Protein AF-0000000077740502 (afdb_homodimer)

Secondary structure (DSSP, 8-state):
---TTS------------S--------------------SS--EEEEEEEEEE-TT-S-TT-EEEEEEEEETTTTEEEEEEEEEEPGGGTT-EEEEEEETTEEEEEETTT-EEEEE-TT-TT---SS--EEEEEE--SGGGGGGGGEEEEEES-S-GGG-TT--EEEEETTTEEEEE-TTT-SS-EEEE-TT--BTTPPEEEETTTTEEEEEETTTTEEEEE-TTT-SS--EEEEEEE-------HHHHHHHHTSEEEEEEEE-TTS-EEEEEEEEEEEEETTTTEEEEEEEEEEEEEEE-SS-GGG-SEEEEEEES--TTEEEEESSS--EEEEGGGSBTBPSSEEEE-SS--EEEETTTTEEEE---TT-S--TT---EE--TT-/---TTS------------S--------------------SS--EEEEEEEEEE-TT-S-TT-EEEEEEEEETTTTEEEEEEEEEEPGGGTT-EEEEEEETTEEEEEETTT-EEEEE-TT-TT---SS--EEEEEE--SGGGGGGGGEEEEEES-S-GGG-TT--EEEEETTTEEEEE-TTT-SS-EEEE-TT--BTTPPEEEETTTTEEEEEETTTTEEEEE-TTT-SS--EEEEEEE-------HHHHHHHHTSEEEEEEEE-TTS-EEEEEEEEEEEEETTTTEEEEEEEEEEEEEEE-SS-GGG-SEEEEEEES--TTEEEEESSS--EEEEGGGSBTBPSSEEEE-SS--EEEETTTTEEEE---TT-S--TT---EE--S--

InterPro domains:
  IPR005174 KIB1-4, beta-propeller [PF03478] (84-358)
  IPR050942 Arabidopsis F-box involved in BR signaling [PTHR44259] (39-364)

Solvent-accessible surface area (backbone atoms only — not comparable to full-atom values): 41917 Å² total; per-residue (Å²): 141,83,75,84,78,72,73,83,70,82,80,72,76,75,73,79,71,64,69,58,68,67,60,74,71,64,62,53,63,84,75,95,65,72,85,73,80,75,62,77,79,54,55,30,33,38,38,35,54,22,46,39,77,39,81,88,46,90,50,92,64,42,34,27,36,33,35,34,30,35,30,68,48,79,68,42,77,43,47,47,67,72,26,38,44,62,62,89,46,67,84,35,58,42,83,54,37,37,36,38,37,30,32,35,32,33,25,66,84,66,33,30,30,34,40,26,31,67,79,24,79,65,55,83,55,45,70,41,60,71,47,80,43,51,44,50,83,52,81,61,56,84,42,58,86,44,44,35,14,26,37,51,68,49,57,47,57,92,78,35,77,79,34,38,43,35,33,23,39,60,29,22,32,42,35,35,34,35,59,80,77,37,76,52,67,44,77,26,75,42,78,72,32,44,33,40,72,35,35,39,36,66,36,76,84,75,60,27,37,36,30,49,22,40,78,60,31,29,36,36,37,33,35,66,88,82,34,72,67,56,62,45,68,25,34,54,41,73,75,48,69,81,90,64,56,63,71,56,52,51,53,52,71,58,19,33,74,46,58,43,56,33,49,36,90,87,58,52,36,33,40,37,39,40,27,26,43,72,40,80,32,79,90,63,63,39,68,38,32,44,80,71,46,75,47,39,23,40,47,61,60,94,58,71,66,81,74,43,62,58,40,45,25,34,52,47,57,68,64,60,52,29,23,35,42,43,40,61,31,42,40,38,46,44,56,16,83,81,39,80,55,46,57,50,26,24,38,39,40,37,61,47,41,48,32,40,29,36,50,67,77,66,45,73,48,71,62,84,59,86,85,47,88,45,69,63,62,41,36,40,57,40,40,39,54,88,112,141,84,74,84,77,74,73,82,68,82,78,70,75,77,72,77,72,63,68,58,69,70,60,74,71,65,63,54,66,86,75,96,67,72,83,75,80,77,60,77,80,53,57,29,35,38,38,34,56,23,48,41,74,40,80,88,46,90,51,92,66,42,34,27,36,33,35,35,30,34,30,67,48,79,69,42,76,43,49,46,67,71,26,38,44,61,62,87,46,66,84,36,58,43,81,55,38,36,36,36,35,30,32,36,32,31,24,67,84,66,33,32,32,33,40,26,32,66,78,25,78,64,55,83,54,44,72,43,60,70,48,80,43,51,44,51,83,52,81,61,55,82,43,60,86,43,45,34,13,24,37,50,69,48,57,45,59,92,78,35,77,81,32,38,42,34,33,22,40,59,29,23,32,40,33,35,33,35,59,79,76,36,77,52,67,43,77,28,75,42,78,71,32,44,34,39,73,34,35,37,36,67,34,76,84,76,60,28,37,36,31,51,24,41,77,62,29,28,36,35,36,33,35,64,87,81,34,73,66,57,62,45,70,24,33,55,39,73,75,46,68,83,91,63,56,65,70,56,52,50,52,53,72,57,19,34,74,45,58,44,56,32,51,37,90,89,58,54,38,32,40,36,38,39,27,26,43,72,40,81,31,79,92,61,61,40,65,38,32,43,78,70,46,76,48,40,23,40,46,60,60,93,59,67,68,81,75,42,63,59,41,44,25,34,54,48,55,67,64,59,53,30,24,36,40,42,40,62,29,42,40,39,47,44,57,16,84,81,38,79,56,44,57,50,27,23,37,39,40,36,61,48,41,46,34,41,29,35,49,68,77,64,45,73,47,69,61,85,57,88,84,46,88,46,70,61,65,41,36,39,56,42,41,40,52,89,114

Radius of gyration: 27.53 Å; Cα contacts (8 Å, |Δi|>4): 1842; chains: 2; bounding box: 84×86×60 Å

Organism: Raphanus sativus (NCBI:txid3726)

Foldseek 3Di:
DPPDPPDPPDCPPPPPPVPCPVQPPADADDDDFDADDQDDQAKKFWFDKHKDADPPDPPRQWIKMKTWIAGLQVRDIDIATQATDDSVCRQDWTFLFAELQWTWIAHPVQRKIKIWNSVRSNDPDNYTDMDTAAHADDPCSVVSSLKFAWYKLALCLVVDQQIKIWIDGQLFWIWMDRRNPDNYIDIEGHPQANHSLWYWDQDNVVRWIWTAGDLNQWIWIGDCVPHNHDTDIAGEDEPDDDDDDPVLVVLQVQFDWDWAWEAAPVGKIKIKIWGWDWDQDPVSRDIATDTQFIWIWTWDPPDDPRPDNYIYTYTDLFPDQKEWEDFRYHIYIDRCVVPNSDDGCWYAYDDNFGFIARSNVGDTDGRDCVPPDGNPPSTHMHGHNPD/DPPPPPDPPDCPPPPCPVQCPVQVPADADDDDFDADDQDDQAKKFWFHKHKDDDPVDPPRQWIKMKTWIAGLQVRDIHIATQATDDSVCRQDWGFLFAELQWTWIAHPVFRKIKIWNSVRSNDPDNYTDMDTAAHAPDPCSVVSVLKFAWYKLALCLVVDQQIKIWIDGQLFWIWMDRRNPDNYIDIEGHPQANHSLWYWDQDNVQRWIWTAGDLNQWIWIADCVPHNHDTDIAGEDEPDDDDDDPVLVVLQVQFDWDWAWEAAPVGKIKIKIWGWDWDQDPVSRGIATDTQFIWIWTWDPPDDPRPDNYIYTYTDLFPDQKEWEDFRYHIYIDRCVVPNSDDGCWYAYDDNFGFIARSNVGDTDGRDCVPPDGNPPSTHMHGHNPD

Nearest PDB structures (foldseek):
  7ocb-assembly1_B  TM=2.286E-01  e=1.540E-01  Homo sapiens
  9brr-assembly1_c  TM=5.024E-01  e=3.421E+00  Mus musculus
  4apv-assembly1_A-2  TM=2.959E-01  e=5.951E+00  Klebsiella pneumoniae
  8cti-assembly1_B  TM=4.607E-01  e=1.237E-03  Homo sapiens
  7ocb-assembly1_B  TM=2.303E-01  e=1.810E-01  Homo sapiens

Sequence (774 aa):
MSLLFNLVAKHFVSLAINQTQLKWSFYLSISKFEKRACPRETPYLLGGFSFEEDESSNDEENIIIDYWVFNPRSEKFINITGKKFPKVLSEGCSLLGTSRGWAVFMSHTDSTIHLTQVLNPWSSESSPKTITLPPFTDHLVLHAEMVENVSLSTYLPNQDDDYIVSFTFFGSKLCYCMPNRDSNWTIVDISFSYEIHSGITYSRKDQIFYLLTTGCSYMAALDLKKNKKNPKFMRFQFGSFPLIPQYEWEILASCLRINYIAEASSGERFIVQWYVKTSRDLNIDGLRGETKRFMVFRIEDEGKLYQGTRIISKYTEDIGDLCIFIDKNEAFCLEASKFPGLRSNSIYYVFYGFGVYNISKKSSREYDLSGYPDTEGLDFFISPSLHMSLLFNLVAKHFVSLAINQTQLKWSFYLSISKFEKRACPRETPYLLGGFSFEEDESSNDEENIIIDYWVFNPRSEKFINITGKKFPKVLSEGCSLLGTSRGWAVFMSHTDSTIHLTQVLNPWSSESSPKTITLPPFTDHLVLHAEMVENVSLSTYLPNQDDDYIVSFTFFGSKLCYCMPNRDSNWTIVDISFSYEIHSGITYSRKDQIFYLLTTGCSYMAALDLKKNKKNPKFMRFQFGSFPLIPQYEWEILASCLRINYIAEASSGERFIVQWYVKTSRDLNIDGLRGETKRFMVFRIEDEGKLYQGTRIISKYTEDIGDLCIFIDKNEAFCLEASKFPGLRSNSIYYVFYGFGVYNISKKSSREYDLSGYPDTEGLDFFISPSLH

Structure (mmCIF, N/CA/C/O backbone):
data_AF-0000000077740502-model_v1
#
loop_
_entity.id
_entity.type
_entity.pdbx_description
1 polymer 'Uncharacterized protein LOC130511436'
#
loop_
_atom_site.group_PDB
_atom_site.id
_atom_site.type_symbol
_atom_site.label_atom_id
_atom_site.label_alt_id
_atom_site.label_comp_id
_atom_site.label_asym_id
_atom_site.label_entity_id
_atom_site.label_seq_id
_atom_site.pdbx_PDB_ins_code
_atom_site.Cartn_x
_atom_site.Cartn_y
_atom_site.Cartn_z
_atom_site.occupancy
_atom_site.B_iso_or_equiv
_atom_site.auth_seq_id
_atom_site.auth_comp_id
_atom_site.auth_asym_id
_atom_site.auth_atom_id
_atom_site.pdbx_PDB_model_num
ATOM 1 N N . MET A 1 1 ? 49.812 13.211 -30.234 1 21.08 1 MET A N 1
ATOM 2 C CA . MET A 1 1 ? 49 12.047 -29.891 1 21.08 1 MET A CA 1
ATOM 3 C C . MET A 1 1 ? 47.969 12.406 -28.828 1 21.08 1 MET A C 1
ATOM 5 O O . MET A 1 1 ? 47.25 11.539 -28.344 1 21.08 1 MET A O 1
ATOM 9 N N . SER A 1 2 ? 47.906 13.445 -28.109 1 21.3 2 SER A N 1
ATOM 10 C CA . SER A 1 2 ? 47.469 14.172 -26.922 1 21.3 2 SER A CA 1
ATOM 11 C C . SER A 1 2 ? 45.969 14.5 -27.016 1 21.3 2 SER A C 1
ATOM 13 O O . SER A 1 2 ? 45.375 14.969 -26.047 1 21.3 2 SER A O 1
ATOM 15 N N . LEU A 1 3 ? 45.312 14.758 -28.109 1 19.98 3 LEU A N 1
ATOM 16 C CA . LEU A 1 3 ? 44.156 15.57 -28.484 1 19.98 3 LEU A CA 1
ATOM 17 C C . LEU A 1 3 ? 42.875 14.93 -28 1 19.98 3 LEU A C 1
ATOM 19 O O . LEU A 1 3 ? 41.875 15.625 -27.797 1 19.98 3 LEU A O 1
ATOM 23 N N . LEU A 1 4 ? 42.625 13.656 -28.266 1 19.91 4 LEU A N 1
ATOM 24 C CA . LEU A 1 4 ? 41.344 13.031 -28.531 1 19.91 4 LEU A CA 1
ATOM 25 C C . LEU A 1 4 ? 40.5 12.906 -27.266 1 19.91 4 LEU A C 1
ATOM 27 O O . LEU A 1 4 ? 39.531 12.148 -27.219 1 19.91 4 LEU A O 1
ATOM 31 N N . PHE A 1 5 ? 40.938 13.273 -26.109 1 19.75 5 PHE A N 1
ATOM 32 C CA . PHE A 1 5 ? 40.469 12.938 -24.766 1 19.75 5 PHE A CA 1
ATOM 33 C C . PHE A 1 5 ? 39.094 13.547 -24.5 1 19.75 5 PHE A C 1
ATOM 35 O O . PHE A 1 5 ? 38.531 13.352 -23.422 1 19.75 5 PHE A O 1
ATOM 42 N N . ASN A 1 6 ? 38.688 14.633 -25.047 1 18.19 6 ASN A N 1
ATOM 43 C CA . ASN A 1 6 ? 37.781 15.664 -24.547 1 18.19 6 ASN A CA 1
ATOM 44 C C . ASN A 1 6 ? 36.344 15.18 -24.531 1 18.19 6 ASN A C 1
ATOM 46 O O . ASN A 1 6 ? 35.469 15.773 -23.859 1 18.19 6 ASN A O 1
ATOM 50 N N . LEU A 1 7 ? 35.781 14.602 -25.547 1 18.25 7 LEU A N 1
ATOM 51 C CA . LEU A 1 7 ? 34.406 14.773 -25.984 1 18.25 7 LEU A CA 1
ATOM 52 C C . LEU A 1 7 ? 33.469 13.953 -25.109 1 18.25 7 LEU A C 1
ATOM 54 O O . LEU A 1 7 ? 32.25 13.852 -25.406 1 18.25 7 LEU A O 1
ATOM 58 N N . VAL A 1 8 ? 33.938 13.039 -24.391 1 19.91 8 VAL A N 1
ATOM 59 C CA . VAL A 1 8 ? 33 12.031 -23.891 1 19.91 8 VAL A CA 1
ATOM 60 C C . VAL A 1 8 ? 32.031 12.664 -22.891 1 19.91 8 VAL A C 1
ATOM 62 O O . VAL A 1 8 ? 32.344 12.781 -21.703 1 19.91 8 VAL A O 1
ATOM 65 N N . ALA A 1 9 ? 31.578 13.906 -23.062 1 18.91 9 ALA A N 1
ATOM 66 C CA . ALA A 1 9 ? 30.672 14.688 -22.219 1 18.91 9 ALA A CA 1
ATOM 67 C C . ALA A 1 9 ? 29.406 13.898 -21.906 1 18.91 9 ALA A C 1
ATOM 69 O O . ALA A 1 9 ? 28.812 13.281 -22.781 1 18.91 9 ALA A O 1
ATOM 70 N N . LYS A 1 10 ? 29.109 13.609 -20.562 1 21.25 10 LYS A N 1
ATOM 71 C CA . LYS A 1 10 ? 28.266 12.797 -19.688 1 21.25 10 LYS A CA 1
ATOM 72 C C . LYS A 1 10 ? 26.781 13.078 -19.938 1 21.25 10 LYS A C 1
ATOM 74 O O . LYS A 1 10 ? 26.297 14.18 -19.656 1 21.25 10 LYS A O 1
ATOM 79 N N . HIS A 1 11 ? 26.156 12.766 -21.047 1 21.14 11 HIS A N 1
ATOM 80 C CA . HIS A 1 11 ? 24.734 12.875 -21.328 1 21.14 11 HIS A CA 1
ATOM 81 C C . HIS A 1 11 ? 23.891 12.297 -20.203 1 21.14 11 HIS A C 1
ATOM 83 O O . HIS A 1 11 ? 23.797 11.07 -20.062 1 21.14 11 HIS A O 1
ATOM 89 N N . PHE A 1 12 ? 23.922 12.906 -19.047 1 22 12 PHE A N 1
ATOM 90 C CA . PHE A 1 12 ? 22.984 12.734 -17.953 1 22 12 PHE A CA 1
ATOM 91 C C . PHE A 1 12 ? 21.547 12.805 -18.453 1 22 12 PHE A C 1
ATOM 93 O O . PHE A 1 12 ? 21.109 13.844 -18.969 1 22 12 PHE A O 1
ATOM 100 N N . VAL A 1 13 ? 21.141 11.828 -19.234 1 22.23 13 VAL A N 1
ATOM 101 C CA . VAL A 1 13 ? 19.75 11.734 -19.656 1 22.23 13 VAL A CA 1
ATOM 102 C C . VAL A 1 13 ? 18.844 12.25 -18.547 1 22.23 13 VAL A C 1
ATOM 104 O O . VAL A 1 13 ? 18.922 11.797 -17.406 1 22.23 13 VAL A O 1
ATOM 107 N N . SER A 1 14 ? 18.375 13.492 -18.594 1 24.22 14 SER A N 1
ATOM 108 C CA . SER A 1 14 ? 17.219 14.18 -18 1 24.22 14 SER A CA 1
ATOM 109 C C . SER A 1 14 ? 15.984 13.281 -18 1 24.22 14 SER A C 1
ATOM 111 O O . SER A 1 14 ? 15.352 13.094 -19.031 1 24.22 14 SER A O 1
ATOM 113 N N . LEU A 1 15 ? 16.109 12.086 -17.734 1 23.39 15 LEU A N 1
ATOM 114 C CA . LEU A 1 15 ? 14.945 11.219 -17.641 1 23.39 15 LEU A CA 1
ATOM 115 C C . LEU A 1 15 ? 13.758 11.969 -17.047 1 23.39 15 LEU A C 1
ATOM 117 O O . LEU A 1 15 ? 13.836 12.492 -15.938 1 23.39 15 LEU A O 1
ATOM 121 N N . ALA A 1 16 ? 12.875 12.539 -17.922 1 22.73 16 ALA A N 1
ATOM 122 C CA . ALA A 1 16 ? 11.594 13.234 -17.875 1 22.73 16 ALA A CA 1
ATOM 123 C C . ALA A 1 16 ? 10.625 12.539 -16.922 1 22.73 16 ALA A C 1
ATOM 125 O O . ALA A 1 16 ? 10.055 11.5 -17.25 1 22.73 16 ALA A O 1
ATOM 126 N N . ILE A 1 17 ? 10.977 12.211 -15.844 1 26.52 17 ILE A N 1
ATOM 127 C CA . ILE A 1 17 ? 10.125 12 -14.68 1 26.52 17 ILE A CA 1
ATOM 128 C C . ILE A 1 17 ? 8.977 13.016 -14.688 1 26.52 17 ILE A C 1
ATOM 130 O O . ILE A 1 17 ? 9.156 14.156 -14.258 1 26.52 17 ILE A O 1
ATOM 134 N N . ASN A 1 18 ? 8.266 13.25 -15.789 1 25.28 18 ASN A N 1
ATOM 135 C CA . ASN A 1 18 ? 7.117 14.141 -15.828 1 25.28 18 ASN A CA 1
ATOM 136 C C . ASN A 1 18 ? 6.051 13.727 -14.82 1 25.28 18 ASN A C 1
ATOM 138 O O . ASN A 1 18 ? 4.898 14.148 -14.922 1 25.28 18 ASN A O 1
ATOM 142 N N . GLN A 1 19 ? 5.965 12.555 -14.492 1 26.28 19 GLN A N 1
ATOM 143 C CA . GLN A 1 19 ? 4.914 12.477 -13.484 1 26.28 19 GLN A CA 1
ATOM 144 C C . GLN A 1 19 ? 5.07 13.586 -12.445 1 26.28 19 GLN A C 1
ATOM 146 O O . GLN A 1 19 ? 6.145 13.758 -11.867 1 26.28 19 GLN A O 1
ATOM 151 N N . THR A 1 20 ? 4.18 14.594 -12.469 1 27.34 20 THR A N 1
ATOM 152 C CA . THR A 1 20 ? 3.957 15.719 -11.562 1 27.34 20 THR A CA 1
ATOM 153 C C . THR A 1 20 ? 3.998 15.266 -10.109 1 27.34 20 THR A C 1
ATOM 155 O O . THR A 1 20 ? 2.99 14.805 -9.562 1 27.34 20 THR A O 1
ATOM 158 N N . GLN A 1 21 ? 4.496 14.312 -9.719 1 28.36 21 GLN A N 1
ATOM 159 C CA . GLN A 1 21 ? 5.039 14.547 -8.383 1 28.36 21 GLN A CA 1
ATOM 160 C C . GLN A 1 21 ? 5.527 15.992 -8.242 1 28.36 21 GLN A C 1
ATOM 162 O O . GLN A 1 21 ? 6.547 16.359 -8.828 1 28.36 21 GLN A O 1
ATOM 167 N N . LEU A 1 22 ? 4.621 16.844 -8.211 1 28.05 22 LEU A N 1
ATOM 168 C CA . LEU A 1 22 ? 4.715 18.219 -7.75 1 28.05 22 LEU A CA 1
ATOM 169 C C . LEU A 1 22 ? 5.723 18.344 -6.609 1 28.05 22 LEU A C 1
ATOM 171 O O . LEU A 1 22 ? 5.371 18.156 -5.441 1 28.05 22 LEU A O 1
ATOM 175 N N . LYS A 1 23 ? 6.633 17.531 -6.617 1 32.75 23 LYS A N 1
ATOM 176 C CA . LYS A 1 23 ? 7.699 18.219 -5.895 1 32.75 23 LYS A CA 1
ATOM 177 C C . LYS A 1 23 ? 7.785 19.688 -6.309 1 32.75 23 LYS A C 1
ATOM 179 O O . LYS A 1 23 ? 7.898 20 -7.496 1 32.75 23 LYS A O 1
ATOM 184 N N . TRP A 1 24 ? 7.242 20.547 -5.586 1 30.56 24 TRP A N 1
ATOM 185 C CA . TRP A 1 24 ? 7.492 21.969 -5.762 1 30.56 24 TRP A CA 1
ATOM 186 C C . TRP A 1 24 ? 8.945 22.219 -6.16 1 30.56 24 TRP A C 1
ATOM 188 O O . TRP A 1 24 ? 9.852 22.094 -5.336 1 30.56 24 TRP A O 1
ATOM 198 N N . SER A 1 25 ? 9.312 21.656 -7.309 1 29.67 25 SER A N 1
ATOM 199 C CA . SER A 1 25 ? 10.406 22.5 -7.789 1 29.67 25 SER A CA 1
ATOM 200 C C . SER A 1 25 ? 9.945 23.953 -7.953 1 29.67 25 SER A C 1
ATOM 202 O O . SER A 1 25 ? 8.992 24.234 -8.688 1 29.67 25 SER A O 1
ATOM 204 N N . PHE A 1 26 ? 10.039 24.734 -6.965 1 28.25 26 PHE A N 1
ATOM 205 C CA . PHE A 1 26 ? 9.75 26.156 -6.766 1 28.25 26 PHE A CA 1
ATOM 206 C C . PHE A 1 26 ? 10.281 26.984 -7.93 1 28.25 26 PHE A C 1
ATOM 208 O O . PHE A 1 26 ? 11.484 26.984 -8.195 1 28.25 26 PHE A O 1
ATOM 215 N N . TYR A 1 27 ? 9.422 26.969 -9.008 1 23.86 27 TYR A N 1
ATOM 216 C CA . TYR A 1 27 ? 9.711 28.156 -9.82 1 23.86 27 TYR A CA 1
ATOM 217 C C . TYR A 1 27 ? 9.203 29.422 -9.141 1 23.86 27 TYR A C 1
ATOM 219 O O . TYR A 1 27 ? 8.117 29.422 -8.547 1 23.86 27 TYR A O 1
ATOM 227 N N . LEU A 1 28 ? 9.969 30.422 -8.938 1 23.56 28 LEU A N 1
ATOM 228 C CA . LEU A 1 28 ? 10 31.734 -8.312 1 23.56 28 LEU A CA 1
ATOM 229 C C . LEU A 1 28 ? 8.992 32.656 -8.977 1 23.56 28 LEU A C 1
ATOM 231 O O . LEU A 1 28 ? 9.188 33.094 -10.117 1 23.56 28 LEU A O 1
ATOM 235 N N . SER A 1 29 ? 7.664 32.406 -8.984 1 25.28 29 SER A N 1
ATOM 236 C CA . SER A 1 29 ? 7.008 33.625 -9.461 1 25.28 29 SER A CA 1
ATOM 237 C C . SER A 1 29 ? 6.734 34.594 -8.312 1 25.28 29 SER A C 1
ATOM 239 O O . SER A 1 29 ? 6.199 34.219 -7.277 1 25.28 29 SER A O 1
ATOM 241 N N . ILE A 1 30 ? 7.188 35.875 -8.18 1 23.3 30 ILE A N 1
ATOM 242 C CA . ILE A 1 30 ? 7.301 37.031 -7.285 1 23.3 30 ILE A CA 1
ATOM 243 C C . ILE A 1 30 ? 5.969 37.781 -7.223 1 23.3 30 ILE A C 1
ATOM 245 O O . ILE A 1 30 ? 5.629 38.531 -8.141 1 23.3 30 ILE A O 1
ATOM 249 N N . SER A 1 31 ? 4.75 37.344 -6.789 1 27.06 31 SER A N 1
ATOM 250 C CA . SER A 1 31 ? 3.711 38.375 -6.785 1 27.06 31 SER A CA 1
ATOM 251 C C . SER A 1 31 ? 3.625 39.062 -5.426 1 27.06 31 SER A C 1
ATOM 253 O O . SER A 1 31 ? 3.898 38.438 -4.395 1 27.06 31 SER A O 1
ATOM 255 N N . LYS A 1 32 ? 3.336 40.375 -5.133 1 26.95 32 LYS A N 1
ATOM 256 C CA . LYS A 1 32 ? 3.299 41.438 -4.125 1 26.95 32 LYS A CA 1
ATOM 257 C C . LYS A 1 32 ? 2.109 41.25 -3.188 1 26.95 32 LYS A C 1
ATOM 259 O O . LYS A 1 32 ? 0.971 41.562 -3.553 1 26.95 32 LYS A O 1
ATOM 264 N N . PHE A 1 33 ? 1.968 40.219 -2.289 1 31.38 33 PHE A N 1
ATOM 265 C CA . PHE A 1 33 ? 0.724 40.062 -1.539 1 31.38 33 PHE A CA 1
ATOM 266 C C . PHE A 1 33 ? 0.823 40.781 -0.197 1 31.38 33 PHE A C 1
ATOM 268 O O . PHE A 1 33 ? 1.917 40.969 0.345 1 31.38 33 PHE A O 1
ATOM 275 N N . GLU A 1 34 ? -0.208 41.312 0.53 1 29.69 34 GLU A N 1
ATOM 276 C CA . GLU A 1 34 ? -0.509 42.156 1.684 1 29.69 34 GLU A CA 1
ATOM 277 C C . GLU A 1 34 ? -0.16 41.469 2.99 1 29.69 34 GLU A C 1
ATOM 279 O O . GLU A 1 34 ? -0.535 40.312 3.195 1 29.69 34 GLU A O 1
ATOM 284 N N . LYS A 1 35 ? 0.696 41.938 3.869 1 31.38 35 LYS A N 1
ATOM 285 C CA . LYS A 1 35 ? 1.302 41.594 5.148 1 31.38 35 LYS A CA 1
ATOM 286 C C . LYS A 1 35 ? 0.261 41.594 6.266 1 31.38 35 LYS A C 1
ATOM 288 O O . LYS A 1 35 ? -0.132 42.625 6.762 1 31.38 35 LYS A O 1
ATOM 293 N N . ARG A 1 36 ? -0.713 40.75 6.488 1 36.66 36 ARG A N 1
ATOM 294 C CA . ARG A 1 36 ? -1.659 40.875 7.594 1 36.66 36 ARG A CA 1
ATOM 295 C C . ARG A 1 36 ? -1.068 40.281 8.875 1 36.66 36 ARG A C 1
ATOM 297 O O . ARG A 1 36 ? -0.171 39.438 8.828 1 36.66 36 ARG A O 1
ATOM 304 N N . ALA A 1 37 ? -1.351 40.781 10.18 1 34.31 37 ALA A N 1
ATOM 305 C CA . ALA A 1 37 ? -1.069 40.562 11.602 1 34.31 37 ALA A CA 1
ATOM 306 C C . ALA A 1 37 ? -1.206 39.094 11.984 1 34.31 37 ALA A C 1
ATOM 308 O O . ALA A 1 37 ? -1.979 38.375 11.375 1 34.31 37 ALA A O 1
ATOM 309 N N . CYS A 1 38 ? -0.341 38.594 12.891 1 39.22 38 CYS A N 1
ATOM 310 C CA . CYS A 1 38 ? -0.072 37.219 13.227 1 39.22 38 CYS A CA 1
ATOM 311 C C . CYS A 1 38 ? -1.291 36.562 13.875 1 39.22 38 CYS A C 1
ATOM 313 O O . CYS A 1 38 ? -1.697 36.969 14.969 1 39.22 38 CYS A O 1
ATOM 315 N N . PRO A 1 39 ? -2.361 36.125 13.305 1 45.84 39 PRO A N 1
ATOM 316 C CA . PRO A 1 39 ? -3.57 35.469 13.812 1 45.84 39 PRO A CA 1
ATOM 317 C C . PRO A 1 39 ? -3.266 34.344 14.812 1 45.84 39 PRO A C 1
ATOM 319 O O . PRO A 1 39 ? -2.16 33.812 14.812 1 45.84 39 PRO A O 1
ATOM 322 N N . ARG A 1 40 ? -4.051 34.188 16 1 52.56 40 ARG A N 1
ATOM 323 C CA . ARG A 1 40 ? -4.141 33 16.859 1 52.56 40 ARG A CA 1
ATOM 324 C C . ARG A 1 40 ? -3.822 31.734 16.078 1 52.56 40 ARG A C 1
ATOM 326 O O . ARG A 1 40 ? -4.098 31.656 14.875 1 52.56 40 ARG A O 1
ATOM 333 N N . GLU A 1 41 ? -2.912 30.875 16.703 1 75.81 41 GLU A N 1
ATOM 334 C CA . GLU A 1 41 ? -2.406 29.672 16.047 1 75.81 41 GLU A CA 1
ATOM 335 C C . GLU A 1 41 ? -3.549 28.812 15.531 1 75.81 41 GLU A C 1
ATOM 337 O O . GLU A 1 41 ? -4.352 28.297 16.312 1 75.81 41 GLU A O 1
ATOM 342 N N . THR A 1 42 ? -3.93 29.156 14.422 1 82.12 42 THR A N 1
ATOM 343 C CA . THR A 1 42 ? -4.938 28.375 13.703 1 82.12 42 THR A CA 1
ATOM 344 C C . THR A 1 42 ? -4.281 27.406 12.727 1 82.12 42 THR A C 1
ATOM 346 O O . THR A 1 42 ? -3.154 27.641 12.281 1 82.12 42 THR A O 1
ATOM 349 N N . PRO A 1 43 ? -4.969 26.359 12.547 1 89.25 43 PRO A N 1
ATOM 350 C CA . PRO A 1 43 ? -4.434 25.484 11.492 1 89.25 43 PRO A CA 1
ATOM 351 C C . PRO A 1 43 ? -4.551 26.125 10.109 1 89.25 43 PRO A C 1
ATOM 353 O O . PRO A 1 43 ? -5.527 26.812 9.82 1 89.25 43 PRO A O 1
ATOM 356 N N . TYR A 1 44 ? -3.51 25.922 9.312 1 90.25 44 TYR A N 1
ATOM 357 C CA . TYR A 1 44 ? -3.52 26.422 7.949 1 90.25 44 TYR A CA 1
ATOM 358 C C . TYR A 1 44 ? -3.234 25.312 6.949 1 90.25 44 TYR A C 1
ATOM 360 O O . TYR A 1 44 ? -2.551 24.328 7.273 1 90.25 44 TYR A O 1
ATOM 368 N N . LEU A 1 45 ? -3.811 25.484 5.812 1 90.06 45 LEU A N 1
ATOM 369 C CA . LEU A 1 45 ? -3.398 24.656 4.684 1 90.06 45 LEU A CA 1
ATOM 370 C C . LEU A 1 45 ? -2.312 25.344 3.871 1 90.06 45 LEU A C 1
ATOM 372 O O . LEU A 1 45 ? -2.475 26.5 3.467 1 90.06 45 LEU A O 1
ATOM 376 N N . LEU A 1 46 ? -1.292 24.609 3.668 1 87.88 46 LEU A N 1
ATOM 377 C CA . LEU A 1 46 ? -0.183 25.172 2.904 1 87.88 46 LEU A CA 1
ATOM 378 C C . LEU A 1 46 ? -0.489 25.156 1.41 1 87.88 46 LEU A C 1
ATOM 380 O O . LEU A 1 46 ? -0.934 24.141 0.875 1 87.88 46 LEU A O 1
ATOM 384 N N . GLY A 1 47 ? -0.279 26.266 0.815 1 83.38 47 GLY A N 1
ATOM 385 C CA . GLY A 1 47 ? -0.419 26.375 -0.628 1 83.38 47 GLY A CA 1
ATOM 386 C C . GLY A 1 47 ? 0.91 26.516 -1.347 1 83.38 47 GLY A C 1
ATOM 387 O O . GLY A 1 47 ? 1.934 26.031 -0.873 1 83.38 47 GLY A O 1
ATOM 388 N N . GLY A 1 48 ? 0.858 27.094 -2.479 1 80.38 48 GLY A N 1
ATOM 389 C CA . GLY A 1 48 ? 2.055 27.266 -3.287 1 80.38 48 GLY A CA 1
ATOM 390 C C . GLY A 1 48 ? 3.053 28.234 -2.68 1 80.38 48 GLY A C 1
ATOM 391 O O . GLY A 1 48 ? 2.688 29.062 -1.851 1 80.38 48 GLY A O 1
ATOM 392 N N . PHE A 1 49 ? 4.27 27.984 -2.992 1 82.88 49 PHE A N 1
ATOM 393 C CA . PHE A 1 49 ? 5.301 28.891 -2.496 1 82.88 49 PHE A CA 1
ATOM 394 C C . PHE A 1 49 ? 6.195 29.359 -3.635 1 82.88 49 PHE A C 1
ATOM 396 O O . PHE A 1 49 ? 6.254 28.719 -4.691 1 82.88 49 PHE A O 1
ATOM 403 N N . SER A 1 50 ? 6.758 30.469 -3.465 1 83.06 50 SER A N 1
ATOM 404 C CA . SER A 1 50 ? 7.715 31.062 -4.387 1 83.06 50 SER A CA 1
ATOM 405 C C . SER A 1 50 ? 8.922 31.625 -3.645 1 83.06 50 SER A C 1
ATOM 407 O O . SER A 1 50 ? 8.875 31.828 -2.43 1 83.06 50 SER A O 1
ATOM 409 N N . PHE A 1 51 ? 9.969 31.766 -4.426 1 86.25 51 PHE A N 1
ATOM 410 C CA . PHE A 1 51 ? 11.211 32.281 -3.867 1 86.25 51 PHE A CA 1
ATOM 411 C C . PHE A 1 51 ? 11.648 33.562 -4.586 1 86.25 51 PHE A C 1
ATOM 413 O O . PHE A 1 51 ? 11.469 33.688 -5.797 1 86.25 51 PHE A O 1
ATOM 420 N N . GLU A 1 52 ? 12.102 34.469 -3.773 1 83.38 52 GLU A N 1
ATOM 421 C CA . GLU A 1 52 ? 12.656 35.719 -4.336 1 83.38 52 GLU A CA 1
ATOM 422 C C . GLU A 1 52 ? 13.992 36.062 -3.686 1 83.38 52 GLU A C 1
ATOM 424 O O . GLU A 1 52 ? 14.211 35.75 -2.508 1 83.38 52 GLU A O 1
ATOM 429 N N . GLU A 1 53 ? 14.883 36.594 -4.512 1 81.38 53 GLU A N 1
ATOM 430 C CA . GLU A 1 53 ? 16.141 37.094 -3.957 1 81.38 53 GLU A CA 1
ATOM 431 C C . GLU A 1 53 ? 15.938 38.375 -3.184 1 81.38 53 GLU A C 1
ATOM 433 O O . GLU A 1 53 ? 15.164 39.25 -3.604 1 81.38 53 GLU A O 1
ATOM 438 N N . ASP A 1 54 ? 16.484 38.375 -2 1 72.5 54 ASP A N 1
ATOM 439 C CA . ASP A 1 54 ? 16.422 39.625 -1.223 1 72.5 54 ASP A CA 1
ATOM 440 C C . ASP A 1 54 ? 17.375 40.656 -1.792 1 72.5 54 ASP A C 1
ATOM 442 O O . ASP A 1 54 ? 18.594 40.594 -1.604 1 72.5 54 ASP A O 1
ATOM 446 N N . GLU A 1 55 ? 16.938 41.594 -2.465 1 67.25 55 GLU A N 1
ATOM 447 C CA . GLU A 1 55 ? 17.75 42.625 -3.104 1 67.25 55 GLU A CA 1
ATOM 448 C C . GLU A 1 55 ? 18.391 43.562 -2.066 1 67.25 55 GLU A C 1
ATOM 450 O O . GLU A 1 55 ? 19.359 44.25 -2.361 1 67.25 55 GLU A O 1
ATOM 455 N N . SER A 1 56 ? 17.766 43.625 -0.934 1 64.12 56 SER A N 1
ATOM 456 C CA . SER A 1 56 ? 18.25 44.562 0.06 1 64.12 56 SER A CA 1
ATOM 457 C C . SER A 1 56 ? 19.516 44.062 0.748 1 64.12 56 SER A C 1
ATOM 459 O O . SER A 1 56 ? 20.188 44.844 1.45 1 64.12 56 SER A O 1
ATOM 461 N N . SER A 1 57 ? 19.688 42.812 0.611 1 60.75 57 SER A N 1
ATOM 462 C CA . SER A 1 57 ? 20.859 42.281 1.302 1 60.75 57 SER A CA 1
ATOM 463 C C . SER A 1 57 ? 22 42.031 0.33 1 60.75 57 SER A C 1
ATOM 465 O O . SER A 1 57 ? 21.781 41.625 -0.812 1 60.75 57 SER A O 1
ATOM 467 N N . ASN A 1 58 ? 23.172 42.625 0.517 1 58.72 58 ASN A N 1
ATOM 468 C CA . ASN A 1 58 ? 24.406 42.375 -0.232 1 58.72 58 ASN A CA 1
ATOM 469 C C . ASN A 1 58 ? 24.828 40.906 -0.159 1 58.72 58 ASN A C 1
ATOM 471 O O . ASN A 1 58 ? 25.844 40.531 -0.748 1 58.72 58 ASN A O 1
ATOM 475 N N . ASP A 1 59 ? 24.109 40.25 0.646 1 56.31 59 ASP A N 1
ATOM 476 C CA . ASP A 1 59 ? 24.547 38.875 0.802 1 56.31 59 ASP A CA 1
ATOM 477 C C . ASP A 1 59 ? 23.891 37.969 -0.244 1 56.31 59 ASP A C 1
ATOM 479 O O . ASP A 1 59 ? 22.672 37.969 -0.406 1 56.31 59 ASP A O 1
ATOM 483 N N . GLU A 1 60 ? 24.578 37.562 -1.254 1 54.72 60 GLU A N 1
ATOM 484 C CA . GLU A 1 60 ? 24.234 36.719 -2.393 1 54.72 60 GLU A CA 1
ATOM 485 C C . GLU A 1 60 ? 23.297 35.594 -1.971 1 54.72 60 GLU A C 1
ATOM 487 O O . GLU A 1 60 ? 22.625 35 -2.807 1 54.72 60 GLU A O 1
ATOM 492 N N . GLU A 1 61 ? 23.172 35.406 -0.751 1 60.69 61 GLU A N 1
ATOM 493 C CA . GLU A 1 61 ? 22.562 34.156 -0.391 1 60.69 61 GLU A CA 1
ATOM 494 C C . GLU A 1 61 ? 21.266 34.344 0.376 1 60.69 61 GLU A C 1
ATOM 496 O O . GLU A 1 61 ? 20.719 33.406 0.958 1 60.69 61 GLU A O 1
ATOM 501 N N . ASN A 1 62 ? 20.703 35.562 0.125 1 75.88 62 ASN A N 1
ATOM 502 C CA . ASN A 1 62 ? 19.5 35.781 0.919 1 75.88 62 ASN A CA 1
ATOM 503 C C . ASN A 1 62 ? 18.234 35.562 0.1 1 75.88 62 ASN A C 1
ATOM 505 O O . ASN A 1 62 ? 17.922 36.312 -0.808 1 75.88 62 ASN A O 1
ATOM 509 N N . ILE A 1 63 ? 17.641 34.5 0.27 1 87.38 63 ILE A N 1
ATOM 510 C CA . ILE A 1 63 ? 16.422 34.125 -0.41 1 87.38 63 ILE A CA 1
ATOM 511 C C . ILE A 1 63 ? 15.227 34.281 0.529 1 87.38 63 ILE A C 1
ATOM 513 O O . ILE A 1 63 ? 15.281 33.906 1.693 1 87.38 63 ILE A O 1
ATOM 517 N N . ILE A 1 64 ? 14.273 35.031 0.024 1 89.88 64 ILE A N 1
ATOM 518 C CA . ILE A 1 64 ? 13.016 35.219 0.749 1 89.88 64 ILE A CA 1
ATOM 519 C C . ILE A 1 64 ? 11.961 34.281 0.178 1 89.88 64 ILE A C 1
ATOM 521 O O . ILE A 1 64 ? 11.844 34.125 -1.041 1 89.88 64 ILE A O 1
ATOM 525 N N . ILE A 1 65 ? 11.258 33.625 1.092 1 89.44 65 ILE A N 1
ATOM 526 C CA . ILE A 1 65 ? 10.195 32.75 0.66 1 89.44 65 ILE A CA 1
ATOM 527 C C . ILE A 1 65 ? 8.836 33.406 0.853 1 89.44 65 ILE A C 1
ATOM 529 O O . ILE A 1 65 ? 8.617 34.094 1.852 1 89.44 65 ILE A O 1
ATOM 533 N N . ASP A 1 66 ? 8.031 33.281 -0.139 1 87.56 66 ASP A N 1
ATOM 534 C CA . ASP A 1 66 ? 6.629 33.688 -0.129 1 87.56 66 ASP A CA 1
ATOM 535 C C . ASP A 1 66 ? 5.707 32.5 -0.339 1 87.56 66 ASP A C 1
ATOM 537 O O . ASP A 1 66 ? 5.949 31.672 -1.222 1 87.56 66 ASP A O 1
ATOM 541 N N . TYR A 1 67 ? 4.766 32.406 0.596 1 87.75 67 TYR A N 1
ATOM 542 C CA . TYR A 1 67 ? 3.861 31.281 0.399 1 87.75 67 TYR A CA 1
ATOM 543 C C . TYR A 1 67 ? 2.441 31.641 0.81 1 87.75 67 TYR A C 1
ATOM 545 O O . TYR A 1 67 ? 2.23 32.594 1.571 1 87.75 67 TYR A O 1
ATOM 553 N N . TRP A 1 68 ? 1.524 30.922 0.235 1 87.19 68 TRP A N 1
ATOM 554 C CA . TRP A 1 68 ? 0.108 31.094 0.535 1 87.19 68 TRP A CA 1
ATOM 555 C C . TRP A 1 68 ? -0.378 30.047 1.529 1 87.19 68 TRP A C 1
ATOM 557 O O . TRP A 1 68 ? 0.085 28.906 1.51 1 87.19 68 TRP A O 1
ATOM 567 N N . VAL A 1 69 ? -1.269 30.516 2.373 1 88.38 69 VAL A N 1
ATOM 568 C CA . VAL A 1 69 ? -1.939 29.562 3.26 1 88.38 69 VAL A CA 1
ATOM 569 C C . VAL A 1 69 ? -3.449 29.797 3.209 1 88.38 69 VAL A C 1
ATOM 571 O O . VAL A 1 69 ? -3.908 30.922 3.018 1 88.38 69 VAL A O 1
ATOM 574 N N . PHE A 1 70 ? -4.141 28.734 3.342 1 89.69 70 PHE A N 1
ATOM 575 C CA . PHE A 1 70 ? -5.59 28.797 3.475 1 89.69 70 PHE A CA 1
ATOM 576 C C . PHE A 1 70 ? -6.004 28.703 4.938 1 89.69 70 PHE A C 1
ATOM 578 O O . PHE A 1 70 ? -5.566 27.797 5.656 1 89.69 70 PHE A O 1
ATOM 585 N N . ASN A 1 71 ? -6.801 29.609 5.289 1 89.75 71 ASN A N 1
ATOM 586 C CA . ASN A 1 71 ? -7.371 29.625 6.633 1 89.75 71 ASN A CA 1
ATOM 587 C C . ASN A 1 71 ? -8.758 28.984 6.656 1 89.75 71 ASN A C 1
ATOM 589 O O . ASN A 1 71 ? -9.734 29.594 6.219 1 89.75 71 ASN A O 1
ATOM 593 N N . PRO A 1 72 ? -8.844 27.875 7.242 1 90.88 72 PRO A N 1
ATOM 594 C CA . PRO A 1 72 ? -10.148 27.203 7.242 1 90.88 72 PRO A CA 1
ATOM 595 C C . PRO A 1 72 ? -11.188 27.938 8.078 1 90.88 72 PRO A C 1
ATOM 597 O O . PRO A 1 72 ? -12.391 27.734 7.891 1 90.88 72 PRO A O 1
ATOM 600 N N . ARG A 1 73 ? -10.773 28.781 8.992 1 90.31 73 ARG A N 1
ATOM 601 C CA . ARG A 1 73 ? -11.703 29.516 9.844 1 90.31 73 ARG A CA 1
ATOM 602 C C . ARG A 1 73 ? -12.43 30.609 9.047 1 90.31 73 ARG A C 1
ATOM 604 O O . ARG A 1 73 ? -13.648 30.734 9.141 1 90.31 73 ARG A O 1
ATOM 611 N N . SER A 1 74 ? -11.641 31.297 8.305 1 89 74 SER A N 1
ATOM 612 C CA . SER A 1 74 ? -12.211 32.406 7.531 1 89 74 SER A CA 1
ATOM 613 C C . SER A 1 74 ? -12.469 31.984 6.086 1 89 74 SER A C 1
ATOM 615 O O . SER A 1 74 ? -13.141 32.688 5.34 1 89 74 SER A O 1
ATOM 617 N N . GLU A 1 75 ? -11.883 30.875 5.68 1 89.12 75 GLU A N 1
ATOM 618 C CA . GLU A 1 75 ? -11.984 30.344 4.324 1 89.12 75 GLU A CA 1
ATOM 619 C C . GLU A 1 75 ? -11.398 31.312 3.305 1 89.12 75 GLU A C 1
ATOM 621 O O . GLU A 1 75 ? -12 31.562 2.264 1 89.12 75 GLU A O 1
ATOM 626 N N . LYS A 1 76 ? -10.289 31.812 3.719 1 86.25 76 LYS A N 1
ATOM 627 C CA . LYS A 1 76 ? -9.562 32.75 2.855 1 86.25 76 LYS A CA 1
ATOM 628 C C . LYS A 1 76 ? -8.094 32.344 2.734 1 86.25 76 LYS A C 1
ATOM 630 O O . LYS A 1 76 ? -7.543 31.703 3.637 1 86.25 76 LYS A O 1
ATOM 635 N N . PHE A 1 77 ? -7.578 32.812 1.667 1 86.69 77 PHE A N 1
ATOM 636 C CA . PHE A 1 77 ? -6.141 32.625 1.479 1 86.69 77 PHE A CA 1
ATOM 637 C C . PHE A 1 77 ? -5.379 33.844 2.018 1 86.69 77 PHE A C 1
ATOM 639 O O . PHE A 1 77 ? -5.824 34.969 1.872 1 86.69 77 PHE A O 1
ATOM 646 N N . ILE A 1 78 ? -4.297 33.5 2.602 1 87.12 78 ILE A N 1
ATOM 647 C CA . ILE A 1 78 ? -3.402 34.531 3.152 1 87.12 78 ILE A CA 1
ATOM 648 C C . ILE A 1 78 ? -2.002 34.344 2.572 1 87.12 78 ILE A C 1
ATOM 650 O O . ILE A 1 78 ? -1.506 33.219 2.467 1 87.12 78 ILE A O 1
ATOM 654 N N . ASN A 1 79 ? -1.428 35.406 2.191 1 88.62 79 ASN A N 1
ATOM 655 C CA . ASN A 1 79 ? -0.058 35.375 1.689 1 88.62 79 ASN A CA 1
ATOM 656 C C . ASN A 1 79 ? 0.947 35.688 2.787 1 88.62 79 ASN A C 1
ATOM 658 O O . ASN A 1 79 ? 0.835 36.75 3.439 1 88.62 79 ASN A O 1
ATOM 662 N N . ILE A 1 80 ? 1.809 34.812 3.045 1 88.12 80 ILE A N 1
ATOM 663 C CA . ILE A 1 80 ? 2.875 35.031 4.02 1 88.12 80 ILE A CA 1
ATOM 664 C C . ILE A 1 80 ? 4.172 35.375 3.299 1 88.12 80 ILE A C 1
ATOM 666 O O . ILE A 1 80 ? 4.629 34.656 2.424 1 88.12 80 ILE A O 1
ATOM 670 N N . THR A 1 81 ? 4.754 36.5 3.658 1 87.88 81 THR A N 1
ATOM 671 C CA . THR A 1 81 ? 5.961 37 2.988 1 87.88 81 THR A CA 1
ATOM 672 C C . THR A 1 81 ? 7.012 37.406 4.008 1 87.88 81 THR A C 1
ATOM 674 O O . THR A 1 81 ? 6.742 37.438 5.211 1 87.88 81 THR A O 1
ATOM 677 N N . GLY A 1 82 ? 8.18 37.562 3.49 1 86.25 82 GLY A N 1
ATOM 678 C CA . GLY A 1 82 ? 9.203 38.25 4.27 1 86.25 82 GLY A CA 1
ATOM 679 C C . GLY A 1 82 ? 10.047 37.281 5.094 1 86.25 82 GLY A C 1
ATOM 680 O O . GLY A 1 82 ? 10.828 37.719 5.949 1 86.25 82 GLY A O 1
ATOM 681 N N . LYS A 1 83 ? 9.898 36.031 4.953 1 89.69 83 LYS A N 1
ATOM 682 C CA . LYS A 1 83 ? 10.719 35.094 5.699 1 89.69 83 LYS A CA 1
ATOM 683 C C . LYS A 1 83 ? 11.953 34.688 4.902 1 89.69 83 LYS A C 1
ATOM 685 O O . LYS A 1 83 ? 11.867 34.406 3.705 1 89.69 83 LYS A O 1
ATOM 690 N N . LYS A 1 84 ? 13 34.688 5.574 1 90.81 84 LYS A N 1
ATOM 691 C CA . LYS A 1 84 ? 14.242 34.281 4.941 1 90.81 84 LYS A CA 1
ATOM 692 C C . LYS A 1 84 ? 14.328 32.75 4.84 1 90.81 84 LYS A C 1
ATOM 694 O O . LYS A 1 84 ? 14.086 32.062 5.824 1 90.81 84 LYS A O 1
ATOM 699 N N . PHE A 1 85 ? 14.602 32.406 3.674 1 92.69 85 PHE A N 1
ATOM 700 C CA . PHE A 1 85 ? 14.797 30.969 3.48 1 92.69 85 PHE A CA 1
ATOM 701 C C . PHE A 1 85 ? 16.156 30.516 4.008 1 92.69 85 PHE A C 1
ATOM 703 O O . PHE A 1 85 ? 17.172 31.188 3.758 1 92.69 85 PHE A O 1
ATOM 710 N N . PRO A 1 86 ? 16.156 29.453 4.785 1 91.62 86 PRO A N 1
ATOM 711 C CA . PRO A 1 86 ? 17.438 29.047 5.363 1 91.62 86 PRO A CA 1
ATOM 712 C C . PRO A 1 86 ? 18.516 28.781 4.309 1 91.62 86 PRO A C 1
ATOM 714 O O . PRO A 1 86 ? 18.266 28.062 3.334 1 91.62 86 PRO A O 1
ATOM 717 N N . LYS A 1 87 ? 19.703 29.156 4.551 1 89.12 87 LYS A N 1
ATOM 718 C CA . LYS A 1 87 ? 20.828 29.031 3.619 1 89.12 87 LYS A CA 1
ATOM 719 C C . LYS A 1 87 ? 21.172 27.562 3.387 1 89.12 87 LYS A C 1
ATOM 721 O O . LYS A 1 87 ? 21.531 27.172 2.271 1 89.12 87 LYS A O 1
ATOM 726 N N . VAL A 1 88 ? 21.047 26.812 4.348 1 91 88 VAL A N 1
ATOM 727 C CA . VAL A 1 88 ? 21.453 25.406 4.289 1 91 88 VAL A CA 1
ATOM 728 C C . VAL A 1 88 ? 20.578 24.656 3.277 1 91 88 VAL A C 1
ATOM 730 O O . VAL A 1 88 ? 20.953 23.578 2.814 1 91 88 VAL A O 1
ATOM 733 N N . LEU A 1 89 ? 19.438 25.234 2.922 1 90.12 89 LEU A N 1
ATOM 734 C CA . LEU A 1 89 ? 18.516 24.578 2.004 1 90.12 89 LEU A CA 1
ATOM 735 C C . LEU A 1 89 ? 18.594 25.203 0.615 1 90.12 89 LEU A C 1
ATOM 737 O O . LEU A 1 89 ? 17.906 24.766 -0.307 1 90.12 89 LEU A O 1
ATOM 741 N N . SER A 1 90 ? 19.391 26.047 0.431 1 85.19 90 SER A N 1
ATOM 742 C CA . SER A 1 90 ? 19.406 26.859 -0.782 1 85.19 90 SER A CA 1
ATOM 743 C C . SER A 1 90 ? 19.906 26.062 -1.977 1 85.19 90 SER A C 1
ATOM 745 O O . SER A 1 90 ? 19.594 26.375 -3.125 1 85.19 90 SER A O 1
ATOM 747 N N . GLU A 1 91 ? 20.75 25.031 -1.731 1 85.06 91 GLU A N 1
ATOM 748 C CA . GLU A 1 91 ? 21.328 24.25 -2.824 1 85.06 91 GLU A CA 1
ATOM 749 C C . GLU A 1 91 ? 20.344 23.203 -3.326 1 85.06 91 GLU A C 1
ATOM 751 O O . GLU A 1 91 ? 20.703 22.344 -4.145 1 85.06 91 GLU A O 1
ATOM 756 N N . GLY A 1 92 ? 19.156 23.266 -2.852 1 86.12 92 GLY A N 1
ATOM 757 C CA . GLY A 1 92 ? 18.156 22.297 -3.258 1 86.12 92 GLY A CA 1
ATOM 758 C C . GLY A 1 92 ? 17.656 21.438 -2.111 1 86.12 92 GLY A C 1
ATOM 759 O O . GLY A 1 92 ? 18.438 21 -1.269 1 86.12 92 GLY A O 1
ATOM 760 N N . CYS A 1 93 ? 16.375 21.328 -2.074 1 87 93 CYS A N 1
ATOM 761 C CA . CYS A 1 93 ? 15.781 20.547 -1.002 1 87 93 CYS A CA 1
ATOM 762 C C . CYS A 1 93 ? 14.406 20.016 -1.408 1 87 93 CYS A C 1
ATOM 764 O O . CYS A 1 93 ? 13.844 20.453 -2.41 1 87 93 CYS A O 1
ATOM 766 N N . SER A 1 94 ? 14 19 -0.688 1 86.94 94 SER A N 1
ATOM 767 C CA . SER A 1 94 ? 12.648 18.469 -0.802 1 86.94 94 SER A CA 1
ATOM 768 C C . SER A 1 94 ? 11.891 18.594 0.516 1 86.94 94 SER A C 1
ATOM 770 O O . SER A 1 94 ? 12.43 18.297 1.581 1 86.94 94 SER A O 1
ATOM 772 N N . LEU A 1 95 ? 10.695 19.125 0.389 1 88.62 95 LEU A N 1
ATOM 773 C CA . LEU A 1 95 ? 9.828 19.125 1.557 1 88.62 95 LEU A CA 1
ATOM 774 C C . LEU A 1 95 ? 9.258 17.734 1.825 1 88.62 95 LEU A C 1
ATOM 776 O O . LEU A 1 95 ? 8.523 17.203 1.002 1 88.62 95 LEU A O 1
ATOM 780 N N . LEU A 1 96 ? 9.578 17.203 2.975 1 87 96 LEU A N 1
ATOM 781 C CA . LEU A 1 96 ? 9.102 15.867 3.326 1 87 96 LEU A CA 1
ATOM 782 C C . LEU A 1 96 ? 7.727 15.938 3.99 1 87 96 LEU A C 1
ATOM 784 O O . LEU A 1 96 ? 6.926 15.008 3.871 1 87 96 LEU A O 1
ATOM 788 N N . GLY A 1 97 ? 7.48 17 4.699 1 87.44 97 GLY A N 1
ATOM 789 C CA . GLY A 1 97 ? 6.23 17.188 5.418 1 87.44 97 GLY A CA 1
ATOM 790 C C . GLY A 1 97 ? 6.312 18.234 6.504 1 87.44 97 GLY A C 1
ATOM 791 O O . GLY A 1 97 ? 7.281 19 6.562 1 87.44 97 GLY A O 1
ATOM 792 N N . THR A 1 98 ? 5.23 18.312 7.234 1 87.38 98 THR A N 1
ATOM 793 C CA . THR A 1 98 ? 5.164 19.25 8.352 1 87.38 98 THR A CA 1
ATOM 794 C C . THR A 1 98 ? 4.598 18.578 9.594 1 87.38 98 THR A C 1
ATOM 796 O O . THR A 1 98 ? 3.809 17.625 9.484 1 87.38 98 THR A O 1
ATOM 799 N N . SER A 1 99 ? 5.09 19.047 10.672 1 87.19 99 SER A N 1
ATOM 800 C CA . SER A 1 99 ? 4.57 18.562 11.945 1 87.19 99 SER A CA 1
ATOM 801 C C . SER A 1 99 ? 4.727 19.609 13.047 1 87.19 99 SER A C 1
ATOM 803 O O . SER A 1 99 ? 5.797 20.188 13.203 1 87.19 99 SER A O 1
ATOM 805 N N . ARG A 1 100 ? 3.639 19.922 13.617 1 85.56 100 ARG A N 1
ATOM 806 C CA . ARG A 1 100 ? 3.625 20.75 14.82 1 85.56 100 ARG A CA 1
ATOM 807 C C . ARG A 1 100 ? 4.34 22.078 14.586 1 85.56 100 ARG A C 1
ATOM 809 O O . ARG A 1 100 ? 5.16 22.5 15.406 1 85.56 100 ARG A O 1
ATOM 816 N N . GLY A 1 101 ? 4.172 22.609 13.484 1 83.5 101 GLY A N 1
ATOM 817 C CA . GLY A 1 101 ? 4.676 23.938 13.172 1 83.5 101 GLY A CA 1
ATOM 818 C C . GLY A 1 101 ? 6.039 23.922 12.508 1 83.5 101 GLY A C 1
ATOM 819 O O . GLY A 1 101 ? 6.574 24.969 12.141 1 83.5 101 GLY A O 1
ATOM 820 N N . TRP A 1 102 ? 6.562 22.781 12.375 1 89.19 102 TRP A N 1
ATOM 821 C CA . TRP A 1 102 ? 7.871 22.641 11.75 1 89.19 102 TRP A CA 1
ATOM 822 C C . TRP A 1 102 ? 7.758 21.969 10.383 1 89.19 102 TRP A C 1
ATOM 824 O O . TRP A 1 102 ? 6.969 21.047 10.203 1 89.19 102 TRP A O 1
ATOM 834 N N . ALA A 1 103 ? 8.523 22.469 9.508 1 90.38 103 ALA A N 1
ATOM 835 C CA . ALA A 1 103 ? 8.688 21.812 8.219 1 90.38 103 ALA A CA 1
ATOM 836 C C . ALA A 1 103 ? 9.953 20.953 8.195 1 90.38 103 ALA A C 1
ATOM 838 O O . ALA A 1 103 ? 10.992 21.359 8.742 1 90.38 103 ALA A O 1
ATOM 839 N N . VAL A 1 104 ? 9.844 19.859 7.594 1 91.44 104 VAL A N 1
ATOM 840 C CA . VAL A 1 104 ? 10.984 18.953 7.473 1 91.44 104 VAL A CA 1
ATOM 841 C C . VAL A 1 104 ? 11.438 18.891 6.016 1 91.44 104 VAL A C 1
ATOM 843 O O . VAL A 1 104 ? 10.672 18.484 5.137 1 91.44 104 VAL A O 1
ATOM 846 N N . PHE A 1 105 ? 12.758 19.219 5.832 1 91.88 105 PHE A N 1
ATOM 847 C CA . PHE A 1 105 ? 13.344 19.219 4.496 1 91.88 105 PHE A CA 1
ATOM 848 C C . PHE A 1 105 ? 14.516 18.234 4.43 1 91.88 105 PHE A C 1
ATOM 850 O O . PHE A 1 105 ? 15.219 18.031 5.422 1 91.88 105 PHE A O 1
ATOM 857 N N . MET A 1 106 ? 14.633 17.719 3.264 1 91.75 106 MET A N 1
ATOM 858 C CA . MET A 1 106 ? 15.836 16.953 2.959 1 91.75 106 MET A CA 1
ATOM 859 C C . MET A 1 106 ? 16.672 17.656 1.899 1 91.75 106 MET A C 1
ATOM 861 O O . MET A 1 106 ? 16.188 17.969 0.813 1 91.75 106 MET A O 1
ATOM 865 N N . SER A 1 107 ? 17.906 17.797 2.242 1 90.81 107 SER A N 1
ATOM 866 C CA . SER A 1 107 ? 18.828 18.406 1.287 1 90.81 107 SER A CA 1
ATOM 867 C C . SER A 1 107 ? 19.188 17.422 0.172 1 90.81 107 SER A C 1
ATOM 869 O O . SER A 1 107 ? 19.438 16.234 0.429 1 90.81 107 SER A O 1
ATOM 871 N N . HIS A 1 108 ? 19.266 17.969 -0.987 1 87.31 108 HIS A N 1
ATOM 872 C CA . HIS A 1 108 ? 19.594 17.125 -2.131 1 87.31 108 HIS A CA 1
ATOM 873 C C . HIS A 1 108 ? 21.078 16.812 -2.18 1 87.31 108 HIS A C 1
ATOM 875 O O . HIS A 1 108 ? 21.5 15.805 -2.746 1 87.31 108 HIS A O 1
ATOM 881 N N . THR A 1 109 ? 21.812 17.625 -1.643 1 86.19 109 THR A N 1
ATOM 882 C CA . THR A 1 109 ? 23.266 17.531 -1.745 1 86.19 109 THR A CA 1
ATOM 883 C C . THR A 1 109 ? 23.781 16.344 -0.926 1 86.19 109 THR A C 1
ATOM 885 O O . THR A 1 109 ? 24.625 15.578 -1.399 1 86.19 109 THR A O 1
ATOM 888 N N . ASP A 1 110 ? 23.266 16.203 0.24 1 88.69 110 ASP A N 1
ATOM 889 C CA . ASP A 1 110 ? 23.859 15.188 1.113 1 88.69 110 ASP A CA 1
ATOM 890 C C . ASP A 1 110 ? 22.781 14.438 1.894 1 88.69 110 ASP A C 1
ATOM 892 O O . ASP A 1 110 ? 23.094 13.688 2.824 1 88.69 110 ASP A O 1
ATOM 896 N N . SER A 1 111 ? 21.547 14.711 1.65 1 90 111 SER A N 1
ATOM 897 C CA . SER A 1 111 ? 20.406 14.039 2.262 1 90 111 SER A CA 1
ATOM 898 C C . SER A 1 111 ? 20.297 14.375 3.746 1 90 111 SER A C 1
ATOM 900 O O . SER A 1 111 ? 19.719 13.609 4.52 1 90 111 SER A O 1
ATOM 902 N N . THR A 1 112 ? 20.922 15.469 4.066 1 92.69 112 THR A N 1
ATOM 903 C CA . THR A 1 112 ? 20.75 15.938 5.438 1 92.69 112 THR A CA 1
ATOM 904 C C . THR A 1 112 ? 19.328 16.422 5.668 1 92.69 112 THR A C 1
ATOM 906 O O . THR A 1 112 ? 18.75 17.094 4.809 1 92.69 112 THR A O 1
ATOM 909 N N . ILE A 1 113 ? 18.828 16.078 6.859 1 93.44 113 ILE A N 1
ATOM 910 C CA . ILE A 1 113 ? 17.469 16.484 7.203 1 93.44 113 ILE A CA 1
ATOM 911 C C . ILE A 1 113 ? 17.516 17.766 8.039 1 93.44 113 ILE A C 1
ATOM 913 O O . ILE A 1 113 ? 18.344 17.906 8.945 1 93.44 113 ILE A O 1
ATOM 917 N N . HIS A 1 114 ? 16.609 18.656 7.699 1 94.88 114 HIS A N 1
ATOM 918 C CA . HIS A 1 114 ? 16.531 19.922 8.43 1 94.88 114 HIS A CA 1
ATOM 919 C C . HIS A 1 114 ? 15.102 20.203 8.898 1 94.88 114 HIS A C 1
ATOM 921 O O . HIS A 1 114 ? 14.148 20.031 8.141 1 94.88 114 HIS A O 1
ATOM 927 N N . LEU A 1 115 ? 15.047 20.609 10.148 1 94.25 115 LEU A N 1
ATOM 928 C CA . LEU A 1 115 ? 13.812 21.156 10.703 1 94.25 115 LEU A CA 1
ATOM 929 C C . LEU A 1 115 ? 13.82 22.672 10.656 1 94.25 115 LEU A C 1
ATOM 931 O O . LEU A 1 115 ? 14.789 23.312 11.086 1 94.25 115 LEU A O 1
ATOM 935 N N . THR A 1 116 ? 12.711 23.219 10.125 1 93.44 116 THR A N 1
ATOM 936 C CA . THR A 1 116 ? 12.703 24.672 10.062 1 93.44 116 THR A CA 1
ATOM 937 C C . THR A 1 116 ? 11.297 25.219 10.297 1 93.44 116 THR A C 1
ATOM 939 O O . THR A 1 116 ? 10.312 24.547 9.977 1 93.44 116 THR A O 1
ATOM 942 N N . GLN A 1 117 ? 11.25 26.406 10.797 1 91.81 117 GLN A N 1
ATOM 943 C CA . GLN A 1 117 ? 9.984 27.094 11.031 1 91.81 117 GLN A CA 1
ATOM 944 C C . GLN A 1 117 ? 9.656 28.047 9.891 1 91.81 117 GLN A C 1
ATOM 946 O O . GLN A 1 117 ? 8.766 28.891 10.008 1 91.81 117 GLN A O 1
ATOM 951 N N . VAL A 1 118 ? 10.297 27.891 8.82 1 91.06 118 VAL A N 1
ATOM 952 C CA . VAL A 1 118 ? 10.195 28.828 7.711 1 91.06 118 VAL A CA 1
ATOM 953 C C . VAL A 1 118 ? 8.766 28.859 7.18 1 91.06 118 VAL A C 1
ATOM 955 O O . VAL A 1 118 ? 8.297 29.891 6.688 1 91.06 118 VAL A O 1
ATOM 958 N N . LEU A 1 119 ? 8.047 27.75 7.324 1 89.88 119 LEU A N 1
ATOM 959 C CA . LEU A 1 119 ? 6.684 27.672 6.82 1 89.88 119 LEU A CA 1
ATOM 960 C C . LEU A 1 119 ? 5.676 27.891 7.941 1 89.88 119 LEU A C 1
ATOM 962 O O . LEU A 1 119 ? 4.477 27.672 7.754 1 89.88 119 LEU A O 1
ATOM 966 N N . ASN A 1 120 ? 6.219 28.203 9.078 1 88.88 120 ASN A N 1
ATOM 967 C CA . ASN A 1 120 ? 5.34 28.531 10.203 1 88.88 120 ASN A CA 1
ATOM 968 C C . ASN A 1 120 ? 4.711 29.906 10.047 1 88.88 120 ASN A C 1
ATOM 970 O O . ASN A 1 120 ? 5.387 30.922 10.234 1 88.88 120 ASN A O 1
ATOM 974 N N . PRO A 1 121 ? 3.473 29.891 9.805 1 87.06 121 PRO A N 1
ATOM 975 C CA . PRO A 1 121 ? 2.844 31.188 9.539 1 87.06 121 PRO A CA 1
ATOM 976 C C . PRO A 1 121 ? 2.715 32.062 10.797 1 87.06 121 PRO A C 1
ATOM 978 O O . PRO A 1 121 ? 2.479 33.25 10.703 1 87.06 121 PRO A O 1
ATOM 981 N N . TRP A 1 122 ? 2.873 31.484 11.898 1 85.12 122 TRP A N 1
ATOM 982 C CA . TRP A 1 122 ? 2.66 32.188 13.156 1 85.12 122 TRP A CA 1
ATOM 983 C C . TRP A 1 122 ? 3.949 32.844 13.641 1 85.12 122 TRP A C 1
ATOM 985 O O . TRP A 1 122 ? 3.922 33.719 14.523 1 85.12 122 TRP A O 1
ATOM 995 N N . SER A 1 123 ? 4.938 32.375 13.086 1 79.75 123 SER A N 1
ATOM 996 C CA . SER A 1 123 ? 6.211 32.969 13.5 1 79.75 123 SER A CA 1
ATOM 997 C C . SER A 1 123 ? 6.422 34.344 12.875 1 79.75 123 SER A C 1
ATOM 999 O O . SER A 1 123 ? 6.316 34.5 11.656 1 79.75 123 SER A O 1
ATOM 1001 N N . SER A 1 124 ? 6.688 35.312 13.672 1 75.75 124 SER A N 1
ATOM 1002 C CA . SER A 1 124 ? 6.934 36.656 13.188 1 75.75 124 SER A CA 1
ATOM 1003 C C . SER A 1 124 ? 8.414 36.875 12.891 1 75.75 124 SER A C 1
ATOM 1005 O O . SER A 1 124 ? 8.797 37.938 12.383 1 75.75 124 SER A O 1
ATOM 1007 N N . GLU A 1 125 ? 9.102 35.844 13.164 1 81.56 125 GLU A N 1
ATOM 1008 C CA . GLU A 1 125 ? 10.539 35.969 12.961 1 81.56 125 GLU A CA 1
ATOM 1009 C C . GLU A 1 125 ? 10.891 36 11.477 1 81.56 125 GLU A C 1
ATOM 1011 O O . GLU A 1 125 ? 10.391 35.156 10.711 1 81.56 125 GLU A O 1
ATOM 1016 N N . SER A 1 126 ? 11.68 36.938 11.109 1 82.19 126 SER A N 1
ATOM 1017 C CA . SER A 1 126 ? 12.141 37.031 9.727 1 82.19 126 SER A CA 1
ATOM 1018 C C . SER A 1 126 ? 13.18 35.938 9.43 1 82.19 126 SER A C 1
ATOM 1020 O O . SER A 1 126 ? 13.328 35.531 8.273 1 82.19 126 SER A O 1
ATOM 1022 N N . SER A 1 127 ? 13.883 35.594 10.398 1 84.12 127 SER A N 1
ATOM 1023 C CA . SER A 1 127 ? 14.844 34.5 10.273 1 84.12 127 SER A CA 1
ATOM 1024 C C . SER A 1 127 ? 14.414 33.281 11.117 1 84.12 127 SER A C 1
ATOM 1026 O O . SER A 1 127 ? 14.844 33.156 12.266 1 84.12 127 SER A O 1
ATOM 1028 N N . PRO A 1 128 ? 13.656 32.5 10.516 1 87.81 128 PRO A N 1
ATOM 1029 C CA . PRO A 1 128 ? 13.117 31.359 11.273 1 87.81 128 PRO A CA 1
ATOM 1030 C C . PRO A 1 128 ? 14.195 30.375 11.703 1 87.81 128 PRO A C 1
ATOM 1032 O O . PRO A 1 128 ? 15.211 30.234 11.023 1 87.81 128 PRO A O 1
ATOM 1035 N N . LYS A 1 129 ? 13.922 29.766 12.812 1 90.75 129 LYS A N 1
ATOM 1036 C CA . LYS A 1 129 ? 14.852 28.781 13.367 1 90.75 129 LYS A CA 1
ATOM 1037 C C . LYS A 1 129 ? 14.969 27.562 12.469 1 90.75 129 LYS A C 1
ATOM 1039 O O . LYS A 1 129 ? 13.984 27.109 11.875 1 90.75 129 LYS A O 1
ATOM 1044 N N . THR A 1 130 ? 16.188 27.109 12.359 1 93.69 130 THR A N 1
ATOM 1045 C CA . THR A 1 130 ? 16.469 25.891 11.609 1 93.69 130 THR A CA 1
ATOM 1046 C C . THR A 1 130 ? 17.391 24.969 12.406 1 93.69 130 THR A C 1
ATOM 1048 O O . THR A 1 130 ? 18.391 25.406 12.977 1 93.69 130 THR A O 1
ATOM 1051 N N . ILE A 1 131 ? 17 23.719 12.539 1 94.56 131 ILE A N 1
ATOM 1052 C CA . ILE A 1 131 ? 17.766 22.688 13.227 1 94.56 131 ILE A CA 1
ATOM 1053 C C . ILE A 1 131 ? 18.25 21.656 12.211 1 94.56 131 ILE A C 1
ATOM 1055 O O . ILE A 1 131 ? 17.469 21.141 11.406 1 94.56 131 ILE A O 1
ATOM 1059 N N . THR A 1 132 ? 19.516 21.359 12.25 1 94.44 132 THR A N 1
ATOM 1060 C CA . THR A 1 132 ? 20.094 20.359 11.359 1 94.44 132 THR A CA 1
ATOM 1061 C C . THR A 1 132 ? 20.203 19.016 12.055 1 94.44 132 THR A C 1
ATOM 1063 O O . THR A 1 132 ? 20.719 18.922 13.172 1 94.44 132 THR A O 1
ATOM 1066 N N . LEU A 1 133 ? 19.625 18.078 11.398 1 94.44 133 LEU A N 1
ATOM 1067 C CA . LEU A 1 133 ? 19.688 16.703 11.898 1 94.44 133 LEU A CA 1
ATOM 1068 C C . LEU A 1 133 ? 20.766 15.914 11.172 1 94.44 133 LEU A C 1
ATOM 1070 O O . LEU A 1 133 ? 21.344 16.391 10.195 1 94.44 133 LEU A O 1
ATOM 1074 N N . PRO A 1 134 ? 21.047 14.711 11.688 1 91.56 134 PRO A N 1
ATOM 1075 C CA . PRO A 1 134 ? 22.016 13.875 10.969 1 91.56 134 PRO A CA 1
ATOM 1076 C C . PRO A 1 134 ? 21.578 13.555 9.547 1 91.56 134 PRO A C 1
ATOM 1078 O O . PRO A 1 134 ? 20.375 13.523 9.258 1 91.56 134 PRO A O 1
ATOM 1081 N N . PRO A 1 135 ? 22.516 13.367 8.703 1 91.5 135 PRO A N 1
ATOM 1082 C CA . PRO A 1 135 ? 22.156 12.961 7.348 1 91.5 135 PRO A CA 1
ATOM 1083 C C . PRO A 1 135 ? 21.469 11.594 7.305 1 91.5 135 PRO A C 1
ATOM 1085 O O . PRO A 1 135 ? 21.797 10.719 8.117 1 91.5 135 PRO A O 1
ATOM 1088 N N . PHE A 1 136 ? 20.578 11.531 6.406 1 91.44 136 PHE A N 1
ATOM 1089 C CA . PHE A 1 136 ? 19.953 10.234 6.152 1 91.44 136 PHE A CA 1
ATOM 1090 C C . PHE A 1 136 ? 20.781 9.422 5.164 1 91.44 136 PHE A C 1
ATOM 1092 O O . PHE A 1 136 ? 20.703 9.648 3.953 1 91.44 136 PHE A O 1
ATOM 1099 N N . THR A 1 137 ? 21.469 8.398 5.555 1 82.81 137 THR A N 1
ATOM 1100 C CA . THR A 1 137 ? 22.469 7.711 4.738 1 82.81 137 THR A CA 1
ATOM 1101 C C . THR A 1 137 ? 21.922 6.379 4.227 1 82.81 137 THR A C 1
ATOM 1103 O O . THR A 1 137 ? 22.609 5.656 3.51 1 82.81 137 THR A O 1
ATOM 1106 N N . ASP A 1 138 ? 20.797 6.129 4.383 1 81.31 138 ASP A N 1
ATOM 1107 C CA . ASP A 1 138 ? 20.219 4.867 3.914 1 81.31 138 ASP A CA 1
ATOM 1108 C C . ASP A 1 138 ? 19.875 4.945 2.43 1 81.31 138 ASP A C 1
ATOM 1110 O O . ASP A 1 138 ? 19.609 6.027 1.903 1 81.31 138 ASP A O 1
ATOM 1114 N N . HIS A 1 139 ? 19.906 3.795 1.782 1 78.69 139 HIS A N 1
ATOM 1115 C CA . HIS A 1 139 ? 19.594 3.709 0.361 1 78.69 139 HIS A CA 1
ATOM 1116 C C . HIS A 1 139 ? 18.172 4.184 0.081 1 78.69 139 HIS A C 1
ATOM 1118 O O . HIS A 1 139 ? 17.828 4.492 -1.063 1 78.69 139 HIS A O 1
ATOM 1124 N N . LEU A 1 140 ? 17.469 4.312 1.083 1 76.88 140 LEU A N 1
ATOM 1125 C CA . LEU A 1 140 ? 16.094 4.781 0.944 1 76.88 140 LEU A CA 1
ATOM 1126 C C . LEU A 1 140 ? 16.062 6.223 0.454 1 76.88 140 LEU A C 1
ATOM 1128 O O . LEU A 1 140 ? 15.047 6.672 -0.105 1 76.88 140 LEU A O 1
ATOM 1132 N N . VAL A 1 141 ? 17.125 6.832 0.594 1 75.38 141 VAL A N 1
ATOM 1133 C CA . VAL A 1 141 ? 17.203 8.242 0.236 1 75.38 141 VAL A CA 1
ATOM 1134 C C . VAL A 1 141 ? 16.922 8.414 -1.254 1 75.38 141 VAL A C 1
ATOM 1136 O O . VAL A 1 141 ? 16.391 9.453 -1.675 1 75.38 141 VAL A O 1
ATOM 1139 N N . LEU A 1 142 ? 17.203 7.43 -1.954 1 72.69 142 LEU A N 1
ATOM 1140 C CA . LEU A 1 142 ? 17 7.48 -3.396 1 72.69 142 LEU A CA 1
ATOM 1141 C C . LEU A 1 142 ? 15.508 7.492 -3.729 1 72.69 142 LEU A C 1
ATOM 1143 O O . LEU A 1 142 ? 15.125 7.785 -4.863 1 72.69 142 LEU A O 1
ATOM 1147 N N . HIS A 1 143 ? 14.797 7.359 -2.631 1 73.88 143 HIS A N 1
ATOM 1148 C CA . HIS A 1 143 ? 13.352 7.332 -2.799 1 73.88 143 HIS A CA 1
ATOM 1149 C C . HIS A 1 143 ? 12.672 8.367 -1.91 1 73.88 143 HIS A C 1
ATOM 1151 O O . HIS A 1 143 ? 11.609 8.102 -1.339 1 73.88 143 HIS A O 1
ATOM 1157 N N . ALA A 1 144 ? 13.219 9.414 -1.811 1 71.88 144 ALA A N 1
ATOM 1158 C CA . ALA A 1 144 ? 12.727 10.469 -0.933 1 71.88 144 ALA A CA 1
ATOM 1159 C C . ALA A 1 144 ? 11.289 10.852 -1.284 1 71.88 144 ALA A C 1
ATOM 1161 O O . ALA A 1 144 ? 10.531 11.289 -0.419 1 71.88 144 ALA A O 1
ATOM 1162 N N . GLU A 1 145 ? 10.914 10.586 -2.496 1 70.12 145 GLU A N 1
ATOM 1163 C CA . GLU A 1 145 ? 9.562 10.922 -2.938 1 70.12 145 GLU A CA 1
ATOM 1164 C C . GLU A 1 145 ? 8.531 9.984 -2.314 1 70.12 145 GLU A C 1
ATOM 1166 O O . GLU A 1 145 ? 7.332 10.273 -2.326 1 70.12 145 GLU A O 1
ATOM 1171 N N . MET A 1 146 ? 9.117 9.008 -1.698 1 71.62 146 MET A N 1
ATOM 1172 C CA . MET A 1 146 ? 8.211 8.016 -1.116 1 71.62 146 MET A CA 1
ATOM 1173 C C . MET A 1 146 ? 8.055 8.242 0.383 1 71.62 146 MET A C 1
ATOM 1175 O O . MET A 1 146 ? 7.48 7.402 1.083 1 71.62 146 MET A O 1
ATOM 1179 N N . VAL A 1 147 ? 8.594 9.328 0.814 1 73.75 147 VAL A N 1
ATOM 1180 C CA . VAL A 1 147 ? 8.445 9.648 2.23 1 73.75 147 VAL A CA 1
ATOM 1181 C C . VAL A 1 147 ? 7.031 10.156 2.502 1 73.75 147 VAL A C 1
ATOM 1183 O O . VAL A 1 147 ? 6.488 10.945 1.728 1 73.75 147 VAL A O 1
ATOM 1186 N N . GLU A 1 148 ? 6.543 9.586 3.559 1 74.06 148 GLU A N 1
ATOM 1187 C CA . GLU A 1 148 ? 5.242 10.055 4.039 1 74.06 148 GLU A CA 1
ATOM 1188 C C . GLU A 1 148 ? 5.242 10.219 5.555 1 74.06 148 GLU A C 1
ATOM 1190 O O . GLU A 1 148 ? 6.086 9.641 6.25 1 74.06 148 GLU A O 1
ATOM 1195 N N . ASN A 1 149 ? 4.438 11.109 5.977 1 80.25 149 ASN A N 1
ATOM 1196 C CA . ASN A 1 149 ? 3.992 11.141 7.367 1 80.25 149 ASN A CA 1
ATOM 1197 C C . ASN A 1 149 ? 5.125 11.531 8.305 1 80.25 149 ASN A C 1
ATOM 1199 O O . ASN A 1 149 ? 5.477 10.773 9.211 1 80.25 149 ASN A O 1
ATOM 1203 N N . VAL A 1 150 ? 5.559 12.695 8.266 1 85.62 150 VAL A N 1
ATOM 1204 C CA . VAL A 1 150 ? 6.551 13.211 9.211 1 85.62 150 VAL A CA 1
ATOM 1205 C C . VAL A 1 150 ? 5.875 13.523 10.539 1 85.62 150 VAL A C 1
ATOM 1207 O O . VAL A 1 150 ? 4.77 14.062 10.57 1 85.62 150 VAL A O 1
ATOM 1210 N N . SER A 1 151 ? 6.574 13.125 11.633 1 88.56 151 SER A N 1
ATOM 1211 C CA . SER A 1 151 ? 6.035 13.352 12.969 1 88.56 151 SER A CA 1
ATOM 1212 C C . SER A 1 151 ? 7.129 13.758 13.953 1 88.56 151 SER A C 1
ATOM 1214 O O . SER A 1 151 ? 8.219 13.18 13.953 1 88.56 151 SER A O 1
ATOM 1216 N N . LEU A 1 152 ? 6.773 14.773 14.703 1 89.25 152 LEU A N 1
ATOM 1217 C CA . LEU A 1 152 ? 7.629 15.219 15.797 1 89.25 152 LEU A CA 1
ATOM 1218 C C . LEU A 1 152 ? 7.008 14.867 17.141 1 89.25 152 LEU A C 1
ATOM 1220 O O . LEU A 1 152 ? 5.793 14.984 17.328 1 89.25 152 LEU A O 1
ATOM 1224 N N . SER A 1 153 ? 7.887 14.602 18.078 1 87.81 153 SER A N 1
ATOM 1225 C CA . SER A 1 153 ? 7.387 14.234 19.391 1 87.81 153 SER A CA 1
ATOM 1226 C C . SER A 1 153 ? 7.027 15.469 20.219 1 87.81 153 SER A C 1
ATOM 1228 O O . SER A 1 153 ? 6.348 15.359 21.234 1 87.81 153 SER A O 1
ATOM 1230 N N . THR A 1 154 ? 7.527 16.578 19.75 1 85.69 154 THR A N 1
ATOM 1231 C CA . THR A 1 154 ? 7.305 17.812 20.516 1 85.69 154 THR A CA 1
ATOM 1232 C C . THR A 1 154 ? 7.117 19 19.578 1 85.69 154 THR A C 1
ATOM 1234 O O . THR A 1 154 ? 7.555 18.969 18.422 1 85.69 154 THR A O 1
ATOM 1237 N N . TYR A 1 155 ? 6.461 20.031 20.141 1 82.69 155 TYR A N 1
ATOM 1238 C CA . TYR A 1 155 ? 6.289 21.281 19.406 1 82.69 155 TYR A CA 1
ATOM 1239 C C . TYR A 1 155 ? 7.523 22.156 19.531 1 82.69 155 TYR A C 1
ATOM 1241 O O . TYR A 1 155 ? 7.68 23.141 18.797 1 82.69 155 TYR A O 1
ATOM 1249 N N . LEU A 1 156 ? 8.367 21.766 20.516 1 86 156 LEU A N 1
ATOM 1250 C CA . LEU A 1 156 ? 9.523 22.609 20.828 1 86 156 LEU A CA 1
ATOM 1251 C C . LEU A 1 156 ? 10.812 21.797 20.781 1 86 156 LEU A C 1
ATOM 1253 O O . LEU A 1 156 ? 11.5 21.672 21.797 1 86 156 LEU A O 1
ATOM 1257 N N . PRO A 1 157 ? 11.117 21.453 19.641 1 87.06 157 PRO A N 1
ATOM 1258 C CA . PRO A 1 157 ? 12.344 20.656 19.562 1 87.06 157 PRO A CA 1
ATOM 1259 C C . PRO A 1 157 ? 13.578 21.422 20.031 1 87.06 157 PRO A C 1
ATOM 1261 O O . PRO A 1 157 ? 14.547 20.812 20.5 1 87.06 157 PRO A O 1
ATOM 1264 N N . ASN A 1 158 ? 13.555 22.688 19.984 1 82.62 158 ASN A N 1
ATOM 1265 C CA . ASN A 1 158 ? 14.68 23.5 20.422 1 82.62 158 ASN A CA 1
ATOM 1266 C C . ASN A 1 158 ? 14.805 23.531 21.938 1 82.62 158 ASN A C 1
ATOM 1268 O O . ASN A 1 158 ? 15.844 23.922 22.484 1 82.62 158 ASN A O 1
ATOM 1272 N N . GLN A 1 159 ? 13.789 23.047 22.594 1 83.25 159 GLN A N 1
ATOM 1273 C CA . GLN A 1 159 ? 13.789 23.125 24.047 1 83.25 159 GLN A CA 1
ATOM 1274 C C . GLN A 1 159 ? 13.742 21.719 24.656 1 83.25 159 GLN A C 1
ATOM 1276 O O . GLN A 1 159 ? 13.688 21.578 25.875 1 83.25 159 GLN A O 1
ATOM 1281 N N . ASP A 1 160 ? 13.609 20.781 23.844 1 82.56 160 ASP A N 1
ATOM 1282 C CA . ASP A 1 160 ? 13.531 19.391 24.297 1 82.56 160 ASP A CA 1
ATOM 1283 C C . ASP A 1 160 ? 14.742 18.594 23.844 1 82.56 160 ASP A C 1
ATOM 1285 O O . ASP A 1 160 ? 14.891 18.312 22.641 1 82.56 160 ASP A O 1
ATOM 1289 N N . ASP A 1 161 ? 15.477 18.156 24.75 1 81.38 161 ASP A N 1
ATOM 1290 C CA . ASP A 1 161 ? 16.719 17.453 24.422 1 81.38 161 ASP A CA 1
ATOM 1291 C C . ASP A 1 161 ? 16.422 16.016 23.953 1 81.38 161 ASP A C 1
ATOM 1293 O O . ASP A 1 161 ? 17.297 15.367 23.375 1 81.38 161 ASP A O 1
ATOM 1297 N N . ASP A 1 162 ? 15.195 15.594 24.219 1 84.38 162 ASP A N 1
ATOM 1298 C CA . ASP A 1 162 ? 14.906 14.195 23.906 1 84.38 162 ASP A CA 1
ATOM 1299 C C . ASP A 1 162 ? 13.805 14.078 22.859 1 84.38 162 ASP A C 1
ATOM 1301 O O . ASP A 1 162 ? 13.039 13.117 22.859 1 84.38 162 ASP A O 1
ATOM 1305 N N . TYR A 1 163 ? 13.805 15.086 22 1 88.5 163 TYR A N 1
ATOM 1306 C CA . TYR A 1 163 ? 12.734 15.016 21.016 1 88.5 163 TYR A CA 1
ATOM 1307 C C . TYR A 1 163 ? 13.07 14.008 19.922 1 88.5 163 TYR A C 1
ATOM 1309 O O . TYR A 1 163 ? 14.242 13.672 19.719 1 88.5 163 TYR A O 1
ATOM 1317 N N . ILE A 1 164 ? 12.008 13.555 19.328 1 89.44 164 ILE A N 1
ATOM 1318 C CA . ILE A 1 164 ? 12.125 12.531 18.297 1 89.44 164 ILE A CA 1
ATOM 1319 C C . ILE A 1 164 ? 11.516 13.039 16.984 1 89.44 164 ILE A C 1
ATOM 1321 O O . ILE A 1 164 ? 10.461 13.688 17 1 89.44 164 ILE A O 1
ATOM 1325 N N . VAL A 1 165 ? 12.219 12.789 15.938 1 89.75 165 VAL A N 1
ATOM 1326 C CA . VAL A 1 165 ? 11.695 13.016 14.594 1 89.75 165 VAL A CA 1
ATOM 1327 C C . VAL A 1 165 ? 11.516 11.672 13.883 1 89.75 165 VAL A C 1
ATOM 1329 O O . VAL A 1 165 ? 12.375 10.789 13.984 1 89.75 165 VAL A O 1
ATOM 1332 N N . SER A 1 166 ? 10.391 11.578 13.211 1 89.94 166 SER A N 1
ATOM 1333 C CA . SER A 1 166 ? 10.164 10.328 12.5 1 89.94 166 SER A CA 1
ATOM 1334 C C . SER A 1 166 ? 9.453 10.562 11.172 1 89.94 166 SER A C 1
ATOM 1336 O O . SER A 1 166 ? 8.773 11.578 11 1 89.94 166 SER A O 1
ATOM 1338 N N . PHE A 1 167 ? 9.672 9.688 10.227 1 87.75 167 PHE A N 1
ATOM 1339 C CA . PHE A 1 167 ? 8.914 9.609 8.984 1 87.75 167 PHE A CA 1
ATOM 1340 C C . PHE A 1 167 ? 8.938 8.188 8.422 1 87.75 167 PHE A C 1
ATOM 1342 O O . PHE A 1 167 ? 9.688 7.34 8.906 1 87.75 167 PHE A O 1
ATOM 1349 N N . THR A 1 168 ? 8.086 7.949 7.488 1 85.06 168 THR A N 1
ATOM 1350 C CA . THR A 1 168 ? 7.965 6.602 6.941 1 85.06 168 THR A CA 1
ATOM 1351 C C . THR A 1 168 ? 8.289 6.59 5.453 1 85.06 168 THR A C 1
ATOM 1353 O O . THR A 1 168 ? 7.957 7.531 4.73 1 85.06 168 THR A O 1
ATOM 1356 N N . PHE A 1 169 ? 9.023 5.449 5.086 1 78.88 169 PHE A N 1
ATOM 1357 C CA . PHE A 1 169 ? 9.211 5.145 3.674 1 78.88 169 PHE A CA 1
ATOM 1358 C C . PHE A 1 169 ? 8.305 4 3.24 1 78.88 169 PHE A C 1
ATOM 1360 O O . PHE A 1 169 ? 8.172 3 3.951 1 78.88 169 PHE A O 1
ATOM 1367 N N . PHE A 1 170 ? 7.648 4.203 2.193 1 73.94 170 PHE A N 1
ATOM 1368 C CA . PHE A 1 170 ? 6.879 3.148 1.543 1 73.94 170 PHE A CA 1
ATOM 1369 C C . PHE A 1 170 ? 5.84 2.574 2.494 1 73.94 170 PHE A C 1
ATOM 1371 O O . PHE A 1 170 ? 5.457 1.408 2.373 1 73.94 170 PHE A O 1
ATOM 1378 N N . GLY A 1 171 ? 5.602 3.303 3.578 1 75.06 171 GLY A N 1
ATOM 1379 C CA . GLY A 1 171 ? 4.586 2.875 4.527 1 75.06 171 GLY A CA 1
ATOM 1380 C C . GLY A 1 171 ? 5.051 1.745 5.426 1 75.06 171 GLY A C 1
ATOM 1381 O O . GLY A 1 171 ? 4.352 1.364 6.367 1 75.06 171 GLY A O 1
ATOM 1382 N N . SER A 1 172 ? 6.281 1.213 5.203 1 77.44 172 SER A N 1
ATOM 1383 C CA . SER A 1 172 ? 6.691 0.031 5.957 1 77.44 172 SER A CA 1
ATOM 1384 C C . SER A 1 172 ? 8.023 0.258 6.664 1 77.44 172 SER A C 1
ATOM 1386 O O . SER A 1 172 ? 8.469 -0.585 7.445 1 77.44 172 SER A O 1
ATOM 1388 N N . LYS A 1 173 ? 8.617 1.309 6.34 1 83.25 173 LYS A N 1
ATOM 1389 C CA . LYS A 1 173 ? 9.891 1.63 6.984 1 83.25 173 LYS A CA 1
ATOM 1390 C C . LYS A 1 173 ? 9.766 2.889 7.84 1 83.25 173 LYS A C 1
ATOM 1392 O O . LYS A 1 173 ? 9.688 4 7.309 1 83.25 173 LYS A O 1
ATOM 1397 N N . LEU A 1 174 ? 9.82 2.654 9.07 1 88 174 LEU A N 1
ATOM 1398 C CA . LEU A 1 174 ? 9.781 3.781 9.992 1 88 174 LEU A CA 1
ATOM 1399 C C . LEU A 1 174 ? 11.195 4.262 10.32 1 88 174 LEU A C 1
ATOM 1401 O O . LEU A 1 174 ? 12.016 3.49 10.82 1 88 174 LEU A O 1
ATOM 1405 N N . CYS A 1 175 ? 11.422 5.465 10.016 1 89.81 175 CYS A N 1
ATOM 1406 C CA . CYS A 1 175 ? 12.703 6.09 10.305 1 89.81 175 CYS A CA 1
ATOM 1407 C C . CYS A 1 175 ? 12.57 7.121 11.422 1 89.81 175 CYS A C 1
ATOM 1409 O O . CYS A 1 175 ? 11.688 7.977 11.375 1 89.81 175 CYS A O 1
ATOM 1411 N N . TYR A 1 176 ? 13.461 6.965 12.391 1 90.94 176 TYR A N 1
ATOM 1412 C CA . TYR A 1 176 ? 13.391 7.965 13.453 1 90.94 176 TYR A CA 1
ATOM 1413 C C . TYR A 1 176 ? 14.789 8.312 13.961 1 90.94 176 TYR A C 1
ATOM 1415 O O . TYR A 1 176 ? 15.75 7.574 13.711 1 90.94 176 TYR A O 1
ATOM 1423 N N . CYS A 1 177 ? 14.844 9.469 14.617 1 91.69 177 CYS A N 1
ATOM 1424 C CA . CYS A 1 177 ? 16.094 9.969 15.188 1 91.69 177 CYS A CA 1
ATOM 1425 C C . CYS A 1 177 ? 15.82 10.852 16.391 1 91.69 177 CYS A C 1
ATOM 1427 O O . CYS A 1 177 ? 14.82 11.57 16.438 1 91.69 177 CYS A O 1
ATOM 1429 N N . MET A 1 178 ? 16.656 10.57 17.312 1 89.94 178 MET A N 1
ATOM 1430 C CA . MET A 1 178 ? 16.797 11.539 18.391 1 89.94 178 MET A CA 1
ATOM 1431 C C . MET A 1 178 ? 18.062 12.383 18.203 1 89.94 178 MET A C 1
ATOM 1433 O O . MET A 1 178 ? 19.141 12.008 18.656 1 89.94 178 MET A O 1
ATOM 1437 N N . PRO A 1 179 ? 17.844 13.508 17.672 1 87.81 179 PRO A N 1
ATOM 1438 C CA . PRO A 1 179 ? 18.969 14.25 17.109 1 87.81 179 PRO A CA 1
ATOM 1439 C C . PRO A 1 179 ? 20.031 14.578 18.156 1 87.81 179 PRO A C 1
ATOM 1441 O O . PRO A 1 179 ? 21.219 14.688 17.812 1 87.81 179 PRO A O 1
ATOM 1444 N N . ASN A 1 180 ? 19.75 14.797 19.375 1 86.88 180 ASN A N 1
ATOM 1445 C CA . ASN A 1 180 ? 20.734 15.148 20.375 1 86.88 180 ASN A CA 1
ATOM 1446 C C . ASN A 1 180 ? 21.453 13.914 20.922 1 86.88 180 ASN A C 1
ATOM 1448 O O . ASN A 1 180 ? 22.453 14.023 21.609 1 86.88 180 ASN A O 1
ATOM 1452 N N . ARG A 1 181 ? 21 12.797 20.5 1 85.94 181 ARG A N 1
ATOM 1453 C CA . ARG A 1 181 ? 21.562 11.562 21.031 1 85.94 181 ARG A CA 1
ATOM 1454 C C . ARG A 1 181 ? 22.094 10.664 19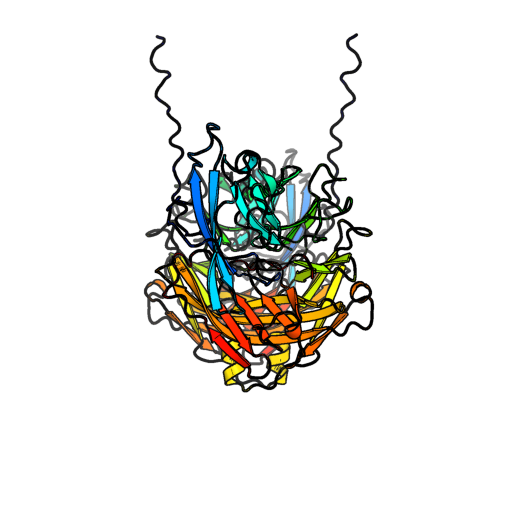.922 1 85.94 181 ARG A C 1
ATOM 1456 O O . ARG A 1 181 ? 23.062 9.93 20.125 1 85.94 181 ARG A O 1
ATOM 1463 N N . ASP A 1 182 ? 21.438 10.766 18.859 1 88.38 182 ASP A N 1
ATOM 1464 C CA . ASP A 1 182 ? 21.766 9.836 17.781 1 88.38 182 ASP A CA 1
ATOM 1465 C C . ASP A 1 182 ? 22.578 10.516 16.688 1 88.38 182 ASP A C 1
ATOM 1467 O O . ASP A 1 182 ? 22.312 11.672 16.344 1 88.38 182 ASP A O 1
ATOM 1471 N N . SER A 1 183 ? 23.5 9.727 16.172 1 90.38 183 SER A N 1
ATOM 1472 C CA . SER A 1 183 ? 24.281 10.227 15.055 1 90.38 183 SER A CA 1
ATOM 1473 C C . SER A 1 183 ? 23.719 9.742 13.727 1 90.38 183 SER A C 1
ATOM 1475 O O . SER A 1 183 ? 24.078 10.266 12.664 1 90.38 183 SER A O 1
ATOM 1477 N N . ASN A 1 184 ? 22.875 8.758 13.891 1 92.19 184 ASN A N 1
ATOM 1478 C CA . ASN A 1 184 ? 22.297 8.18 12.688 1 92.19 184 ASN A CA 1
ATOM 1479 C C . ASN A 1 184 ? 20.797 7.91 12.867 1 92.19 184 ASN A C 1
ATOM 1481 O O . ASN A 1 184 ? 20.312 7.836 13.992 1 92.19 184 ASN A O 1
ATOM 1485 N N . TRP A 1 185 ? 20.234 7.758 11.766 1 91.94 185 TRP A N 1
ATOM 1486 C CA . TRP A 1 185 ? 18.828 7.395 11.789 1 91.94 185 TRP A CA 1
ATOM 1487 C C . TRP A 1 185 ? 18.641 5.898 12.016 1 91.94 185 TRP A C 1
ATOM 1489 O O . TRP A 1 185 ? 19.422 5.09 11.5 1 91.94 185 TRP A O 1
ATOM 1499 N N . THR A 1 186 ? 17.641 5.656 12.797 1 91.19 186 THR A N 1
ATOM 1500 C CA . THR A 1 186 ? 17.234 4.266 12.969 1 91.19 186 THR A CA 1
ATOM 1501 C C . THR A 1 186 ? 16.094 3.906 12.023 1 91.19 186 THR A C 1
ATOM 1503 O O . THR A 1 186 ? 15.141 4.668 11.891 1 91.19 186 THR A O 1
ATOM 1506 N N . ILE A 1 187 ? 16.234 2.791 11.391 1 89.5 187 ILE A N 1
ATOM 1507 C CA . ILE A 1 187 ? 15.195 2.309 10.484 1 89.5 187 ILE A CA 1
ATOM 1508 C C . ILE A 1 187 ? 14.57 1.031 11.039 1 89.5 187 ILE A C 1
ATOM 1510 O O . ILE A 1 187 ? 15.281 0.07 11.352 1 89.5 187 ILE A O 1
ATOM 1514 N N . VAL A 1 188 ? 13.289 1.121 11.188 1 88.25 188 VAL A N 1
ATOM 1515 C CA . VAL A 1 188 ? 12.539 -0.027 11.688 1 88.25 188 VAL A CA 1
ATOM 1516 C C . VAL A 1 188 ? 11.633 -0.567 10.594 1 88.25 188 VAL A C 1
ATOM 1518 O O . VAL A 1 188 ? 10.844 0.181 10 1 88.25 188 VAL A O 1
ATOM 1521 N N . ASP A 1 189 ? 11.727 -1.833 10.375 1 81.69 189 ASP A N 1
ATOM 1522 C CA . ASP A 1 189 ? 10.828 -2.482 9.43 1 81.69 189 ASP A CA 1
ATOM 1523 C C . ASP A 1 189 ? 9.5 -2.842 10.086 1 81.69 189 ASP A C 1
ATOM 1525 O O . ASP A 1 189 ? 9.469 -3.562 11.086 1 81.69 189 ASP A O 1
ATOM 1529 N N . ILE A 1 190 ? 8.523 -2.266 9.555 1 82.06 190 ILE A N 1
ATOM 1530 C CA . ILE A 1 190 ? 7.191 -2.627 10.023 1 82.06 190 ILE A CA 1
ATOM 1531 C C . ILE A 1 190 ? 6.652 -3.789 9.195 1 82.06 190 ILE A C 1
ATOM 1533 O O . ILE A 1 190 ? 6.211 -3.598 8.055 1 82.06 190 ILE A O 1
ATOM 1537 N N . SER A 1 191 ? 6.562 -4.805 9.852 1 75.62 191 SER A N 1
ATOM 1538 C CA . SER A 1 191 ? 6.129 -6.012 9.156 1 75.62 191 SER A CA 1
ATOM 1539 C C . SER A 1 191 ? 4.668 -5.914 8.727 1 75.62 191 SER A C 1
ATOM 1541 O O . SER A 1 191 ? 3.875 -5.227 9.375 1 75.62 191 SER A O 1
ATOM 1543 N N . PHE A 1 192 ? 4.324 -6.461 7.684 1 70.06 192 PHE A N 1
ATOM 1544 C CA . PHE A 1 192 ? 2.967 -6.664 7.199 1 70.06 192 PHE A CA 1
ATOM 1545 C C . PHE A 1 192 ? 2.326 -5.34 6.805 1 70.06 192 PHE A C 1
ATOM 1547 O O . PHE A 1 192 ? 1.099 -5.215 6.797 1 70.06 192 PHE A O 1
ATOM 1554 N N . SER A 1 193 ? 3.111 -4.324 6.809 1 66.06 193 SER A N 1
ATOM 1555 C CA . SER A 1 193 ? 2.543 -3.084 6.285 1 66.06 193 SER A CA 1
ATOM 1556 C C . SER A 1 193 ? 2.557 -3.072 4.762 1 66.06 193 SER A C 1
ATOM 1558 O O . SER A 1 193 ? 3.611 -3.227 4.141 1 66.06 193 SER A O 1
ATOM 1560 N N . TYR A 1 194 ? 1.333 -3.012 4.23 1 63.03 194 TYR A N 1
ATOM 1561 C CA . TYR A 1 194 ? 1.188 -3.148 2.785 1 63.03 194 TYR A CA 1
ATOM 1562 C C . TYR A 1 194 ? 0.643 -1.865 2.168 1 63.03 194 TYR A C 1
ATOM 1564 O O . TYR A 1 194 ? 0.274 -1.843 0.991 1 63.03 194 TYR A O 1
ATOM 1572 N N . GLU A 1 195 ? 0.601 -0.895 2.98 1 69.38 195 GLU A N 1
ATOM 1573 C CA . GLU A 1 195 ? 0.006 0.331 2.455 1 69.38 195 GLU A CA 1
ATOM 1574 C C . GLU A 1 195 ? 1.015 1.477 2.453 1 69.38 195 GLU A C 1
ATOM 1576 O O . GLU A 1 195 ? 1.686 1.722 3.459 1 69.38 195 GLU A O 1
ATOM 1581 N N . ILE A 1 196 ? 1.054 2.104 1.378 1 64.81 196 ILE A N 1
ATOM 1582 C CA . ILE A 1 196 ? 2.006 3.201 1.243 1 64.81 196 ILE A CA 1
ATOM 1583 C C . ILE A 1 196 ? 1.548 4.387 2.086 1 64.81 196 ILE A C 1
ATOM 1585 O O . ILE A 1 196 ? 2.373 5.133 2.621 1 64.81 196 ILE A O 1
ATOM 1589 N N . HIS A 1 197 ? 0.217 4.484 2.229 1 64.94 197 HIS A N 1
ATOM 1590 C CA . HIS A 1 197 ? -0.293 5.66 2.924 1 64.94 197 HIS A CA 1
ATOM 1591 C C . HIS A 1 197 ? -0.594 5.348 4.387 1 64.94 197 HIS A C 1
ATOM 1593 O O . HIS A 1 197 ? -1.476 5.965 4.988 1 64.94 197 HIS A O 1
ATOM 1599 N N . SER A 1 198 ? 0.302 4.547 4.934 1 66.88 198 SER A N 1
ATOM 1600 C CA . SER A 1 198 ? 0.099 4.305 6.359 1 66.88 198 SER A CA 1
ATOM 1601 C C . SER A 1 198 ? 0.625 5.465 7.195 1 66.88 198 SER A C 1
ATOM 1603 O O . SER A 1 198 ? 1.788 5.852 7.066 1 66.88 198 SER A O 1
ATOM 1605 N N . GLY A 1 199 ? -0.261 6.102 7.867 1 72.75 199 GLY A N 1
ATOM 1606 C CA . GLY A 1 199 ? 0.127 7.266 8.648 1 72.75 199 GLY A CA 1
ATOM 1607 C C . GLY A 1 199 ? 0.655 6.906 10.031 1 72.75 199 GLY A C 1
ATOM 1608 O O . GLY A 1 199 ? 0.179 5.957 10.656 1 72.75 199 GLY A O 1
ATOM 1609 N N . ILE A 1 200 ? 1.755 7.527 10.375 1 80.31 200 ILE A N 1
ATOM 1610 C CA . ILE A 1 200 ? 2.334 7.398 11.711 1 80.31 200 ILE A CA 1
ATOM 1611 C C . ILE A 1 200 ? 1.835 8.531 12.602 1 80.31 200 ILE A C 1
ATOM 1613 O O . ILE A 1 200 ? 1.633 9.656 12.133 1 80.31 200 ILE A O 1
ATOM 1617 N N . THR A 1 201 ? 1.522 8.164 13.797 1 83.5 201 THR A N 1
ATOM 1618 C CA . THR A 1 201 ? 1.142 9.156 14.797 1 83.5 201 THR A CA 1
ATOM 1619 C C . THR A 1 201 ? 1.934 8.953 16.078 1 83.5 201 THR A C 1
ATOM 1621 O O . THR A 1 201 ? 2.078 7.828 16.562 1 83.5 201 THR A O 1
ATOM 1624 N N . TYR A 1 202 ? 2.438 10.039 16.562 1 86.94 202 TYR A N 1
ATOM 1625 C CA . TYR A 1 202 ? 3.035 10 17.891 1 86.94 202 TYR A CA 1
ATOM 1626 C C . TYR A 1 202 ? 2.01 10.352 18.969 1 86.94 202 TYR A C 1
ATOM 1628 O O . TYR A 1 202 ? 1.411 11.43 18.938 1 86.94 202 TYR A O 1
ATOM 1636 N N . SER A 1 203 ? 1.879 9.422 19.828 1 87.94 203 SER A N 1
ATOM 1637 C CA . SER A 1 203 ? 0.985 9.672 20.953 1 87.94 203 SER A CA 1
ATOM 1638 C C . SER A 1 203 ? 1.71 10.398 22.078 1 87.94 203 SER A C 1
ATOM 1640 O O . SER A 1 203 ? 2.646 9.852 22.672 1 87.94 203 SER A O 1
ATOM 1642 N N . ARG A 1 204 ? 1.215 11.453 22.375 1 81.12 204 ARG A N 1
ATOM 1643 C CA . ARG A 1 204 ? 1.803 12.203 23.484 1 81.12 204 ARG A CA 1
ATOM 1644 C C . ARG A 1 204 ? 1.447 11.57 24.828 1 81.12 204 ARG A C 1
ATOM 1646 O O . ARG A 1 204 ? 2.24 11.609 25.766 1 81.12 204 ARG A O 1
ATOM 1653 N N . LYS A 1 205 ? 0.343 11.047 24.844 1 83.31 205 LYS A N 1
ATOM 1654 C CA . LYS A 1 205 ? -0.13 10.406 26.062 1 83.31 205 LYS A CA 1
ATOM 1655 C C . LYS A 1 205 ? 0.742 9.211 26.438 1 83.31 205 LYS A C 1
ATOM 1657 O O . LYS A 1 205 ? 1.191 9.094 27.578 1 83.31 205 LYS A O 1
ATOM 1662 N N . ASP A 1 206 ? 0.98 8.414 25.438 1 83.62 206 ASP A N 1
ATOM 1663 C CA . ASP A 1 206 ? 1.707 7.176 25.703 1 83.62 206 ASP A CA 1
ATOM 1664 C C . ASP A 1 206 ? 3.199 7.348 25.422 1 83.62 206 ASP A C 1
ATOM 1666 O O . ASP A 1 206 ? 4.012 6.52 25.844 1 83.62 206 ASP A O 1
ATOM 1670 N N . GLN A 1 207 ? 3.518 8.383 24.625 1 83.88 207 GLN A N 1
ATOM 1671 C CA . GLN A 1 207 ? 4.879 8.586 24.141 1 83.88 207 GLN A CA 1
ATOM 1672 C C . GLN A 1 207 ? 5.336 7.426 23.266 1 83.88 207 GLN A C 1
ATOM 1674 O O . GLN A 1 207 ? 6.441 6.91 23.438 1 83.88 207 GLN A O 1
ATOM 1679 N N . ILE A 1 208 ? 4.418 7.004 22.516 1 87.19 208 ILE A N 1
ATOM 1680 C CA . ILE A 1 208 ? 4.605 5.867 21.625 1 87.19 208 ILE A CA 1
ATOM 1681 C C . ILE A 1 208 ? 4.176 6.246 20.203 1 87.19 208 ILE A C 1
ATOM 1683 O O . ILE A 1 208 ? 3.248 7.035 20.016 1 87.19 208 ILE A O 1
ATOM 1687 N N . PHE A 1 209 ? 4.875 5.648 19.234 1 86.38 209 PHE A N 1
ATOM 1688 C CA . PHE A 1 209 ? 4.438 5.785 17.844 1 86.38 209 PHE A CA 1
ATOM 1689 C C . PHE A 1 209 ? 3.434 4.695 17.484 1 86.38 209 PHE A C 1
ATOM 1691 O O . PHE A 1 209 ? 3.645 3.521 17.797 1 86.38 209 PHE A O 1
ATOM 1698 N N . TYR A 1 210 ? 2.424 5.172 16.828 1 87.31 210 TYR A N 1
ATOM 1699 C CA . TYR A 1 210 ? 1.423 4.242 16.328 1 87.31 210 TYR A CA 1
ATOM 1700 C C . TYR A 1 210 ? 1.347 4.305 14.805 1 87.31 210 TYR A C 1
ATOM 1702 O O . TYR A 1 210 ? 1.416 5.387 14.219 1 87.31 210 TYR A O 1
ATOM 1710 N N . LEU A 1 211 ? 1.218 3.16 14.211 1 88.19 211 LEU A N 1
ATOM 1711 C CA . LEU A 1 211 ? 1.044 3.045 12.766 1 88.19 211 LEU A CA 1
ATOM 1712 C C . LEU A 1 211 ? -0.052 2.039 12.43 1 88.19 211 LEU A C 1
ATOM 1714 O O . LEU A 1 211 ? -0.082 0.938 12.984 1 88.19 211 LEU A O 1
ATOM 1718 N N . LEU A 1 212 ? -0.923 2.459 11.57 1 88.44 212 LEU A N 1
ATOM 1719 C CA . LEU A 1 212 ? -1.922 1.521 11.062 1 88.44 212 LEU A CA 1
ATOM 1720 C C . LEU A 1 212 ? -1.336 0.639 9.969 1 88.44 212 LEU A C 1
ATOM 1722 O O . LEU A 1 212 ? -0.64 1.131 9.078 1 88.44 212 LEU A O 1
ATOM 1726 N N . THR A 1 213 ? -1.641 -0.662 10.102 1 84.25 213 THR A N 1
ATOM 1727 C CA . THR A 1 213 ? -1.088 -1.586 9.117 1 84.25 213 THR A CA 1
ATOM 1728 C C . THR A 1 213 ? -2.148 -2.58 8.656 1 84.25 213 THR A C 1
ATOM 1730 O O . THR A 1 213 ? -3.219 -2.678 9.258 1 84.25 213 THR A O 1
ATOM 1733 N N . THR A 1 214 ? -1.875 -3.242 7.594 1 81.81 214 THR A N 1
ATOM 1734 C CA . THR A 1 214 ? -2.688 -4.332 7.066 1 81.81 214 THR A CA 1
ATOM 1735 C C . THR A 1 214 ? -4.125 -3.871 6.832 1 81.81 214 THR A C 1
ATOM 1737 O O . THR A 1 214 ? -5.07 -4.508 7.301 1 81.81 214 THR A O 1
ATOM 1740 N N . GLY A 1 215 ? -4.258 -2.705 6.156 1 79.06 215 GLY A N 1
ATOM 1741 C CA . GLY A 1 215 ? -5.582 -2.189 5.852 1 79.06 215 GLY A CA 1
ATOM 1742 C C . GLY A 1 215 ? -6.367 -1.791 7.086 1 79.06 215 GLY A C 1
ATOM 1743 O O . GLY A 1 215 ? -7.582 -1.983 7.145 1 79.06 215 GLY A O 1
ATOM 1744 N N . CYS A 1 216 ? -5.645 -1.466 8.133 1 87.75 216 CYS A N 1
ATOM 1745 C CA . CYS A 1 216 ? -6.238 -1.017 9.391 1 87.75 216 CYS A CA 1
ATOM 1746 C C . CYS A 1 216 ? -6.746 -2.197 10.211 1 87.75 216 CYS A C 1
ATOM 1748 O O . CYS A 1 216 ? -7.617 -2.037 11.062 1 87.75 216 CYS A O 1
ATOM 1750 N N . SER A 1 217 ? -6.242 -3.357 9.953 1 87.19 217 SER A N 1
ATOM 1751 C CA . SER A 1 217 ? -6.559 -4.504 10.805 1 87.19 217 SER A CA 1
ATOM 1752 C C . SER A 1 217 ? -5.699 -4.52 12.062 1 87.19 217 SER A C 1
ATOM 1754 O O . SER A 1 217 ? -6.098 -5.082 13.086 1 87.19 217 SER A O 1
ATOM 1756 N N . TYR A 1 218 ? -4.574 -3.875 11.875 1 87.62 218 TYR A N 1
ATOM 1757 C CA . TYR A 1 218 ? -3.645 -3.85 13 1 87.62 218 TYR A CA 1
ATOM 1758 C C . TYR A 1 218 ? -3.125 -2.438 13.242 1 87.62 218 TYR A C 1
ATOM 1760 O O . TYR A 1 218 ? -3.127 -1.603 12.336 1 87.62 218 TYR A O 1
ATOM 1768 N N . MET A 1 219 ? -2.689 -2.318 14.453 1 89 219 MET A N 1
ATOM 1769 C CA . MET A 1 219 ? -1.896 -1.158 14.844 1 89 219 MET A CA 1
ATOM 1770 C C . MET A 1 219 ? -0.521 -1.585 15.352 1 89 219 MET A C 1
ATOM 1772 O O . MET A 1 219 ? -0.417 -2.457 16.219 1 89 219 MET A O 1
ATOM 1776 N N . ALA A 1 220 ? 0.459 -1.057 14.758 1 88.12 220 ALA A N 1
ATOM 1777 C CA . ALA A 1 220 ? 1.818 -1.253 15.258 1 88.12 220 ALA A CA 1
ATOM 1778 C C . ALA A 1 220 ? 2.201 -0.159 16.25 1 88.12 220 ALA A C 1
ATOM 1780 O O . ALA A 1 220 ? 1.999 1.028 15.984 1 88.12 220 ALA A O 1
ATOM 1781 N N . ALA A 1 221 ? 2.654 -0.583 17.359 1 89.06 221 ALA A N 1
ATOM 1782 C CA . ALA A 1 221 ? 3.109 0.348 18.391 1 89.06 221 ALA A CA 1
ATOM 1783 C C . ALA A 1 221 ? 4.613 0.22 18.625 1 89.06 221 ALA A C 1
ATOM 1785 O O . ALA A 1 221 ? 5.121 -0.881 18.844 1 89.06 221 ALA A O 1
ATOM 1786 N N . LEU A 1 222 ? 5.234 1.313 18.578 1 87.06 222 LEU A N 1
ATOM 1787 C CA . LEU A 1 222 ? 6.672 1.333 18.812 1 87.06 222 LEU A CA 1
ATOM 1788 C C . LEU A 1 222 ? 7.02 2.227 20 1 87.06 222 LEU A C 1
ATOM 1790 O O . LEU A 1 222 ? 6.914 3.451 19.906 1 87.06 222 LEU A O 1
ATOM 1794 N N . ASP A 1 223 ? 7.379 1.55 20.938 1 84.31 223 ASP A N 1
ATOM 1795 C CA . ASP A 1 223 ? 7.887 2.254 22.109 1 84.31 223 ASP A CA 1
ATOM 1796 C C . ASP A 1 223 ? 9.391 2.506 22 1 84.31 223 ASP A C 1
ATOM 1798 O O . ASP A 1 223 ? 10.195 1.589 22.172 1 84.31 223 ASP A O 1
ATOM 1802 N N . LEU A 1 224 ? 9.773 3.654 21.734 1 76.44 224 LEU A N 1
ATOM 1803 C CA . LEU A 1 224 ? 11.172 3.961 21.453 1 76.44 224 LEU A CA 1
ATOM 1804 C C . LEU A 1 224 ? 12 3.938 22.734 1 76.44 224 LEU A C 1
ATOM 1806 O O . LEU A 1 224 ? 13.227 3.859 22.672 1 76.44 224 LEU A O 1
ATOM 1810 N N . LYS A 1 225 ? 11.375 4.031 23.859 1 71.62 225 LYS A N 1
ATOM 1811 C CA . LYS A 1 225 ? 12.102 3.955 25.125 1 71.62 225 LYS A CA 1
ATOM 1812 C C . LYS A 1 225 ? 12.383 2.506 25.5 1 71.62 225 LYS A C 1
ATOM 1814 O O . LYS A 1 225 ? 13.414 2.209 26.109 1 71.62 225 LYS A O 1
ATOM 1819 N N . LYS A 1 226 ? 11.516 1.633 25.172 1 68.5 226 LYS A N 1
ATOM 1820 C CA . LYS A 1 226 ? 11.625 0.252 25.641 1 68.5 226 LYS A CA 1
ATOM 1821 C C . LYS A 1 226 ? 12.07 -0.674 24.5 1 68.5 226 LYS A C 1
ATOM 1823 O O . LYS A 1 226 ? 12.891 -1.568 24.719 1 68.5 226 LYS A O 1
ATOM 1828 N N . ASN A 1 227 ? 11.375 -0.561 23.406 1 64.12 227 ASN A N 1
ATOM 1829 C CA . ASN A 1 227 ? 11.578 -1.48 22.297 1 64.12 227 ASN A CA 1
ATOM 1830 C C . ASN A 1 227 ? 11.836 -0.732 20.984 1 64.12 227 ASN A C 1
ATOM 1832 O O . ASN A 1 227 ? 10.938 -0.595 20.156 1 64.12 227 ASN A O 1
ATOM 1836 N N . LYS A 1 228 ? 13.078 -0.486 20.766 1 69.56 228 LYS A N 1
ATOM 1837 C CA . LYS A 1 228 ? 13.445 0.466 19.719 1 69.56 228 LYS A CA 1
ATOM 1838 C C . LYS A 1 228 ? 13.352 -0.172 18.344 1 69.56 228 LYS A C 1
ATOM 1840 O O . LYS A 1 228 ? 13.234 0.529 17.328 1 69.56 228 LYS A O 1
ATOM 1845 N N . LYS A 1 229 ? 13.219 -1.476 18.359 1 75.69 229 LYS A N 1
ATOM 1846 C CA . LYS A 1 229 ? 13.328 -2.025 17.016 1 75.69 229 LYS A CA 1
ATOM 1847 C C . LYS A 1 229 ? 12.195 -3.014 16.719 1 75.69 229 LYS A C 1
ATOM 1849 O O . LYS A 1 229 ? 12.008 -3.441 15.586 1 75.69 229 LYS A O 1
ATOM 1854 N N . ASN A 1 230 ? 11.406 -3.227 17.797 1 81.88 230 ASN A N 1
ATOM 1855 C CA . ASN A 1 230 ? 10.383 -4.246 17.594 1 81.88 230 ASN A CA 1
ATOM 1856 C C . ASN A 1 230 ? 8.992 -3.703 17.891 1 81.88 230 ASN A C 1
ATOM 1858 O O . ASN A 1 230 ? 8.586 -3.631 19.062 1 81.88 230 ASN A O 1
ATOM 1862 N N . PRO A 1 231 ? 8.32 -3.426 16.891 1 85.62 231 PRO A N 1
ATOM 1863 C CA . PRO A 1 231 ? 6.961 -2.932 17.141 1 85.62 231 PRO A CA 1
ATOM 1864 C C . PRO A 1 231 ? 6.023 -4.02 17.656 1 85.62 231 PRO A C 1
ATOM 1866 O O . PRO A 1 231 ? 6.148 -5.184 17.25 1 85.62 231 PRO A O 1
ATOM 1869 N N . LYS A 1 232 ? 5.207 -3.635 18.516 1 85.94 232 LYS A N 1
ATOM 1870 C CA . LYS A 1 232 ? 4.117 -4.504 18.969 1 85.94 232 LYS A CA 1
ATOM 1871 C C . LYS A 1 232 ? 2.887 -4.336 18.078 1 85.94 232 LYS A C 1
ATOM 1873 O O . LYS A 1 232 ? 2.498 -3.213 17.75 1 85.94 232 LYS A O 1
ATOM 1878 N N . PHE A 1 233 ? 2.346 -5.441 17.766 1 87.5 233 PHE A N 1
ATOM 1879 C CA . PHE A 1 233 ? 1.177 -5.395 16.906 1 87.5 233 PHE A CA 1
ATOM 1880 C C . PHE A 1 233 ? -0.09 -5.734 17.672 1 87.5 233 PHE A C 1
ATOM 1882 O O . PHE A 1 233 ? -0.124 -6.719 18.422 1 87.5 233 PHE A O 1
ATOM 1889 N N . MET A 1 234 ? -1.046 -4.891 17.531 1 88.81 234 MET A N 1
ATOM 1890 C CA . MET A 1 234 ? -2.359 -5.113 18.125 1 88.81 234 MET A CA 1
ATOM 1891 C C . MET A 1 234 ? -3.443 -5.168 17.047 1 88.81 234 MET A C 1
ATOM 1893 O O . MET A 1 234 ? -3.418 -4.391 16.094 1 88.81 234 MET A O 1
ATOM 1897 N N . ARG A 1 235 ? -4.414 -6.027 17.281 1 89.69 235 ARG A N 1
ATOM 1898 C CA . ARG A 1 235 ? -5.473 -6.203 16.297 1 89.69 235 ARG A CA 1
ATOM 1899 C C . ARG A 1 235 ? -6.672 -5.316 16.609 1 89.69 235 ARG A C 1
ATOM 1901 O O . ARG A 1 235 ? -7.105 -5.238 17.766 1 89.69 235 ARG A O 1
ATOM 1908 N N . PHE A 1 236 ? -7.195 -4.742 15.586 1 90.06 236 PHE A N 1
ATOM 1909 C CA . PHE A 1 236 ? -8.406 -3.955 15.75 1 90.06 236 PHE A CA 1
ATOM 1910 C C . PHE A 1 236 ? -9.641 -4.848 15.711 1 90.06 236 PHE A C 1
ATOM 1912 O O . PHE A 1 236 ? -9.727 -5.762 14.891 1 90.06 236 PHE A O 1
ATOM 1919 N N . GLN A 1 237 ? -10.477 -4.586 16.656 1 89.56 237 GLN A N 1
ATOM 1920 C CA . GLN A 1 237 ? -11.836 -5.125 16.641 1 89.56 237 GLN A CA 1
ATOM 1921 C C . GLN A 1 237 ? -12.867 -4.008 16.531 1 89.56 237 GLN A C 1
ATOM 1923 O O . GLN A 1 237 ? -13.102 -3.268 17.484 1 89.56 237 GLN A O 1
ATOM 1928 N N . PHE A 1 238 ? -13.445 -3.977 15.398 1 91.94 238 PHE A N 1
ATOM 1929 C CA . PHE A 1 238 ? -14.484 -2.975 15.195 1 91.94 238 PHE A CA 1
ATOM 1930 C C . PHE A 1 238 ? -15.828 -3.465 15.727 1 91.94 238 PHE A C 1
ATOM 1932 O O . PHE A 1 238 ? -16.438 -4.367 15.156 1 91.94 238 PHE A O 1
ATOM 1939 N N . GLY A 1 239 ? -16.266 -2.885 16.797 1 87.69 239 GLY A N 1
ATOM 1940 C CA . GLY A 1 239 ? -17.438 -3.354 17.5 1 87.69 239 GLY A CA 1
ATOM 1941 C C . GLY A 1 239 ? -18.734 -2.963 16.828 1 87.69 239 GLY A C 1
ATOM 1942 O O . GLY A 1 239 ? -19.781 -3.582 17.062 1 87.69 239 GLY A O 1
ATOM 1943 N N . SER A 1 240 ? -18.703 -1.942 16.047 1 91.88 240 SER A N 1
ATOM 1944 C CA . SER A 1 240 ? -19.906 -1.496 15.367 1 91.88 240 SER A CA 1
ATOM 1945 C C . SER A 1 240 ? -19.578 -0.713 14.102 1 91.88 240 SER A C 1
ATOM 1947 O O . SER A 1 240 ? -18.5 -0.147 13.977 1 91.88 240 SER A O 1
ATOM 1949 N N . PHE A 1 241 ? -20.562 -0.804 13.156 1 95.19 241 PHE A N 1
ATOM 1950 C CA . PHE A 1 241 ? -20.547 -0.029 11.922 1 95.19 241 PHE A CA 1
ATOM 1951 C C . PHE A 1 241 ? -21.844 0.734 11.742 1 95.19 241 PHE A C 1
ATOM 1953 O O . PHE A 1 241 ? -22.859 0.417 12.383 1 95.19 241 PHE A O 1
ATOM 1960 N N . PRO A 1 242 ? -21.734 1.785 10.961 1 95.12 242 PRO A N 1
ATOM 1961 C CA . PRO A 1 242 ? -23.016 2.432 10.672 1 95.12 242 PRO A CA 1
ATOM 1962 C C . PRO A 1 242 ? -23.969 1.527 9.891 1 95.12 242 PRO A C 1
ATOM 1964 O O . PRO A 1 242 ? -23.516 0.69 9.102 1 95.12 242 PRO A O 1
ATOM 1967 N N . LEU A 1 243 ? -25.234 1.73 10.156 1 94.12 243 LEU A N 1
ATOM 1968 C CA . LEU A 1 243 ? -26.234 1.044 9.344 1 94.12 243 LEU A CA 1
ATOM 1969 C C . LEU A 1 243 ? -26.422 1.753 8.008 1 94.12 243 LEU A C 1
ATOM 1971 O O . LEU A 1 243 ? -26.859 2.904 7.965 1 94.12 243 LEU A O 1
ATOM 1975 N N . ILE A 1 244 ? -26.031 1.078 6.965 1 93.88 244 ILE A N 1
ATOM 1976 C CA . ILE A 1 244 ? -26.219 1.688 5.652 1 93.88 244 ILE A CA 1
ATOM 1977 C C . ILE A 1 244 ? -26.766 0.652 4.676 1 93.88 244 ILE A C 1
ATOM 1979 O O . ILE A 1 244 ? -26.578 -0.551 4.855 1 93.88 244 ILE A O 1
ATOM 1983 N N . PRO A 1 245 ? -27.484 1.162 3.686 1 94.12 245 PRO A N 1
ATOM 1984 C CA . PRO A 1 245 ? -28.078 0.23 2.73 1 94.12 245 PRO A CA 1
ATOM 1985 C C . PRO A 1 245 ? -27.047 -0.44 1.826 1 94.12 245 PRO A C 1
ATOM 1987 O O . PRO A 1 245 ? -25.906 0.024 1.734 1 94.12 245 PRO A O 1
ATOM 1990 N N . GLN A 1 246 ? -27.531 -1.473 1.156 1 93.88 246 GLN A N 1
ATOM 1991 C CA . GLN A 1 246 ? -26.719 -2.287 0.267 1 93.88 246 GLN A CA 1
ATOM 1992 C C . GLN A 1 246 ? -26.031 -1.427 -0.792 1 93.88 246 GLN A C 1
ATOM 1994 O O . GLN A 1 246 ? -24.828 -1.572 -1.038 1 93.88 246 GLN A O 1
ATOM 1999 N N . TYR A 1 247 ? -26.719 -0.558 -1.352 1 93.75 247 TYR A N 1
ATOM 2000 C CA . TYR A 1 247 ? -26.188 0.235 -2.449 1 93.75 247 TYR A CA 1
ATOM 2001 C C . TYR A 1 247 ? -25.047 1.126 -1.97 1 93.75 247 TYR A C 1
ATOM 2003 O O . TYR A 1 247 ? -24.078 1.359 -2.703 1 93.75 247 TYR A O 1
ATOM 2011 N N . GLU A 1 248 ? -25.109 1.583 -0.759 1 94.69 248 GLU A N 1
ATOM 2012 C CA . GLU A 1 248 ? -24.047 2.41 -0.213 1 94.69 248 GLU A CA 1
ATOM 2013 C C . GLU A 1 248 ? -22.797 1.576 0.076 1 94.69 248 GLU A C 1
ATOM 2015 O O . GLU A 1 248 ? -21.672 2.029 -0.155 1 94.69 248 GLU A O 1
ATOM 2020 N N . TRP A 1 249 ? -23 0.384 0.534 1 94.56 249 TRP A N 1
ATOM 2021 C CA . TRP A 1 249 ? -21.875 -0.517 0.742 1 94.56 249 TRP A CA 1
ATOM 2022 C C . TRP A 1 249 ? -21.172 -0.815 -0.575 1 94.56 249 TRP A C 1
ATOM 2024 O O . TRP A 1 249 ? -19.938 -0.889 -0.622 1 94.56 249 TRP A O 1
ATOM 2034 N N . GLU A 1 250 ? -21.906 -0.957 -1.593 1 93.19 250 GLU A N 1
ATOM 2035 C CA . GLU A 1 250 ? -21.344 -1.219 -2.908 1 93.19 250 GLU A CA 1
ATOM 2036 C C . GLU A 1 250 ? -20.469 -0.051 -3.377 1 93.19 250 GLU A C 1
ATOM 2038 O O . GLU A 1 250 ? -19.391 -0.256 -3.93 1 93.19 250 GLU A O 1
ATOM 2043 N N . ILE A 1 251 ? -20.922 1.099 -3.123 1 93 251 ILE A N 1
ATOM 2044 C CA . ILE A 1 251 ? -20.156 2.291 -3.473 1 93 251 ILE A CA 1
ATOM 2045 C C . ILE A 1 251 ? -18.844 2.318 -2.68 1 93 251 ILE A C 1
ATOM 2047 O O . ILE A 1 251 ? -17.781 2.539 -3.246 1 93 251 ILE A O 1
ATOM 2051 N N . LEU A 1 252 ? -18.953 2.053 -1.398 1 93.56 252 LEU A N 1
ATOM 2052 C CA . LEU A 1 252 ? -17.781 2.096 -0.542 1 93.56 252 LEU A CA 1
ATOM 2053 C C . LEU A 1 252 ? -16.781 1.021 -0.944 1 93.56 252 LEU A C 1
ATOM 2055 O O . LEU A 1 252 ? -15.562 1.253 -0.916 1 93.56 252 LEU A O 1
ATOM 2059 N N . ALA A 1 253 ? -17.281 -0.106 -1.381 1 90.5 253 ALA A N 1
ATOM 2060 C CA . ALA A 1 253 ? -16.422 -1.213 -1.802 1 90.5 253 ALA A CA 1
ATOM 2061 C C . ALA A 1 253 ? -15.664 -0.867 -3.08 1 90.5 253 ALA A C 1
ATOM 2063 O O . ALA A 1 253 ? -14.648 -1.488 -3.395 1 90.5 253 ALA A O 1
ATOM 2064 N N . SER A 1 254 ? -16.125 0.117 -3.77 1 89.12 254 SER A N 1
ATOM 2065 C CA . SER A 1 254 ? -15.477 0.541 -5.008 1 89.12 254 SER A CA 1
ATOM 2066 C C . SER A 1 254 ? -14.562 1.737 -4.777 1 89.12 254 SER A C 1
ATOM 2068 O O . SER A 1 254 ? -13.906 2.215 -5.707 1 89.12 254 SER A O 1
ATOM 2070 N N . CYS A 1 255 ? -14.484 2.176 -3.535 1 90.69 255 CYS A N 1
ATOM 2071 C CA . CYS A 1 255 ? -13.695 3.354 -3.195 1 90.69 255 CYS A CA 1
ATOM 2072 C C . CYS A 1 255 ? -12.297 2.957 -2.725 1 90.69 255 CYS A C 1
ATOM 2074 O O . CYS A 1 255 ? -12.086 1.829 -2.279 1 90.69 255 CYS A O 1
ATOM 2076 N N . LEU A 1 256 ? -11.445 3.918 -2.949 1 87.25 256 LEU A N 1
ATOM 2077 C CA . LEU A 1 256 ? -10.195 3.871 -2.191 1 87.25 256 LEU A CA 1
ATOM 2078 C C . LEU A 1 256 ? -10.438 4.199 -0.723 1 87.25 256 LEU A C 1
ATOM 2080 O O . LEU A 1 256 ? -11.109 5.184 -0.405 1 87.25 256 LEU A O 1
ATOM 2084 N N . ARG A 1 257 ? -9.945 3.326 0.092 1 89.81 257 ARG A N 1
ATOM 2085 C CA . ARG A 1 257 ? -10.062 3.572 1.525 1 89.81 257 ARG A CA 1
ATOM 2086 C C . ARG A 1 257 ? -8.719 3.965 2.125 1 89.81 257 ARG A C 1
ATOM 2088 O O . ARG A 1 257 ? -7.723 3.262 1.941 1 89.81 257 ARG A O 1
ATOM 2095 N N . ILE A 1 258 ? -8.695 5.059 2.82 1 89.25 258 ILE A N 1
ATOM 2096 C CA . ILE A 1 258 ? -7.504 5.504 3.535 1 89.25 258 ILE A CA 1
ATOM 2097 C C . ILE A 1 258 ? -7.805 5.602 5.031 1 89.25 258 ILE A C 1
ATOM 2099 O O . ILE A 1 258 ? -8.875 6.082 5.422 1 89.25 258 ILE A O 1
ATOM 2103 N N . ASN A 1 259 ? -6.879 5.172 5.781 1 90.62 259 ASN A N 1
ATOM 2104 C CA . ASN A 1 259 ? -7.094 5.105 7.223 1 90.62 259 ASN A CA 1
ATOM 2105 C C . ASN A 1 259 ? -6.137 6.023 7.977 1 90.62 259 ASN A C 1
ATOM 2107 O O . ASN A 1 259 ? -4.961 6.129 7.621 1 90.62 259 ASN A O 1
ATOM 2111 N N . TYR A 1 260 ? -6.695 6.621 9.023 1 92.06 260 TYR A N 1
ATOM 2112 C CA . TYR A 1 260 ? -5.914 7.492 9.891 1 92.06 260 TYR A CA 1
ATOM 2113 C C . TYR A 1 260 ? -6.191 7.191 11.359 1 92.06 260 TYR A C 1
ATOM 2115 O O . TYR A 1 260 ? -7.254 6.672 11.703 1 92.06 260 TYR A O 1
ATOM 2123 N N . ILE A 1 261 ? -5.188 7.5 12.133 1 91.88 261 ILE A N 1
ATOM 2124 C CA . ILE A 1 261 ? -5.379 7.566 13.578 1 91.88 261 ILE A CA 1
ATOM 2125 C C . ILE A 1 261 ? -5.18 9 14.055 1 91.88 261 ILE A C 1
ATOM 2127 O O . ILE A 1 261 ? -4.223 9.672 13.656 1 91.88 261 ILE A O 1
ATOM 2131 N N . ALA A 1 262 ? -6.117 9.469 14.75 1 92.38 262 ALA A N 1
ATOM 2132 C CA . ALA A 1 262 ? -6.039 10.812 15.32 1 92.38 262 ALA A CA 1
ATOM 2133 C C . ALA A 1 262 ? -6.172 10.781 16.844 1 92.38 262 ALA A C 1
ATOM 2135 O O . ALA A 1 262 ? -6.984 10.023 17.375 1 92.38 262 ALA A O 1
ATOM 2136 N N . GLU A 1 263 ? -5.387 11.633 17.469 1 90.75 263 GLU A N 1
ATOM 2137 C CA . GLU A 1 263 ? -5.426 11.711 18.922 1 90.75 263 GLU A CA 1
ATOM 2138 C C . GLU A 1 263 ? -5.754 13.133 19.391 1 90.75 263 GLU A C 1
ATOM 2140 O O . GLU A 1 263 ? -5.105 14.094 18.969 1 90.75 263 GLU A O 1
ATOM 2145 N N . ALA A 1 264 ? -6.754 13.164 20.25 1 91.44 264 ALA A N 1
ATOM 2146 C CA . ALA A 1 264 ? -7.113 14.445 20.859 1 91.44 264 ALA A CA 1
ATOM 2147 C C . ALA A 1 264 ? -6.195 14.773 22.031 1 91.44 264 ALA A C 1
ATOM 2149 O O . ALA A 1 264 ? -5.492 13.898 22.531 1 91.44 264 ALA A O 1
ATOM 2150 N N . SER A 1 265 ? -6.254 15.992 22.422 1 86.5 265 SER A N 1
ATOM 2151 C CA . SER A 1 265 ? -5.445 16.422 23.547 1 86.5 265 SER A CA 1
ATOM 2152 C C . SER A 1 265 ? -5.863 15.727 24.828 1 86.5 265 SER A C 1
ATOM 2154 O O . SER A 1 265 ? -5.047 15.531 25.734 1 86.5 265 SER A O 1
ATOM 2156 N N . SER A 1 266 ? -7.094 15.328 24.906 1 86.38 266 SER A N 1
ATOM 2157 C CA . SER A 1 266 ? -7.609 14.633 26.078 1 86.38 266 SER A CA 1
ATOM 2158 C C . SER A 1 266 ? -7.07 13.203 26.156 1 86.38 266 SER A C 1
ATOM 2160 O O . SER A 1 266 ? -7.188 12.547 27.188 1 86.38 266 SER A O 1
ATOM 2162 N N . GLY A 1 267 ? -6.551 12.75 25.047 1 86.12 267 GLY A N 1
ATOM 2163 C CA . GLY A 1 267 ? -6.082 11.375 24.984 1 86.12 267 GLY A CA 1
ATOM 2164 C C . GLY A 1 267 ? -7.016 10.453 24.234 1 86.12 267 GLY A C 1
ATOM 2165 O O . GLY A 1 267 ? -6.66 9.312 23.922 1 86.12 267 GLY A O 1
ATOM 2166 N N . GLU A 1 268 ? -8.195 11 23.984 1 91.19 268 GLU A N 1
ATOM 2167 C CA . GLU A 1 268 ? -9.109 10.203 23.172 1 91.19 268 GLU A CA 1
ATOM 2168 C C . GLU A 1 268 ? -8.531 9.961 21.781 1 91.19 268 GLU A C 1
ATOM 2170 O O . GLU A 1 268 ? -7.941 10.867 21.188 1 91.19 268 GLU A O 1
ATOM 2175 N N . ARG A 1 269 ? -8.789 8.758 21.328 1 92.44 269 ARG A N 1
ATOM 2176 C CA . ARG A 1 269 ? -8.266 8.414 20 1 92.44 269 ARG A CA 1
ATOM 2177 C C . ARG A 1 269 ? -9.375 7.926 19.078 1 92.44 269 ARG A C 1
ATOM 2179 O O . ARG A 1 269 ? -10.336 7.301 19.531 1 92.44 269 ARG A O 1
ATOM 2186 N N . PHE A 1 270 ? -9.094 8.219 17.812 1 95 270 PHE A N 1
ATOM 2187 C CA . PHE A 1 270 ? -10.086 7.863 16.797 1 95 270 PHE A CA 1
ATOM 2188 C C . PHE A 1 270 ? -9.414 7.23 15.586 1 95 270 PHE A C 1
ATOM 2190 O O . PHE A 1 270 ? -8.32 7.637 15.195 1 95 270 PHE A O 1
ATOM 2197 N N . ILE A 1 271 ? -10.047 6.23 15.062 1 94.75 271 ILE A N 1
ATOM 2198 C CA . ILE A 1 271 ? -9.742 5.758 13.719 1 94.75 271 ILE A CA 1
ATOM 2199 C C . ILE A 1 271 ? -10.672 6.426 12.703 1 94.75 271 ILE A C 1
ATOM 2201 O O . ILE A 1 271 ? -11.891 6.473 12.914 1 94.75 271 ILE A O 1
ATOM 2205 N N . VAL A 1 272 ? -10.078 6.969 11.719 1 95.81 272 VAL A N 1
ATOM 2206 C CA . VAL A 1 272 ? -10.852 7.586 10.648 1 95.81 272 VAL A CA 1
ATOM 2207 C C . VAL A 1 272 ? -10.641 6.816 9.344 1 95.81 272 VAL A C 1
ATOM 2209 O O . VAL A 1 272 ? -9.508 6.652 8.891 1 95.81 272 VAL A O 1
ATOM 2212 N N . GLN A 1 273 ? -11.711 6.312 8.797 1 94.75 273 GLN A N 1
ATOM 2213 C CA . GLN A 1 273 ? -11.688 5.688 7.48 1 94.75 273 GLN A CA 1
ATOM 2214 C C . GLN A 1 273 ? -12.281 6.609 6.418 1 94.75 273 GLN A C 1
ATOM 2216 O O . GLN A 1 273 ? -13.445 7.008 6.512 1 94.75 273 GLN A O 1
ATOM 2221 N N . TRP A 1 274 ? -11.445 6.941 5.469 1 94.88 274 TRP A N 1
ATOM 2222 C CA . TRP A 1 274 ? -11.828 7.844 4.387 1 94.88 274 TRP A CA 1
ATOM 2223 C C . TRP A 1 274 ? -12.078 7.066 3.098 1 94.88 274 TRP A C 1
ATOM 2225 O O . TRP A 1 274 ? -11.156 6.477 2.529 1 94.88 274 TRP A O 1
ATOM 2235 N N . TYR A 1 275 ? -13.359 7.082 2.631 1 94.5 275 TYR A N 1
ATOM 2236 C CA . TYR A 1 275 ? -13.742 6.453 1.371 1 94.5 275 TYR A CA 1
ATOM 2237 C C . TYR A 1 275 ? -13.836 7.484 0.253 1 94.5 275 TYR A C 1
ATOM 2239 O O . TYR A 1 275 ? -14.711 8.352 0.273 1 94.5 275 TYR A O 1
ATOM 2247 N N . VAL A 1 276 ? -12.977 7.273 -0.756 1 92.88 276 VAL A N 1
ATOM 2248 C CA . VAL A 1 276 ? -12.859 8.281 -1.805 1 92.88 276 VAL A CA 1
ATOM 2249 C C . VAL A 1 276 ? -13.031 7.625 -3.174 1 92.88 276 VAL A C 1
ATOM 2251 O O . VAL A 1 276 ? -12.383 6.625 -3.477 1 92.88 276 VAL A O 1
ATOM 2254 N N . LYS A 1 277 ? -13.938 8.195 -3.912 1 91.81 277 LYS A N 1
ATOM 2255 C CA . LYS A 1 277 ? -14.016 7.828 -5.324 1 91.81 277 LYS A CA 1
ATOM 2256 C C . LYS A 1 277 ? -13 8.617 -6.152 1 91.81 277 LYS A C 1
ATOM 2258 O O . LYS A 1 277 ? -13.055 9.844 -6.199 1 91.81 277 LYS A O 1
ATOM 2263 N N . THR A 1 278 ? -12.078 7.93 -6.754 1 87.19 278 THR A N 1
ATOM 2264 C CA . THR A 1 278 ? -11 8.602 -7.465 1 87.19 278 THR A CA 1
ATOM 2265 C C . THR A 1 278 ? -11.289 8.664 -8.961 1 87.19 278 THR A C 1
ATOM 2267 O O . THR A 1 278 ? -11.938 7.77 -9.516 1 87.19 278 THR A O 1
ATOM 2270 N N . SER A 1 279 ? -10.844 9.781 -9.516 1 84.06 279 SER A N 1
ATOM 2271 C CA . SER A 1 279 ? -10.891 9.961 -10.961 1 84.06 279 SER A CA 1
ATOM 2272 C C . SER A 1 279 ? -9.625 10.633 -11.477 1 84.06 279 SER A C 1
ATOM 2274 O O . SER A 1 279 ? -8.992 11.414 -10.758 1 84.06 279 SER A O 1
ATOM 2276 N N . ARG A 1 280 ? -9.266 10.211 -12.602 1 79.62 280 ARG A N 1
ATOM 2277 C CA . ARG A 1 280 ? -8.07 10.812 -13.188 1 79.62 280 ARG A CA 1
ATOM 2278 C C . ARG A 1 280 ? -8.336 12.242 -13.633 1 79.62 280 ARG A C 1
ATOM 2280 O O . ARG A 1 280 ? -9.391 12.539 -14.188 1 79.62 280 ARG A O 1
ATOM 2287 N N . ASP A 1 281 ? -7.418 13.055 -13.227 1 73.75 281 ASP A N 1
ATOM 2288 C CA . ASP A 1 281 ? -7.438 14.445 -13.664 1 73.75 281 ASP A CA 1
ATOM 2289 C C . ASP A 1 281 ? -6.258 14.75 -14.586 1 73.75 281 ASP A C 1
ATOM 2291 O O . ASP A 1 281 ? -5.117 14.844 -14.141 1 73.75 281 ASP A O 1
ATOM 2295 N N . LEU A 1 282 ? -6.508 14.859 -15.805 1 67.75 282 LEU A N 1
ATOM 2296 C CA . LEU A 1 282 ? -5.473 15.062 -16.812 1 67.75 282 LEU A CA 1
ATOM 2297 C C . LEU A 1 282 ? -4.793 16.406 -16.625 1 67.75 282 LEU A C 1
ATOM 2299 O O . LEU A 1 282 ? -3.629 16.578 -17 1 67.75 282 LEU A O 1
ATOM 2303 N N . ASN A 1 283 ? -5.527 17.375 -16.062 1 65.38 283 ASN A N 1
ATOM 2304 C CA . ASN A 1 283 ? -4.961 18.703 -15.859 1 65.38 283 ASN A CA 1
ATOM 2305 C C . ASN A 1 283 ? -3.805 18.672 -14.867 1 65.38 283 ASN A C 1
ATOM 2307 O O . ASN A 1 283 ? -2.83 19.406 -15.016 1 65.38 283 ASN A O 1
ATOM 2311 N N . ILE A 1 284 ? -3.918 17.828 -13.953 1 62.44 284 ILE A N 1
ATOM 2312 C CA . ILE A 1 284 ? -2.879 17.766 -12.93 1 62.44 284 ILE A CA 1
ATOM 2313 C C . ILE A 1 284 ? -2.098 16.469 -13.062 1 62.44 284 ILE A C 1
ATOM 2315 O O . ILE A 1 284 ? -1.236 16.172 -12.227 1 62.44 284 ILE A O 1
ATOM 2319 N N . ASP A 1 285 ? -2.369 15.727 -14.086 1 64 285 ASP A N 1
ATOM 2320 C CA . ASP A 1 285 ? -1.759 14.414 -14.266 1 64 285 ASP A CA 1
ATOM 2321 C C . ASP A 1 285 ? -1.772 13.617 -12.961 1 64 285 ASP A C 1
ATOM 2323 O O . ASP A 1 285 ? -0.737 13.109 -12.531 1 64 285 ASP A O 1
ATOM 2327 N N . GLY A 1 286 ? -2.977 13.711 -12.375 1 72.19 286 GLY A N 1
ATOM 2328 C CA . GLY A 1 286 ? -3.141 13.047 -11.086 1 72.19 286 GLY A CA 1
ATOM 2329 C C . GLY A 1 286 ? -4.562 12.578 -10.836 1 72.19 286 GLY A C 1
ATOM 2330 O O . GLY A 1 286 ? -5.332 12.383 -11.781 1 72.19 286 GLY A O 1
ATOM 2331 N N . LEU A 1 287 ? -4.715 12.203 -9.602 1 77.5 287 LEU A N 1
ATOM 2332 C CA . LEU A 1 287 ? -6.031 11.711 -9.211 1 77.5 287 LEU A CA 1
ATOM 2333 C C . LEU A 1 287 ? -6.812 12.781 -8.453 1 77.5 287 LEU A C 1
ATOM 2335 O O . LEU A 1 287 ? -6.246 13.516 -7.648 1 77.5 287 LEU A O 1
ATOM 2339 N N . ARG A 1 288 ? -8.008 12.898 -8.891 1 81.75 288 ARG A N 1
ATOM 2340 C CA . ARG A 1 288 ? -8.969 13.656 -8.094 1 81.75 288 ARG A CA 1
ATOM 2341 C C . ARG A 1 288 ? -9.898 12.727 -7.324 1 81.75 288 ARG A C 1
ATOM 2343 O O . ARG A 1 288 ? -10.242 11.641 -7.805 1 81.75 288 ARG A O 1
ATOM 2350 N N . GLY A 1 289 ? -10.203 13.242 -6.172 1 87.06 289 GLY A N 1
ATOM 2351 C CA . GLY A 1 289 ? -11.062 12.414 -5.344 1 87.06 289 GLY A CA 1
ATOM 2352 C C . GLY A 1 289 ? -12.383 13.07 -5.004 1 87.06 289 GLY A C 1
ATOM 2353 O O . GLY A 1 289 ? -12.453 14.297 -4.871 1 87.06 289 GLY A O 1
ATOM 2354 N N . GLU A 1 290 ? -13.414 12.305 -4.988 1 91.88 290 GLU A N 1
ATOM 2355 C CA . GLU A 1 290 ? -14.711 12.664 -4.41 1 91.88 290 GLU A CA 1
ATOM 2356 C C . GLU A 1 290 ? -14.969 11.891 -3.121 1 91.88 290 GLU A C 1
ATOM 2358 O O . GLU A 1 290 ? -15.102 10.664 -3.143 1 91.88 290 GLU A O 1
ATOM 2363 N N . THR A 1 291 ? -15.039 12.641 -2.078 1 95.06 291 THR A N 1
ATOM 2364 C CA . THR A 1 291 ? -15.305 12 -0.793 1 95.06 291 THR A CA 1
ATOM 2365 C C . THR A 1 291 ? -16.703 11.406 -0.764 1 95.06 291 THR A C 1
ATOM 2367 O O . THR A 1 291 ? -17.688 12.125 -0.94 1 95.06 291 THR A O 1
ATOM 2370 N N . LYS A 1 292 ? -16.766 10.156 -0.501 1 95.38 292 LYS A N 1
ATOM 2371 C CA . LYS A 1 292 ? -18.062 9.492 -0.414 1 95.38 292 LYS A CA 1
ATOM 2372 C C . LYS A 1 292 ? -18.516 9.336 1.038 1 95.38 292 LYS A C 1
ATOM 2374 O O . LYS A 1 292 ? -19.688 9.5 1.357 1 95.38 292 LYS A O 1
ATOM 2379 N N . ARG A 1 293 ? -17.547 9.016 1.858 1 96.38 293 ARG A N 1
ATOM 2380 C CA . ARG A 1 293 ? -17.906 8.828 3.26 1 96.38 293 ARG A CA 1
ATOM 2381 C C . ARG A 1 293 ? -16.672 8.836 4.148 1 96.38 293 ARG A C 1
ATOM 2383 O O . ARG A 1 293 ? -15.609 8.344 3.758 1 96.38 293 ARG A O 1
ATOM 2390 N N . PHE A 1 294 ? -16.859 9.391 5.309 1 97.31 294 PHE A N 1
ATOM 2391 C CA . PHE A 1 294 ? -15.969 9.148 6.43 1 97.31 294 PHE A CA 1
ATOM 2392 C C . PHE A 1 294 ? -16.641 8.297 7.496 1 97.31 294 PHE A C 1
ATOM 2394 O O . PHE A 1 294 ? -17.797 8.539 7.852 1 97.31 294 PHE A O 1
ATOM 2401 N N . MET A 1 295 ? -15.969 7.301 7.949 1 97.19 295 MET A N 1
ATOM 2402 C CA . MET A 1 295 ? -16.375 6.59 9.156 1 97.19 295 MET A CA 1
ATOM 2403 C C . MET A 1 295 ? -15.391 6.852 10.297 1 97.19 295 MET A C 1
ATOM 2405 O O . MET A 1 295 ? -14.18 6.727 10.117 1 97.19 295 MET A O 1
ATOM 2409 N N . VAL A 1 296 ? -15.914 7.223 11.367 1 97.88 296 VAL A N 1
ATOM 2410 C CA . VAL A 1 296 ? -15.078 7.508 12.539 1 97.88 296 VAL A CA 1
ATOM 2411 C C . VAL A 1 296 ? -15.359 6.48 13.633 1 97.88 296 VAL A C 1
ATOM 2413 O O . VAL A 1 296 ? -16.516 6.191 13.945 1 97.88 296 VAL A O 1
ATOM 2416 N N . PHE A 1 297 ? -14.312 5.953 14.188 1 96.88 297 PHE A N 1
ATOM 2417 C CA . PHE A 1 297 ? -14.398 4.973 15.266 1 96.88 297 PHE A CA 1
ATOM 2418 C C . PHE A 1 297 ? -13.641 5.453 16.5 1 96.88 297 PHE A C 1
ATOM 2420 O O . PHE A 1 297 ? -12.469 5.832 16.391 1 96.88 297 PHE A O 1
ATOM 2427 N N . ARG A 1 298 ? -14.312 5.41 17.562 1 95.81 298 ARG A N 1
ATOM 2428 C CA . ARG A 1 298 ? -13.68 5.746 18.828 1 95.81 298 ARG A CA 1
ATOM 2429 C C . ARG A 1 298 ? -12.969 4.531 19.422 1 95.81 298 ARG A C 1
ATOM 2431 O O . ARG A 1 298 ? -13.562 3.455 19.531 1 95.81 298 ARG A O 1
ATOM 2438 N N . ILE A 1 299 ? -11.695 4.715 19.719 1 92.81 299 ILE A N 1
ATOM 2439 C CA . ILE A 1 299 ? -10.945 3.643 20.359 1 92.81 299 ILE A CA 1
ATOM 2440 C C . ILE A 1 299 ? -11.281 3.592 21.844 1 92.81 299 ILE A C 1
ATOM 2442 O O . ILE A 1 299 ? -11.211 4.609 22.531 1 92.81 299 ILE A O 1
ATOM 2446 N N . GLU A 1 300 ? -11.672 2.373 22.219 1 86.88 300 GLU A N 1
ATOM 2447 C CA . GLU A 1 300 ? -11.977 2.207 23.641 1 86.88 300 GLU A CA 1
ATOM 2448 C C . GLU A 1 300 ? -10.719 1.906 24.453 1 86.88 300 GLU A C 1
ATOM 2450 O O . GLU A 1 300 ? -10.102 0.854 24.281 1 86.88 300 GLU A O 1
ATOM 2455 N N . ASP A 1 301 ? -10.156 2.902 24.859 1 71.31 301 ASP A N 1
ATOM 2456 C CA . ASP A 1 301 ? -8.891 2.768 25.578 1 71.31 301 ASP A CA 1
ATOM 2457 C C . ASP A 1 301 ? -9.125 2.604 27.078 1 71.31 301 ASP A C 1
ATOM 2459 O O . ASP A 1 301 ? -9.586 3.529 27.75 1 71.31 301 ASP A O 1
ATOM 2463 N N . GLU A 1 302 ? -9.422 1.384 27.5 1 57.25 302 GLU A N 1
ATOM 2464 C CA . GLU A 1 302 ? -9.516 1.25 28.953 1 57.25 302 GLU A CA 1
ATOM 2465 C C . GLU A 1 302 ? -8.141 1.406 29.609 1 57.25 302 GLU A C 1
ATOM 2467 O O . GLU A 1 302 ? -7.883 0.82 30.656 1 57.25 302 GLU A O 1
ATOM 2472 N N . GLY A 1 303 ? -7.273 2.105 29.031 1 58 303 GLY A N 1
ATOM 2473 C CA . GLY A 1 303 ? -5.941 2.262 29.594 1 58 303 GLY A CA 1
ATOM 2474 C C . GLY A 1 303 ? -4.84 2.178 28.547 1 58 303 GLY A C 1
ATOM 2475 O O . GLY A 1 303 ? -4.887 2.873 27.531 1 58 303 GLY A O 1
ATOM 2476 N N . LYS A 1 304 ? -3.906 1.173 28.891 1 58.97 304 LYS A N 1
ATOM 2477 C CA . LYS A 1 304 ? -2.709 1.123 28.047 1 58.97 304 LYS A CA 1
ATOM 2478 C C . LYS A 1 304 ? -2.955 0.311 26.781 1 58.97 304 LYS A C 1
ATOM 2480 O O . LYS A 1 304 ? -2.855 -0.917 26.797 1 58.97 304 LYS A O 1
ATOM 2485 N N . LEU A 1 305 ? -3.381 0.978 25.688 1 58 305 LEU A N 1
ATOM 2486 C CA . LEU A 1 305 ? -3.625 0.369 24.375 1 58 305 LEU A CA 1
ATOM 2487 C C . LEU A 1 305 ? -2.525 -0.629 24.031 1 58 305 LEU A C 1
ATOM 2489 O O . LEU A 1 305 ? -2.803 -1.698 23.484 1 58 305 LEU A O 1
ATOM 2493 N N . TYR A 1 306 ? -1.391 -0.349 24.594 1 62 306 TYR A N 1
ATOM 2494 C CA . TYR A 1 306 ? -0.194 -1.067 24.156 1 62 306 TYR A CA 1
ATOM 2495 C C . TYR A 1 306 ? -0.081 -2.41 24.875 1 62 306 TYR A C 1
ATOM 2497 O O . TYR A 1 306 ? 0.721 -3.262 24.484 1 62 306 TYR A O 1
ATOM 2505 N N . GLN A 1 307 ? -0.915 -2.568 25.812 1 60.38 307 GLN A N 1
ATOM 2506 C CA . GLN A 1 307 ? -0.7 -3.777 26.609 1 60.38 307 GLN A CA 1
ATOM 2507 C C . GLN A 1 307 ? -1.521 -4.941 26.062 1 60.38 307 GLN A C 1
ATOM 2509 O O . GLN A 1 307 ? -1.169 -6.105 26.266 1 60.38 307 GLN A O 1
ATOM 2514 N N . GLY A 1 308 ? -2.496 -4.602 25.266 1 64.06 308 GLY A N 1
ATOM 2515 C CA . GLY A 1 308 ? -3.334 -5.703 24.828 1 64.06 308 GLY A CA 1
ATOM 2516 C C . GLY A 1 308 ? -2.984 -6.195 23.438 1 64.06 308 GLY A C 1
ATOM 2517 O O . GLY A 1 308 ? -1.972 -5.785 22.859 1 64.06 308 GLY A O 1
ATOM 2518 N N . THR A 1 309 ? -3.662 -7.324 23.109 1 76.25 309 THR A N 1
ATOM 2519 C CA . THR A 1 309 ? -3.494 -7.906 21.781 1 76.25 309 THR A CA 1
ATOM 2520 C C . THR A 1 309 ? -4.578 -7.41 20.828 1 76.25 309 THR A C 1
ATOM 2522 O O . THR A 1 309 ? -4.453 -7.543 19.609 1 76.25 309 THR A O 1
ATOM 2525 N N . ARG A 1 310 ? -5.562 -6.766 21.625 1 86.5 310 ARG A N 1
ATOM 2526 C CA . ARG A 1 310 ? -6.684 -6.301 20.812 1 86.5 310 ARG A CA 1
ATOM 2527 C C . ARG A 1 310 ? -7.078 -4.875 21.188 1 86.5 310 ARG A C 1
ATOM 2529 O O . ARG A 1 310 ? -6.957 -4.477 22.344 1 86.5 310 ARG A O 1
ATOM 2536 N N . ILE A 1 311 ? -7.492 -4.113 20.219 1 90.12 311 ILE A N 1
ATOM 2537 C CA . ILE A 1 311 ? -7.996 -2.754 20.375 1 90.12 311 ILE A CA 1
ATOM 2538 C C . ILE A 1 311 ? -9.453 -2.686 19.922 1 90.12 311 ILE A C 1
ATOM 2540 O O . ILE A 1 311 ? -9.75 -2.996 18.766 1 90.12 311 ILE A O 1
ATOM 2544 N N . ILE A 1 312 ? -10.266 -2.326 20.859 1 90.94 312 ILE A N 1
ATOM 2545 C CA . ILE A 1 312 ? -11.68 -2.229 20.5 1 90.94 312 ILE A CA 1
ATOM 2546 C C . ILE A 1 312 ? -12 -0.811 20.031 1 90.94 312 ILE A C 1
ATOM 2548 O O . ILE A 1 312 ? -11.586 0.167 20.672 1 90.94 312 ILE A O 1
ATOM 2552 N N . SER A 1 313 ? -12.664 -0.731 18.922 1 93.38 313 SER A N 1
ATOM 2553 C CA . SER A 1 313 ? -13.102 0.551 18.391 1 93.38 313 SER A CA 1
ATOM 2554 C C . SER A 1 313 ? -14.586 0.52 18.031 1 93.38 313 SER A C 1
ATOM 2556 O O . SER A 1 313 ? -15.094 -0.491 17.547 1 93.38 313 SER A O 1
ATOM 2558 N N . LYS A 1 314 ? -15.266 1.604 18.359 1 95.44 314 LYS A N 1
ATOM 2559 C CA . LYS A 1 314 ? -16.703 1.694 18.094 1 95.44 314 LYS A CA 1
ATOM 2560 C C . LYS A 1 314 ? -17.031 2.875 17.188 1 95.44 314 LYS A C 1
ATOM 2562 O O . LYS A 1 314 ? -16.469 3.965 17.359 1 95.44 314 LYS A O 1
ATOM 2567 N N . TYR A 1 315 ? -17.969 2.59 16.328 1 96.88 315 TYR A N 1
ATOM 2568 C CA . TYR A 1 315 ? -18.422 3.641 15.422 1 96.88 315 TYR A CA 1
ATOM 2569 C C . TYR A 1 315 ? -19.062 4.785 16.188 1 96.88 315 TYR A C 1
ATOM 2571 O O . TYR A 1 315 ? -19.812 4.559 17.141 1 96.88 315 TYR A O 1
ATOM 2579 N N . THR A 1 316 ? -18.734 6.012 15.742 1 97.81 316 THR A N 1
ATOM 2580 C CA . THR A 1 316 ? -19.344 7.176 16.375 1 97.81 316 THR A CA 1
ATOM 2581 C C . THR A 1 316 ? -19.703 8.234 15.336 1 97.81 316 THR A C 1
ATOM 2583 O O . THR A 1 316 ? -18.984 8.398 14.344 1 97.81 316 THR A O 1
ATOM 2586 N N . GLU A 1 317 ? -20.766 8.945 15.57 1 97.94 317 GLU A N 1
ATOM 2587 C CA . GLU A 1 317 ? -21.188 10.055 14.711 1 97.94 317 GLU A CA 1
ATOM 2588 C C . GLU A 1 317 ? -21 11.391 15.422 1 97.94 317 GLU A C 1
ATOM 2590 O O . GLU A 1 317 ? -21.453 12.422 14.93 1 97.94 317 GLU A O 1
ATOM 2595 N N . ASP A 1 318 ? -20.406 11.234 16.562 1 98 318 ASP A N 1
ATOM 2596 C CA . ASP A 1 318 ? -20.25 12.43 17.375 1 98 318 ASP A CA 1
ATOM 2597 C C . ASP A 1 318 ? -18.938 12.406 18.156 1 98 318 ASP A C 1
ATOM 2599 O O . ASP A 1 318 ? -18.75 11.594 19.062 1 98 318 ASP A O 1
ATOM 2603 N N . ILE A 1 319 ? -18.141 13.383 17.844 1 97.69 319 ILE A N 1
ATOM 2604 C CA . ILE A 1 319 ? -16.875 13.477 18.562 1 97.69 319 ILE A CA 1
ATOM 2605 C C . ILE A 1 319 ? -16.859 14.758 19.391 1 97.69 319 ILE A C 1
ATOM 2607 O O . ILE A 1 319 ? -15.789 15.219 19.797 1 97.69 319 ILE A O 1
ATOM 2611 N N . GLY A 1 320 ? -18.016 15.336 19.516 1 97.25 320 GLY A N 1
ATOM 2612 C CA . GLY A 1 320 ? -18.156 16.5 20.375 1 97.25 320 GLY A CA 1
ATOM 2613 C C . GLY A 1 320 ? -17.594 17.766 19.766 1 97.25 320 GLY A C 1
ATOM 2614 O O . GLY A 1 320 ? -17.922 18.109 18.625 1 97.25 320 GLY A O 1
ATOM 2615 N N . ASP A 1 321 ? -16.812 18.453 20.531 1 97 321 ASP A N 1
ATOM 2616 C CA . ASP A 1 321 ? -16.25 19.734 20.156 1 97 321 ASP A CA 1
ATOM 2617 C C . ASP A 1 321 ? -15.016 19.562 19.266 1 97 321 ASP A C 1
ATOM 2619 O O . ASP A 1 321 ? -14.445 20.547 18.797 1 97 321 ASP A O 1
ATOM 2623 N N . LEU A 1 322 ? -14.695 18.422 18.953 1 97.31 322 LEU A N 1
ATOM 2624 C CA . LEU A 1 322 ? -13.445 18.172 18.25 1 97.31 322 LEU A CA 1
ATOM 2625 C C . LEU A 1 322 ? -13.633 18.312 16.75 1 97.31 322 LEU A C 1
ATOM 2627 O O . LEU A 1 322 ? -14.75 18.172 16.234 1 97.31 322 LEU A O 1
ATOM 2631 N N . CYS A 1 323 ? -12.57 18.641 16.078 1 97.38 323 CYS A N 1
ATOM 2632 C CA . CYS A 1 323 ? -12.422 18.5 14.641 1 97.38 323 CYS A CA 1
ATOM 2633 C C . CYS A 1 323 ? -11.094 17.844 14.289 1 97.38 323 CYS A C 1
ATOM 2635 O O . CYS A 1 323 ? -10.094 18.047 14.977 1 97.38 323 CYS A O 1
ATOM 2637 N N . ILE A 1 324 ? -11.141 17.031 13.32 1 96.69 324 ILE A N 1
ATOM 2638 C CA . ILE A 1 324 ? -9.961 16.266 12.914 1 96.69 324 ILE A CA 1
ATOM 2639 C C . ILE A 1 324 ? -9.43 16.812 11.586 1 96.69 324 ILE A C 1
ATOM 2641 O O . ILE A 1 324 ? -10.203 17.109 10.672 1 96.69 324 ILE A O 1
ATOM 2645 N N . PHE A 1 325 ? -8.133 16.953 11.477 1 95 325 PHE A N 1
ATOM 2646 C CA . PHE A 1 325 ? -7.473 17.375 10.242 1 95 325 PHE A CA 1
ATOM 2647 C C . PHE A 1 325 ? -6.711 16.203 9.617 1 95 325 PHE A C 1
ATOM 2649 O O . PHE A 1 325 ? -5.883 15.578 10.281 1 95 325 PHE A O 1
ATOM 2656 N N . ILE A 1 326 ? -7.066 15.977 8.359 1 93.06 326 ILE A N 1
ATOM 2657 C CA . ILE A 1 326 ? -6.465 14.859 7.645 1 93.06 326 ILE A CA 1
ATOM 2658 C C . ILE A 1 326 ? -5.789 15.359 6.371 1 93.06 326 ILE A C 1
ATOM 2660 O O . ILE A 1 326 ? -6.379 16.141 5.613 1 93.06 326 ILE A O 1
ATOM 2664 N N . ASP A 1 327 ? -4.586 14.906 6.145 1 89.81 327 ASP A N 1
ATOM 2665 C CA . ASP A 1 327 ? -3.805 15.195 4.945 1 89.81 327 ASP A CA 1
ATOM 2666 C C . ASP A 1 327 ? -2.732 14.133 4.719 1 89.81 327 ASP A C 1
ATOM 2668 O O . ASP A 1 327 ? -2.916 12.969 5.09 1 89.81 327 ASP A O 1
ATOM 2672 N N . LYS A 1 328 ? -1.676 14.445 4.062 1 79.69 328 LYS A N 1
ATOM 2673 C CA . LYS A 1 328 ? -0.591 13.508 3.801 1 79.69 328 LYS A CA 1
ATOM 2674 C C . LYS A 1 328 ? 0.283 13.312 5.035 1 79.69 328 LYS A C 1
ATOM 2676 O O . LYS A 1 328 ? 1.065 12.367 5.105 1 79.69 328 LYS A O 1
ATOM 2681 N N . ASN A 1 329 ? 0.077 14.172 5.957 1 81 329 ASN A N 1
ATOM 2682 C CA . ASN A 1 329 ? 0.861 14.094 7.184 1 81 329 ASN A CA 1
ATOM 2683 C C . ASN A 1 329 ? 0.071 13.438 8.312 1 81 329 ASN A C 1
ATOM 2685 O O . ASN A 1 329 ? -0.931 12.766 8.07 1 81 329 ASN A O 1
ATOM 2689 N N . GLU A 1 330 ? 0.674 13.586 9.438 1 85.06 330 GLU A N 1
ATOM 2690 C CA . GLU A 1 330 ? 0.028 13.086 10.648 1 85.06 330 GLU A CA 1
ATOM 2691 C C . GLU A 1 330 ? -1.302 13.797 10.891 1 85.06 330 GLU A C 1
ATOM 2693 O O . GLU A 1 330 ? -1.376 15.023 10.852 1 85.06 330 GLU A O 1
ATOM 2698 N N . ALA A 1 331 ? -2.322 12.984 11.086 1 90.12 331 ALA A N 1
ATOM 2699 C CA . ALA A 1 331 ? -3.613 13.562 11.445 1 90.12 331 ALA A CA 1
ATOM 2700 C C . ALA A 1 331 ? -3.58 14.148 12.852 1 90.12 331 ALA A C 1
ATOM 2702 O O . ALA A 1 331 ? -2.859 13.656 13.719 1 90.12 331 ALA A O 1
ATOM 2703 N N . PHE A 1 332 ? -4.402 15.195 13.062 1 90.31 332 PHE A N 1
ATOM 2704 C CA . PHE A 1 332 ? -4.453 15.773 14.398 1 90.31 332 PHE A CA 1
ATOM 2705 C C . PHE A 1 332 ? -5.852 16.297 14.719 1 90.31 332 PHE A C 1
ATOM 2707 O O . PHE A 1 332 ? -6.656 16.516 13.805 1 90.31 332 PHE A O 1
ATOM 2714 N N . CYS A 1 333 ? -6.047 16.469 16.016 1 92.94 333 CYS A N 1
ATOM 2715 C CA . CYS A 1 333 ? -7.328 16.938 16.516 1 92.94 333 CYS A CA 1
ATOM 2716 C C . CYS A 1 333 ? -7.184 18.297 17.172 1 92.94 333 CYS A C 1
ATOM 2718 O O . CYS A 1 333 ? -6.168 18.594 17.812 1 92.94 333 CYS A O 1
ATOM 2720 N N . LEU A 1 334 ? -8.289 19.047 17 1 93.25 334 LEU A N 1
ATOM 2721 C CA . LEU A 1 334 ? -8.406 20.312 17.703 1 93.25 334 LEU A CA 1
ATOM 2722 C C . LEU A 1 334 ? -9.797 20.484 18.297 1 93.25 334 LEU A C 1
ATOM 2724 O O . LEU A 1 334 ? -10.766 19.906 17.797 1 93.25 334 LEU A O 1
ATOM 2728 N N . GLU A 1 335 ? -9.789 21.219 19.344 1 94.56 335 GLU A N 1
ATOM 2729 C CA . GLU A 1 335 ? -11.078 21.672 19.875 1 94.56 335 GLU A CA 1
ATOM 2730 C C . GLU A 1 335 ? -11.586 22.891 19.109 1 94.56 335 GLU A C 1
ATOM 2732 O O . GLU A 1 335 ? -10.977 23.953 19.156 1 94.56 335 GLU A O 1
ATOM 2737 N N . ALA A 1 336 ? -12.688 22.688 18.484 1 94.75 336 ALA A N 1
ATOM 2738 C CA . ALA A 1 336 ? -13.227 23.75 17.641 1 94.75 336 ALA A CA 1
ATOM 2739 C C . ALA A 1 336 ? -13.508 25.016 18.438 1 94.75 336 ALA A C 1
ATOM 2741 O O . ALA A 1 336 ? -13.312 26.125 17.953 1 94.75 336 ALA A O 1
ATOM 2742 N N . SER A 1 337 ? -13.961 24.875 19.641 1 93.62 337 SER A N 1
ATOM 2743 C CA . SER A 1 337 ? -14.328 26 20.484 1 93.62 337 SER A CA 1
ATOM 2744 C C . SER A 1 337 ? -13.133 26.922 20.719 1 93.62 337 SER A C 1
ATOM 2746 O O . SER A 1 337 ? -13.305 28.109 20.969 1 93.62 337 SER A O 1
ATOM 2748 N N . LYS A 1 338 ? -11.984 26.391 20.641 1 89.5 338 LYS A N 1
ATOM 2749 C CA . LYS A 1 338 ? -10.773 27.172 20.875 1 89.5 338 LYS A CA 1
ATOM 2750 C C . LYS A 1 338 ? -10.367 27.938 19.609 1 89.5 338 LYS A C 1
ATOM 2752 O O . LYS A 1 338 ? -9.516 28.828 19.672 1 89.5 338 LYS A O 1
ATOM 2757 N N . PHE A 1 339 ? -10.984 27.562 18.516 1 91.31 339 PHE A N 1
ATOM 2758 C CA . PHE A 1 339 ? -10.672 28.188 17.234 1 91.31 339 PHE A CA 1
ATOM 2759 C C . PHE A 1 339 ? -11.945 28.625 16.531 1 91.31 339 PHE A C 1
ATOM 2761 O O . PHE A 1 339 ? -12.375 28 15.555 1 91.31 339 PHE A O 1
ATOM 2768 N N . PRO A 1 340 ? -12.391 29.812 16.938 1 91 340 PRO A N 1
ATOM 2769 C CA . PRO A 1 340 ? -13.641 30.266 16.312 1 91 340 PRO A CA 1
ATOM 2770 C C . PRO A 1 340 ? -13.57 30.281 14.789 1 91 340 PRO A C 1
ATOM 2772 O O . PRO A 1 340 ? -12.625 30.828 14.211 1 91 340 PRO A O 1
ATOM 2775 N N . GLY A 1 341 ? -14.562 29.719 14.164 1 93.19 341 GLY A N 1
ATOM 2776 C CA . GLY A 1 341 ? -14.594 29.562 12.719 1 93.19 341 GLY A CA 1
ATOM 2777 C C . GLY A 1 341 ? -14.508 28.109 12.281 1 93.19 341 GLY A C 1
ATOM 2778 O O . GLY A 1 341 ? -14.945 27.766 11.188 1 93.19 341 GLY A O 1
ATOM 2779 N N . LEU A 1 342 ? -13.891 27.359 13.109 1 95.06 342 LEU A N 1
ATOM 2780 C CA . LEU A 1 342 ? -13.859 25.922 12.836 1 95.06 342 LEU A CA 1
ATOM 2781 C C . LEU A 1 342 ? -15.164 25.25 13.25 1 95.06 342 LEU A C 1
ATOM 2783 O O . LEU A 1 342 ? -15.82 25.703 14.188 1 95.06 342 LEU A O 1
ATOM 2787 N N . ARG A 1 343 ? -15.461 24.25 12.609 1 96.75 343 ARG A N 1
ATOM 2788 C CA . ARG A 1 343 ? -16.703 23.531 12.883 1 96.75 343 ARG A CA 1
ATOM 2789 C C . ARG A 1 343 ? -16.438 22.312 13.766 1 96.75 343 ARG A C 1
ATOM 2791 O O . ARG A 1 343 ? -15.539 21.516 13.492 1 96.75 343 ARG A O 1
ATOM 2798 N N . SER A 1 344 ? -17.266 22.188 14.82 1 97.5 344 SER A N 1
ATOM 2799 C CA . SER A 1 344 ? -17.188 21 15.664 1 97.5 344 SER A CA 1
ATOM 2800 C C . SER A 1 344 ? -17.734 19.766 14.938 1 97.5 344 SER A C 1
ATOM 2802 O O . SER A 1 344 ? -18.453 19.891 13.945 1 97.5 344 SER A O 1
ATOM 2804 N N . ASN A 1 345 ? -17.281 18.562 15.445 1 98.44 345 ASN A N 1
ATOM 2805 C CA . ASN A 1 345 ? -17.75 17.281 14.922 1 98.44 345 ASN A CA 1
ATOM 2806 C C . ASN A 1 345 ? -17.547 17.188 13.414 1 98.44 345 ASN A C 1
ATOM 2808 O O . ASN A 1 345 ? -18.469 16.844 12.68 1 98.44 345 ASN A O 1
ATOM 2812 N N . SER A 1 346 ? -16.297 17.547 13.102 1 98.62 346 SER A N 1
ATOM 2813 C CA . SER A 1 346 ? -16.016 17.625 11.672 1 98.62 346 SER A CA 1
ATOM 2814 C C . SER A 1 346 ? -14.625 17.094 11.344 1 98.62 346 SER A C 1
ATOM 2816 O O . SER A 1 346 ? -13.797 16.922 12.242 1 98.62 346 SER A O 1
ATOM 2818 N N . ILE A 1 347 ? -14.43 16.781 10.078 1 98.19 347 ILE A N 1
ATOM 2819 C CA . ILE A 1 347 ? -13.133 16.391 9.531 1 98.19 347 ILE A CA 1
ATOM 2820 C C . ILE A 1 347 ? -12.734 17.344 8.406 1 98.19 347 ILE A C 1
ATOM 2822 O O . ILE A 1 347 ? -13.469 17.484 7.426 1 98.19 347 ILE A O 1
ATOM 2826 N N . TYR A 1 348 ? -11.648 18.047 8.562 1 96.75 348 TYR A N 1
ATOM 2827 C CA . TYR A 1 348 ? -11.039 18.812 7.484 1 96.75 348 TYR A CA 1
ATOM 2828 C C . TYR A 1 348 ? -10.039 17.969 6.703 1 96.75 348 TYR A C 1
ATOM 2830 O O . TYR A 1 348 ? -9.156 17.328 7.289 1 96.75 348 TYR A O 1
ATOM 2838 N N . TYR A 1 349 ? -10.258 17.953 5.41 1 94.94 349 TYR A N 1
ATOM 2839 C CA . TYR A 1 349 ? -9.43 17.047 4.629 1 94.94 349 TYR A CA 1
ATOM 2840 C C . TYR A 1 349 ? -8.883 17.734 3.387 1 94.94 349 TYR A C 1
ATOM 2842 O O . TYR A 1 349 ? -9.5 18.672 2.863 1 94.94 349 TYR A O 1
ATOM 2850 N N . VAL A 1 350 ? -7.68 17.203 3.01 1 90.5 350 VAL A N 1
ATOM 2851 C CA . VAL A 1 350 ? -7.094 17.625 1.741 1 90.5 350 VAL A CA 1
ATOM 2852 C C . VAL A 1 350 ? -6.359 16.453 1.095 1 90.5 350 VAL A C 1
ATOM 2854 O O . VAL A 1 350 ? -6.195 15.406 1.713 1 90.5 350 VAL A O 1
ATOM 2857 N N . PHE A 1 351 ? -5.953 16.562 -0.249 1 82.81 351 PHE A N 1
ATOM 2858 C CA . PHE A 1 351 ? -5.203 15.609 -1.048 1 82.81 351 PHE A CA 1
ATOM 2859 C C . PHE A 1 351 ? -6.074 15.031 -2.156 1 82.81 351 PHE A C 1
ATOM 2861 O O . PHE A 1 351 ? -5.863 15.328 -3.336 1 82.81 351 PHE A O 1
ATOM 2868 N N . TYR A 1 352 ? -7.098 14.227 -1.699 1 82.44 352 TYR A N 1
ATOM 2869 C CA . TYR A 1 352 ? -8.031 13.727 -2.699 1 82.44 352 TYR A CA 1
ATOM 2870 C C . TYR A 1 352 ? -9.25 14.641 -2.803 1 82.44 352 TYR A C 1
ATOM 2872 O O . TYR A 1 352 ? -10.289 14.242 -3.35 1 82.44 352 TYR A O 1
ATOM 2880 N N . GLY A 1 353 ? -9.055 15.797 -2.441 1 83 353 GLY A N 1
ATOM 2881 C CA . GLY A 1 353 ? -10.062 16.844 -2.326 1 83 353 GLY A CA 1
ATOM 2882 C C . GLY A 1 353 ? -9.789 17.812 -1.197 1 83 353 GLY A C 1
ATOM 2883 O O . GLY A 1 353 ? -8.875 17.609 -0.394 1 83 353 GLY A O 1
ATOM 2884 N N . PHE A 1 354 ? -10.5 18.797 -1.231 1 89.31 354 PHE A N 1
ATOM 2885 C CA . PHE A 1 354 ? -10.328 19.812 -0.188 1 89.31 354 PHE A CA 1
ATOM 2886 C C . PHE A 1 354 ? -11.68 20.281 0.331 1 89.31 354 PHE A C 1
ATOM 2888 O O . PHE A 1 354 ? -12.469 20.875 -0.416 1 89.31 354 PHE A O 1
ATOM 2895 N N . GLY A 1 355 ? -11.859 19.938 1.614 1 94.5 355 GLY A N 1
ATOM 2896 C CA . GLY A 1 355 ? -13.164 20.281 2.16 1 94.5 355 GLY A CA 1
ATOM 2897 C C . GLY A 1 355 ? -13.305 19.938 3.631 1 94.5 355 GLY A C 1
ATOM 2898 O O . GLY A 1 355 ? -12.312 19.688 4.316 1 94.5 355 GLY A O 1
ATOM 2899 N N . VAL A 1 356 ? -14.508 20.141 4.039 1 97 356 VAL A N 1
ATOM 2900 C CA . VAL A 1 356 ? -14.883 19.812 5.41 1 97 356 VAL A CA 1
ATOM 2901 C C . VAL A 1 356 ? -16.047 18.812 5.406 1 97 356 VAL A C 1
ATOM 2903 O O . VAL A 1 356 ? -16.969 18.953 4.602 1 97 356 VAL A O 1
ATOM 2906 N N . TYR A 1 357 ? -15.961 17.828 6.273 1 98.19 357 TYR A N 1
ATOM 2907 C CA . TYR A 1 357 ? -16.969 16.781 6.414 1 98.19 357 TYR A CA 1
ATOM 2908 C C . TYR A 1 357 ? -17.656 16.859 7.773 1 98.19 357 TYR A C 1
ATOM 2910 O O . TYR A 1 357 ? -16.984 16.859 8.812 1 98.19 357 TYR A O 1
ATOM 2918 N N . ASN A 1 358 ? -18.938 16.953 7.695 1 98.25 358 ASN A N 1
ATOM 2919 C CA . ASN A 1 358 ? -19.719 16.875 8.922 1 98.25 358 ASN A CA 1
ATOM 2920 C C . ASN A 1 358 ? -20.016 15.438 9.312 1 98.25 358 ASN A C 1
ATOM 2922 O O . ASN A 1 358 ? -20.719 14.727 8.594 1 98.25 358 ASN A O 1
ATOM 2926 N N . ILE A 1 359 ? -19.578 15.031 10.445 1 98.06 359 ILE A N 1
ATOM 2927 C CA . ILE A 1 359 ? -19.625 13.625 10.836 1 98.06 359 ILE A CA 1
ATOM 2928 C C . ILE A 1 359 ? -21.078 13.211 11.055 1 98.06 359 ILE A C 1
ATOM 2930 O O . ILE A 1 359 ? -21.5 12.125 10.633 1 98.06 359 ILE A O 1
ATOM 2934 N N . SER A 1 360 ? -21.875 14.031 11.664 1 97.12 360 SER A N 1
ATOM 2935 C CA . SER A 1 360 ? -23.266 13.711 11.977 1 97.12 360 SER A CA 1
ATOM 2936 C C . SER A 1 360 ? -24.125 13.727 10.719 1 97.12 360 SER A C 1
ATOM 2938 O O . SER A 1 360 ? -24.984 12.852 10.539 1 97.12 360 SER A O 1
ATOM 2940 N N . LYS A 1 361 ? -23.906 14.727 9.906 1 95.81 361 LYS A N 1
ATOM 2941 C CA . LYS A 1 361 ? -24.719 14.883 8.703 1 95.81 361 LYS A CA 1
ATOM 2942 C C . LYS A 1 361 ? -24.234 13.961 7.586 1 95.81 361 LYS A C 1
ATOM 2944 O O . LYS A 1 361 ? -24.938 13.766 6.59 1 95.81 361 LYS A O 1
ATOM 2949 N N . LYS A 1 362 ? -23.078 13.469 7.742 1 95.56 362 LYS A N 1
ATOM 2950 C CA . LYS A 1 362 ? -22.469 12.555 6.777 1 95.56 362 LYS A CA 1
ATOM 2951 C C . LYS A 1 362 ? -22.391 13.188 5.391 1 95.56 362 LYS A C 1
ATOM 2953 O O . LYS A 1 362 ? -22.766 12.562 4.395 1 95.56 362 LYS A O 1
ATOM 2958 N N . SER A 1 363 ? -21.844 14.367 5.438 1 95 363 SER A N 1
ATOM 2959 C CA . SER A 1 363 ? -21.766 15.086 4.176 1 95 363 SER A CA 1
ATOM 2960 C C . SER A 1 363 ? -20.516 15.961 4.125 1 95 363 SER A C 1
ATOM 2962 O O . SER A 1 363 ? -20.047 16.453 5.16 1 95 363 SER A O 1
ATOM 2964 N N . SER A 1 364 ? -20.125 16.109 2.906 1 95.44 364 SER A N 1
ATOM 2965 C CA . SER A 1 364 ? -18.922 16.906 2.658 1 95.44 364 SER A CA 1
ATOM 2966 C C . SER A 1 364 ? -19.281 18.219 1.956 1 95.44 364 SER A C 1
ATOM 2968 O O . SER A 1 364 ? -20.203 18.25 1.128 1 95.44 364 SER A O 1
ATOM 2970 N N . ARG A 1 365 ? -18.609 19.219 2.309 1 94.25 365 ARG A N 1
ATOM 2971 C CA . ARG A 1 365 ? -18.594 20.484 1.568 1 94.25 365 ARG A CA 1
ATOM 2972 C C . ARG A 1 365 ? -17.188 20.797 1.059 1 94.25 365 ARG A C 1
ATOM 2974 O O . ARG A 1 365 ? -16.266 20.984 1.85 1 94.25 365 ARG A O 1
ATOM 2981 N N . GLU A 1 366 ? -17.078 20.875 -0.184 1 90.5 366 GLU A N 1
ATOM 2982 C CA . GLU A 1 366 ? -15.773 21.188 -0.768 1 90.5 366 GLU A CA 1
ATOM 2983 C C . GLU A 1 366 ? -15.539 22.703 -0.839 1 90.5 366 GLU A C 1
ATOM 2985 O O . GLU A 1 366 ? -16.484 23.469 -1.076 1 90.5 366 GLU A O 1
ATOM 2990 N N . TYR A 1 367 ? -14.289 23 -0.616 1 88.44 367 TYR A N 1
ATOM 2991 C CA . TYR A 1 367 ? -13.93 24.406 -0.751 1 88.44 367 TYR A CA 1
ATOM 2992 C C . TYR A 1 367 ? -13.727 24.781 -2.215 1 88.44 367 TYR A C 1
ATOM 2994 O O . TYR A 1 367 ? -13.258 23.953 -3.012 1 88.44 367 TYR A O 1
ATOM 3002 N N . ASP A 1 368 ? -14.141 25.859 -2.613 1 76.81 368 ASP A N 1
ATOM 3003 C CA . ASP A 1 368 ? -13.93 26.391 -3.957 1 76.81 368 ASP A CA 1
ATOM 3004 C C . ASP A 1 368 ? -12.531 26.984 -4.098 1 76.81 368 ASP A C 1
ATOM 3006 O O . ASP A 1 368 ? -12.219 28 -3.457 1 76.81 368 ASP A O 1
ATOM 3010 N N . LEU A 1 369 ? -11.75 26.297 -4.953 1 71.31 369 LEU A N 1
ATOM 3011 C CA . LEU A 1 369 ? -10.375 26.75 -5.105 1 71.31 369 LEU A CA 1
ATOM 3012 C C . LEU A 1 369 ? -10.219 27.609 -6.355 1 71.31 369 LEU A C 1
ATOM 3014 O O . LEU A 1 369 ? -9.094 27.953 -6.742 1 71.31 369 LEU A O 1
ATOM 3018 N N . SER A 1 370 ? -11.156 27.812 -7.176 1 65.75 370 SER A N 1
ATOM 3019 C CA . SER A 1 370 ? -11.094 28.484 -8.461 1 65.75 370 SER A CA 1
ATOM 3020 C C . SER A 1 370 ? -10.328 29.812 -8.352 1 65.75 370 SER A C 1
ATOM 3022 O O . SER A 1 370 ? -9.633 30.203 -9.289 1 65.75 370 SER A O 1
ATOM 3024 N N . GLY A 1 371 ? -10.242 30.406 -7.336 1 61.91 371 GLY A N 1
ATOM 3025 C CA . GLY A 1 371 ? -9.555 31.688 -7.211 1 61.91 371 GLY A CA 1
ATOM 3026 C C . GLY A 1 371 ? -8.195 31.562 -6.559 1 61.91 371 GLY A C 1
ATOM 3027 O O . GLY A 1 371 ? -7.527 32.562 -6.316 1 61.91 371 GLY A O 1
ATOM 3028 N N . TYR A 1 372 ? -7.832 30.297 -6.59 1 66.69 372 TYR A N 1
ATOM 3029 C CA . TYR A 1 372 ? -6.59 30.109 -5.855 1 66.69 372 TYR A CA 1
ATOM 3030 C C . TYR A 1 372 ? -5.402 30 -6.805 1 66.69 372 TYR A C 1
ATOM 3032 O O . TYR A 1 372 ? -5.52 29.406 -7.883 1 66.69 372 TYR A O 1
ATOM 3040 N N . PRO A 1 373 ? -4.406 30.797 -6.574 1 60.47 373 PRO A N 1
ATOM 3041 C CA . PRO A 1 373 ? -3.27 30.797 -7.496 1 60.47 373 PRO A CA 1
ATOM 3042 C C . PRO A 1 373 ? -2.764 29.406 -7.824 1 60.47 373 PRO A C 1
ATOM 3044 O O . PRO A 1 373 ? -2.48 29.094 -8.984 1 60.47 373 PRO A O 1
ATOM 3047 N N . ASP A 1 374 ? -2.088 28.719 -6.961 1 57.44 374 ASP A N 1
ATOM 3048 C CA . ASP A 1 374 ? -1.477 27.422 -7.223 1 57.44 374 ASP A CA 1
ATOM 3049 C C . ASP A 1 374 ? -1.937 26.375 -6.203 1 57.44 374 ASP A C 1
ATOM 3051 O O . ASP A 1 374 ? -1.585 26.453 -5.023 1 57.44 374 ASP A O 1
ATOM 3055 N N . THR A 1 375 ? -3.014 25.812 -6.684 1 58.28 375 THR A N 1
ATOM 3056 C CA . THR A 1 375 ? -3.547 24.766 -5.812 1 58.28 375 THR A CA 1
ATOM 3057 C C . THR A 1 375 ? -2.707 23.5 -5.918 1 58.28 375 THR A C 1
ATOM 3059 O O . THR A 1 375 ? -3.061 22.453 -5.344 1 58.28 375 THR A O 1
ATOM 3062 N N . GLU A 1 376 ? -1.658 23.719 -6.723 1 56.78 376 GLU A N 1
ATOM 3063 C CA . GLU A 1 376 ? -0.766 22.578 -6.828 1 56.78 376 GLU A CA 1
ATOM 3064 C C . GLU A 1 376 ? -0.002 22.344 -5.527 1 56.78 376 GLU A C 1
ATOM 3066 O O . GLU A 1 376 ? 0.557 23.281 -4.957 1 56.78 376 GLU A O 1
ATOM 3071 N N . GLY A 1 377 ? -0.323 21.297 -4.93 1 58.91 377 GLY A N 1
ATOM 3072 C CA . GLY A 1 377 ? 0.526 20.953 -3.799 1 58.91 377 GLY A CA 1
ATOM 3073 C C . GLY A 1 377 ? -0.174 21.109 -2.461 1 58.91 377 GLY A C 1
ATOM 3074 O O . GLY A 1 377 ? 0.479 21.188 -1.418 1 58.91 377 GLY A O 1
ATOM 3075 N N . LEU A 1 378 ? -1.409 21.453 -2.576 1 62.19 378 LEU A N 1
ATOM 3076 C CA . LEU A 1 378 ? -2.162 21.547 -1.33 1 62.19 378 LEU A CA 1
ATOM 3077 C C . LEU A 1 378 ? -2.23 20.188 -0.628 1 62.19 378 LEU A C 1
ATOM 3079 O O . LEU A 1 378 ? -3.223 19.469 -0.758 1 62.19 378 LEU A O 1
ATOM 3083 N N . ASP A 1 379 ? -1.11 19.969 0.084 1 74.75 379 ASP A N 1
ATOM 3084 C CA . ASP A 1 379 ? -1.06 18.578 0.547 1 74.75 379 ASP A CA 1
ATOM 3085 C C . ASP A 1 379 ? -0.92 18.516 2.066 1 74.75 379 ASP A C 1
ATOM 3087 O O . ASP A 1 379 ? -1.148 17.469 2.672 1 74.75 379 ASP A O 1
ATOM 3091 N N . PHE A 1 380 ? -0.72 19.797 2.641 1 85.06 380 PHE A N 1
ATOM 3092 C CA . PHE A 1 380 ? -0.359 19.672 4.047 1 85.06 380 PHE A CA 1
ATOM 3093 C C . PHE A 1 380 ? -1.066 20.734 4.887 1 85.06 380 PHE A C 1
ATOM 3095 O O . PHE A 1 380 ? -1.075 21.906 4.531 1 85.06 380 PHE A O 1
ATOM 3102 N N . PHE A 1 381 ? -1.609 20.281 5.938 1 89.25 381 PHE A N 1
ATOM 3103 C CA . PHE A 1 381 ? -2.006 21.203 6.988 1 89.25 381 PHE A CA 1
ATOM 3104 C C . PHE A 1 381 ? -0.833 21.516 7.91 1 89.25 381 PHE A C 1
ATOM 3106 O O . PHE A 1 381 ? -0.052 20.625 8.25 1 89.25 381 PHE A O 1
ATOM 3113 N N . ILE A 1 382 ? -0.756 22.703 8.242 1 88.44 382 ILE A N 1
ATOM 3114 C CA . ILE A 1 382 ? 0.173 23.109 9.297 1 88.44 382 ILE A CA 1
ATOM 3115 C C . ILE A 1 382 ? -0.556 23.156 10.633 1 88.44 382 ILE A C 1
ATOM 3117 O O . ILE A 1 382 ? -1.46 23.969 10.828 1 88.44 382 ILE A O 1
ATOM 3121 N N . SER A 1 383 ? -0.162 22.219 11.438 1 85.5 383 SER A N 1
ATOM 3122 C CA . SER A 1 383 ? -0.792 22.172 12.75 1 85.5 383 SER A CA 1
ATOM 3123 C C . SER A 1 383 ? -0.245 23.266 13.672 1 85.5 383 SER A C 1
ATOM 3125 O O . SER A 1 383 ? 0.951 23.562 13.648 1 85.5 383 SER A O 1
ATOM 3127 N N . PRO A 1 384 ? -1.183 23.812 14.5 1 77 384 PRO A N 1
ATOM 3128 C CA . PRO A 1 384 ? -0.702 24.844 15.438 1 77 384 PRO A CA 1
ATOM 3129 C C . PRO A 1 384 ? 0.243 24.281 16.5 1 77 384 PRO A C 1
ATOM 3131 O O . PRO A 1 384 ? 0.19 23.078 16.797 1 77 384 PRO A O 1
ATOM 3134 N N . SER A 1 385 ? 1.336 24.984 16.922 1 62.59 385 SER A N 1
ATOM 3135 C CA . SER A 1 385 ? 2.4 24.594 17.844 1 62.59 385 SER A CA 1
ATOM 3136 C C . SER A 1 385 ? 1.851 24.312 19.234 1 62.59 385 SER A C 1
ATOM 3138 O O . SER A 1 385 ? 2.521 23.688 20.062 1 62.59 385 SER A O 1
ATOM 3140 N N . LEU A 1 386 ? 0.752 24.875 19.625 1 55.38 386 LEU A N 1
ATOM 3141 C CA . LEU A 1 386 ? 0.391 24.812 21.031 1 55.38 386 LEU A CA 1
ATOM 3142 C C . LEU A 1 386 ? -0.688 23.75 21.266 1 55.38 386 LEU A C 1
ATOM 3144 O O . LEU A 1 386 ? -1.356 23.766 22.297 1 55.38 386 LEU A O 1
ATOM 3148 N N . HIS A 1 387 ? -0.734 22.734 20.484 1 49.47 387 HIS A N 1
ATOM 3149 C CA . HIS A 1 387 ? -1.783 21.812 20.891 1 49.47 387 HIS A CA 1
ATOM 3150 C C . HIS A 1 387 ? -1.211 20.422 21.188 1 49.47 387 HIS A C 1
ATOM 3152 O O . HIS A 1 387 ? -0.242 20 20.562 1 49.47 387 HIS A O 1
ATOM 3158 N N . MET B 1 1 ? 57.375 1.549 14.875 1 21.38 1 MET B N 1
ATOM 3159 C CA . MET B 1 1 ? 56.219 2.475 14.891 1 21.38 1 MET B CA 1
ATOM 3160 C C . MET B 1 1 ? 55.031 1.887 14.156 1 21.38 1 MET B C 1
ATOM 3162 O O . MET B 1 1 ? 54.031 2.562 13.969 1 21.38 1 MET B O 1
ATOM 3166 N N . SER B 1 2 ? 55.031 0.845 13.383 1 21.42 2 SER B N 1
ATOM 3167 C CA . SER B 1 2 ? 54.469 0.031 12.32 1 21.42 2 SER B CA 1
ATOM 3168 C C . SER B 1 2 ? 53.188 -0.673 12.797 1 21.42 2 SER B C 1
ATOM 3170 O O . SER B 1 2 ? 52.531 -1.339 12.008 1 21.42 2 SER B O 1
ATOM 3172 N N . LEU B 1 3 ? 52.969 -0.981 14.031 1 20.06 3 LEU B N 1
ATOM 3173 C CA . LEU B 1 3 ? 52.219 -2.053 14.68 1 20.06 3 LEU B CA 1
ATOM 3174 C C . LEU B 1 3 ? 50.719 -1.81 14.57 1 20.06 3 LEU B C 1
ATOM 3176 O O . LEU B 1 3 ? 49.906 -2.754 14.633 1 20.06 3 LEU B O 1
ATOM 3180 N N . LEU B 1 4 ? 50.25 -0.624 14.914 1 19.94 4 LEU B N 1
ATOM 3181 C CA . LEU B 1 4 ? 48.938 -0.334 15.539 1 19.94 4 LEU B CA 1
ATOM 3182 C C . LEU B 1 4 ? 47.812 -0.502 14.531 1 19.94 4 LEU B C 1
ATOM 3184 O O . LEU B 1 4 ? 46.719 -0.003 14.75 1 19.94 4 LEU B O 1
ATOM 3188 N N . PHE B 1 5 ? 48.031 -0.828 13.289 1 19.67 5 PHE B N 1
ATOM 3189 C CA . PHE B 1 5 ? 47.156 -0.712 12.125 1 19.67 5 PHE B CA 1
ATOM 3190 C C . PHE B 1 5 ? 45.969 -1.668 12.242 1 19.67 5 PHE B C 1
ATOM 3192 O O . PHE B 1 5 ? 45.062 -1.648 11.414 1 19.67 5 PHE B O 1
ATOM 3199 N N . ASN B 1 6 ? 46.062 -2.809 12.875 1 18.14 6 ASN B N 1
ATOM 3200 C CA . ASN B 1 6 ? 45.375 -4.062 12.602 1 18.14 6 ASN B CA 1
ATOM 3201 C C . ASN B 1 6 ? 43.906 -4 13.055 1 18.14 6 ASN B C 1
ATOM 3203 O O . ASN B 1 6 ? 43.125 -4.902 12.758 1 18.14 6 ASN B O 1
ATOM 3207 N N . LEU B 1 7 ? 43.562 -3.447 14.18 1 18.42 7 LEU B N 1
ATOM 3208 C CA . LEU B 1 7 ? 42.469 -3.908 15.008 1 18.42 7 LEU B CA 1
ATOM 3209 C C . LEU B 1 7 ? 41.125 -3.473 14.422 1 18.42 7 LEU B C 1
ATOM 3211 O O . LEU B 1 7 ? 40.062 -3.662 15.039 1 18.42 7 LEU B O 1
ATOM 3215 N N . VAL B 1 8 ? 41.094 -2.521 13.602 1 19.81 8 VAL B N 1
ATOM 3216 C CA . VAL B 1 8 ? 39.812 -1.875 13.375 1 19.81 8 VAL B CA 1
ATOM 3217 C C . VAL B 1 8 ? 38.875 -2.84 12.672 1 19.81 8 VAL B C 1
ATOM 3219 O O . VAL B 1 8 ? 38.875 -2.947 11.445 1 19.81 8 VAL B O 1
ATOM 3222 N N . ALA B 1 9 ? 38.906 -4.156 12.945 1 18.86 9 ALA B N 1
ATOM 3223 C CA . ALA B 1 9 ? 38.062 -5.219 12.375 1 18.86 9 ALA B CA 1
ATOM 3224 C C . ALA B 1 9 ? 36.594 -4.855 12.43 1 18.86 9 ALA B C 1
ATOM 3226 O O . ALA B 1 9 ? 36.094 -4.34 13.438 1 18.86 9 ALA B O 1
ATOM 3227 N N . LYS B 1 10 ? 35.844 -4.84 11.227 1 21.77 10 LYS B N 1
ATOM 3228 C CA . LYS B 1 10 ? 34.562 -4.441 10.594 1 21.77 10 LYS B CA 1
ATOM 3229 C C . LYS B 1 10 ? 33.375 -5.117 11.266 1 21.77 10 LYS B C 1
ATOM 3231 O O . LYS B 1 10 ? 33.188 -6.32 11.109 1 21.77 10 LYS B O 1
ATOM 3236 N N . HIS B 1 11 ? 33.062 -4.941 12.547 1 21.33 11 HIS B N 1
ATOM 3237 C CA . HIS B 1 11 ? 31.875 -5.48 13.203 1 21.33 11 HIS B CA 1
ATOM 3238 C C . HIS B 1 11 ? 30.625 -5.215 12.375 1 21.33 11 HIS B C 1
ATOM 3240 O O . HIS B 1 11 ? 30.156 -4.078 12.305 1 21.33 11 HIS B O 1
ATOM 3246 N N . PHE B 1 12 ? 30.5 -5.852 11.258 1 22.12 12 PHE B N 1
ATOM 3247 C CA . PHE B 1 12 ? 29.281 -6.043 10.477 1 22.12 12 PHE B CA 1
ATOM 3248 C C . PHE B 1 12 ? 28.125 -6.477 11.367 1 22.12 12 PHE B C 1
ATOM 3250 O O . PHE B 1 12 ? 28.172 -7.555 11.969 1 22.12 12 PHE B O 1
ATOM 3257 N N . VAL B 1 13 ? 27.703 -5.594 12.242 1 22.02 13 VAL B N 1
ATOM 3258 C CA . VAL B 1 13 ? 26.516 -5.863 13.055 1 22.02 13 VAL B CA 1
ATOM 3259 C C . VAL B 1 13 ? 25.516 -6.68 12.25 1 22.02 13 VAL B C 1
ATOM 3261 O O . VAL B 1 13 ? 25.125 -6.285 11.148 1 22.02 13 VAL B O 1
ATOM 3264 N N . SER B 1 14 ? 25.453 -8.008 12.391 1 23.97 14 SER B N 1
ATOM 3265 C CA . SER B 1 14 ? 24.453 -9.023 12.141 1 23.97 14 SER B CA 1
ATOM 3266 C C . SER B 1 14 ? 23.062 -8.523 12.523 1 23.97 14 SER B C 1
ATOM 3268 O O . SER B 1 14 ? 22.703 -8.5 13.703 1 23.97 14 SER B O 1
ATOM 3270 N N . LEU B 1 15 ? 22.766 -7.34 12.336 1 23.14 15 LEU B N 1
ATOM 3271 C CA . LEU B 1 15 ? 21.438 -6.832 12.633 1 23.14 15 LEU B CA 1
ATOM 3272 C C . LEU B 1 15 ? 20.375 -7.887 12.336 1 23.14 15 LEU B C 1
ATOM 3274 O O . LEU B 1 15 ? 20.297 -8.398 11.219 1 23.14 15 LEU B O 1
ATOM 3278 N N . ALA B 1 16 ? 19.922 -8.641 13.398 1 22.62 16 ALA B N 1
ATOM 3279 C CA . ALA B 1 16 ? 18.922 -9.672 13.664 1 22.62 16 ALA B CA 1
ATOM 3280 C C . ALA B 1 16 ? 17.594 -9.328 13 1 22.62 16 ALA B C 1
ATOM 3282 O O . ALA B 1 16 ? 16.828 -8.508 13.508 1 22.62 16 ALA B O 1
ATOM 3283 N N . ILE B 1 17 ? 17.562 -8.898 11.914 1 26.34 17 ILE B N 1
ATOM 3284 C CA . ILE B 1 17 ? 16.422 -8.953 11.008 1 26.34 17 ILE B CA 1
ATOM 3285 C C . ILE B 1 17 ? 15.672 -10.273 11.195 1 26.34 17 ILE B C 1
ATOM 3287 O O . ILE B 1 17 ? 16.062 -11.297 10.633 1 26.34 17 ILE B O 1
ATOM 3291 N N . ASN B 1 18 ? 15.367 -10.719 12.422 1 25.23 18 ASN B N 1
ATOM 3292 C CA . ASN B 1 18 ? 14.617 -11.938 12.68 1 25.23 18 ASN B CA 1
ATOM 3293 C C . ASN B 1 18 ? 13.242 -11.898 12.016 1 25.23 18 ASN B C 1
ATOM 3295 O O . ASN B 1 18 ? 12.352 -12.672 12.367 1 25.23 18 ASN B O 1
ATOM 3299 N N . GLN B 1 19 ? 12.695 -10.828 11.82 1 25.91 19 GLN B N 1
ATOM 3300 C CA . GLN B 1 19 ? 11.453 -11.141 11.125 1 25.91 19 GLN B CA 1
ATOM 3301 C C . GLN B 1 19 ? 11.688 -12.148 10 1 25.91 19 GLN B C 1
ATOM 3303 O O . GLN B 1 19 ? 12.555 -11.945 9.148 1 25.91 19 GLN B O 1
ATOM 3308 N N . THR B 1 20 ? 11.242 -13.398 10.18 1 27.27 20 THR B N 1
ATOM 3309 C CA . THR B 1 20 ? 11.203 -14.562 9.312 1 27.27 20 THR B CA 1
ATOM 3310 C C . THR B 1 20 ? 10.719 -14.188 7.914 1 27.27 20 THR B C 1
ATOM 3312 O O . THR B 1 20 ? 9.508 -14.109 7.668 1 27.27 20 THR B O 1
ATOM 3315 N N . GLN B 1 21 ? 10.766 -13.148 7.465 1 28.55 21 GLN B N 1
ATOM 3316 C CA . GLN B 1 21 ? 10.961 -13.273 6.023 1 28.55 21 GLN B CA 1
ATOM 3317 C C . GLN B 1 21 ? 11.789 -14.508 5.684 1 28.55 21 GLN B C 1
ATOM 3319 O O . GLN B 1 21 ? 12.984 -14.555 5.973 1 28.55 21 GLN B O 1
ATOM 3324 N N . LEU B 1 22 ? 11.18 -15.578 5.832 1 27.92 22 LEU B N 1
ATOM 3325 C CA . LEU B 1 22 ? 11.555 -16.891 5.312 1 27.92 22 LEU B CA 1
ATOM 3326 C C . LEU B 1 22 ? 12.273 -16.75 3.973 1 27.92 22 LEU B C 1
ATOM 3328 O O . LEU B 1 22 ? 11.633 -16.672 2.924 1 27.92 22 LEU B O 1
ATOM 3332 N N . LYS B 1 23 ? 12.969 -15.766 3.834 1 32.56 23 LYS B N 1
ATOM 3333 C CA . LYS B 1 23 ? 13.992 -16.172 2.875 1 32.56 23 LYS B CA 1
ATOM 3334 C C . LYS B 1 23 ? 14.469 -17.594 3.141 1 32.56 23 LYS B C 1
ATOM 3336 O O . LYS B 1 23 ? 14.891 -17.906 4.25 1 32.56 23 LYS B O 1
ATOM 3341 N N . TRP B 1 24 ? 13.961 -18.516 2.49 1 30.33 24 TRP B N 1
ATOM 3342 C CA . TRP B 1 24 ? 14.586 -19.828 2.488 1 30.33 24 TRP B CA 1
ATOM 3343 C C . TRP B 1 24 ? 16.109 -19.719 2.521 1 30.33 24 TRP B C 1
ATOM 3345 O O . TRP B 1 24 ? 16.734 -19.359 1.519 1 30.33 24 TRP B O 1
ATOM 3355 N N . SER B 1 25 ? 16.594 -19.078 3.592 1 29.53 25 SER B N 1
ATOM 3356 C CA . SER B 1 25 ? 17.953 -19.609 3.748 1 29.53 25 SER B CA 1
ATOM 3357 C C . SER B 1 25 ? 17.938 -21.125 3.924 1 29.53 25 SER B C 1
ATOM 3359 O O . SER B 1 25 ? 17.281 -21.641 4.84 1 29.53 25 SER B O 1
ATOM 3361 N N . PHE B 1 26 ? 18.016 -21.859 2.902 1 28.17 26 PHE B N 1
ATOM 3362 C CA . PHE B 1 26 ? 18.078 -23.297 2.688 1 28.17 26 PHE B CA 1
ATOM 3363 C C . PHE B 1 26 ? 19.062 -23.938 3.658 1 28.17 26 PHE B C 1
ATOM 3365 O O . PHE B 1 26 ? 20.25 -23.625 3.648 1 28.17 26 PHE B O 1
ATOM 3372 N N . TYR B 1 27 ? 18.516 -24.156 4.906 1 24.17 27 TYR B N 1
ATOM 3373 C CA . TYR B 1 27 ? 19.312 -25.203 5.555 1 24.17 27 TYR B CA 1
ATOM 3374 C C . TYR B 1 27 ? 19 -26.562 4.961 1 24.17 27 TYR B C 1
ATOM 3376 O O . TYR B 1 27 ? 17.844 -26.859 4.633 1 24.17 27 TYR B O 1
ATOM 3384 N N . LEU B 1 28 ? 19.922 -27.359 4.539 1 23.48 28 LEU B N 1
ATOM 3385 C CA . LEU B 1 28 ? 20.109 -28.641 3.881 1 23.48 28 LEU B CA 1
ATOM 3386 C C . LEU B 1 28 ? 19.562 -29.781 4.73 1 23.48 28 LEU B C 1
ATOM 3388 O O . LEU B 1 28 ? 20.141 -30.125 5.758 1 23.48 28 LEU B O 1
ATOM 3392 N N . SER B 1 29 ? 18.266 -29.875 5.09 1 25.94 29 SER B N 1
ATOM 3393 C CA . SER B 1 29 ? 18.062 -31.203 5.68 1 25.94 29 SER B CA 1
ATOM 3394 C C . SER B 1 29 ? 17.75 -32.25 4.609 1 25.94 29 SER B C 1
ATOM 3396 O O . SER B 1 29 ? 16.891 -32 3.746 1 25.94 29 SER B O 1
ATOM 3398 N N . ILE B 1 30 ? 18.438 -33.375 4.332 1 23.42 30 ILE B N 1
ATOM 3399 C CA . ILE B 1 30 ? 18.578 -34.5 3.398 1 23.42 30 ILE B CA 1
ATOM 3400 C C . ILE B 1 30 ? 17.5 -35.531 3.668 1 23.42 30 ILE B C 1
ATOM 3402 O O . ILE B 1 30 ? 17.562 -36.25 4.652 1 23.42 30 ILE B O 1
ATOM 3406 N N . SER B 1 31 ? 16.141 -35.406 3.582 1 27.58 31 SER B N 1
ATOM 3407 C CA . SER B 1 31 ? 15.406 -36.656 3.822 1 27.58 31 SER B CA 1
ATOM 3408 C C . SER B 1 31 ? 15.148 -37.406 2.52 1 27.58 31 SER B C 1
ATOM 3410 O O . SER B 1 31 ? 15.008 -36.781 1.459 1 27.58 31 SER B O 1
ATOM 3412 N N . LYS B 1 32 ? 15.078 -38.781 2.311 1 28.14 32 LYS B N 1
ATOM 3413 C CA . LYS B 1 32 ? 15.016 -39.844 1.326 1 28.14 32 LYS B CA 1
ATOM 3414 C C . LYS B 1 32 ? 13.625 -39.938 0.694 1 28.14 32 LYS B C 1
ATOM 3416 O O . LYS B 1 32 ? 12.688 -40.438 1.318 1 28.14 32 LYS B O 1
ATOM 3421 N N . PHE B 1 33 ? 13.117 -39 -0.181 1 31.95 33 PHE B N 1
ATOM 3422 C CA . PHE B 1 33 ? 11.727 -39.031 -0.631 1 31.95 33 PHE B CA 1
ATOM 3423 C C . PHE B 1 33 ? 11.602 -39.812 -1.933 1 31.95 33 PHE B C 1
ATOM 3425 O O . PHE B 1 33 ? 12.555 -39.875 -2.717 1 31.95 33 PHE B O 1
ATOM 3432 N N . GLU B 1 34 ? 10.562 -40.562 -2.309 1 29.98 34 GLU B N 1
ATOM 3433 C CA . GLU B 1 34 ? 10.156 -41.5 -3.355 1 29.98 34 GLU B CA 1
ATOM 3434 C C . GLU B 1 34 ? 9.969 -40.781 -4.691 1 29.98 34 GLU B C 1
ATOM 3436 O O . GLU B 1 34 ? 9.305 -39.75 -4.762 1 29.98 34 GLU B O 1
ATOM 3441 N N . LYS B 1 35 ? 10.672 -41.031 -5.789 1 32.03 35 LYS B N 1
ATOM 3442 C CA . LYS B 1 35 ? 10.82 -40.594 -7.172 1 32.03 35 LYS B CA 1
ATOM 3443 C C . LYS B 1 35 ? 9.562 -40.906 -7.984 1 32.03 35 LYS B C 1
ATOM 3445 O O . LYS B 1 35 ? 9.328 -42.031 -8.367 1 32.03 35 LYS B O 1
ATOM 3450 N N . ARG B 1 36 ? 8.398 -40.344 -7.906 1 37.19 36 ARG B N 1
ATOM 3451 C CA . ARG B 1 36 ? 7.27 -40.75 -8.734 1 37.19 36 ARG B CA 1
ATOM 3452 C C . ARG B 1 36 ? 7.348 -40.125 -10.117 1 37.19 36 ARG B C 1
ATOM 3454 O O . ARG B 1 36 ? 7.98 -39.062 -10.289 1 37.19 36 ARG B O 1
ATOM 3461 N N . ALA B 1 37 ? 6.84 -40.688 -11.305 1 35.09 37 ALA B N 1
ATOM 3462 C CA . ALA B 1 37 ? 6.66 -40.531 -12.75 1 35.09 37 ALA B CA 1
ATOM 3463 C C . ALA B 1 37 ? 6.07 -39.156 -13.055 1 35.09 37 ALA B C 1
ATOM 3465 O O . ALA B 1 37 ? 5.359 -38.562 -12.234 1 35.09 37 ALA B O 1
ATOM 3466 N N . CYS B 1 38 ? 6.477 -38.531 -14.203 1 39.47 38 CYS B N 1
ATOM 3467 C CA . CYS B 1 38 ? 6.289 -37.125 -14.609 1 39.47 38 CYS B CA 1
ATOM 3468 C C . CYS B 1 38 ? 4.809 -36.812 -14.789 1 39.47 38 CYS B C 1
ATOM 3470 O O . CYS B 1 38 ? 4.164 -37.344 -15.695 1 39.47 38 CYS B O 1
ATOM 3472 N N . PRO B 1 39 ? 3.949 -36.531 -13.898 1 47 39 PRO B N 1
ATOM 3473 C CA . PRO B 1 39 ? 2.518 -36.219 -13.93 1 47 39 PRO B CA 1
ATOM 3474 C C . PRO B 1 39 ? 2.178 -35.125 -14.945 1 47 39 PRO B C 1
ATOM 3476 O O . PRO B 1 39 ? 3.043 -34.344 -15.312 1 47 39 PRO B O 1
ATOM 3479 N N . ARG B 1 40 ? 1.082 -35.281 -15.852 1 52.56 40 ARG B N 1
ATOM 3480 C CA . ARG B 1 40 ? 0.421 -34.219 -16.594 1 52.56 40 ARG B CA 1
ATOM 3481 C C . ARG B 1 40 ? 0.588 -32.875 -15.898 1 52.56 40 ARG B C 1
ATOM 3483 O O . ARG B 1 40 ? 0.645 -32.812 -14.672 1 52.56 40 ARG B O 1
ATOM 3490 N N . GLU B 1 41 ? 1.004 -31.797 -16.734 1 76.25 41 GLU B N 1
ATOM 3491 C CA . GLU B 1 41 ? 1.323 -30.484 -16.203 1 76.25 41 GLU B CA 1
ATOM 3492 C C . GLU B 1 41 ? 0.174 -29.938 -15.367 1 76.25 41 GLU B C 1
ATOM 3494 O O . GLU B 1 41 ? -0.911 -29.672 -15.883 1 76.25 41 GLU B O 1
ATOM 3499 N N . THR B 1 42 ? 0.211 -30.297 -14.211 1 82.5 42 THR B N 1
ATOM 3500 C CA . THR B 1 42 ? -0.726 -29.797 -13.211 1 82.5 42 THR B CA 1
ATOM 3501 C C . THR B 1 42 ? -0.104 -28.656 -12.422 1 82.5 42 THR B C 1
ATOM 3503 O O . THR B 1 42 ? 1.12 -28.562 -12.305 1 82.5 42 THR B O 1
ATOM 3506 N N . PRO B 1 43 ? -0.947 -27.781 -12.031 1 89.44 43 PRO B N 1
ATOM 3507 C CA . PRO B 1 43 ? -0.386 -26.766 -11.133 1 89.44 43 PRO B CA 1
ATOM 3508 C C . PRO B 1 43 ? 0.042 -27.344 -9.789 1 89.44 43 PRO B C 1
ATOM 3510 O O . PRO B 1 43 ? -0.607 -28.266 -9.273 1 89.44 43 PRO B O 1
ATOM 3513 N N . TYR B 1 44 ? 1.165 -26.875 -9.312 1 90.69 44 TYR B N 1
ATOM 3514 C CA . TYR B 1 44 ? 1.658 -27.312 -8.016 1 90.69 44 TYR B CA 1
ATOM 3515 C C . TYR B 1 44 ? 1.902 -26.125 -7.086 1 90.69 44 TYR B C 1
ATOM 3517 O O . TYR B 1 44 ? 2.203 -25.031 -7.547 1 90.69 44 TYR B O 1
ATOM 3525 N N . LEU B 1 45 ? 1.71 -26.406 -5.848 1 90.44 45 LEU B N 1
ATOM 3526 C CA . LEU B 1 45 ? 2.176 -25.453 -4.84 1 90.44 45 LEU B CA 1
ATOM 3527 C C . LEU B 1 45 ? 3.586 -25.797 -4.375 1 90.44 45 LEU B C 1
ATOM 3529 O O . LEU B 1 45 ? 3.85 -26.938 -3.979 1 90.44 45 LEU B O 1
ATOM 3533 N N . LEU B 1 46 ? 4.391 -24.812 -4.445 1 88.38 46 LEU B N 1
ATOM 3534 C CA . LEU B 1 46 ? 5.773 -25.031 -4.027 1 88.38 46 LEU B CA 1
ATOM 3535 C C . LEU B 1 46 ? 5.887 -25.047 -2.508 1 88.38 46 LEU B C 1
ATOM 3537 O O . LEU B 1 46 ? 5.348 -24.172 -1.832 1 88.38 46 LEU B O 1
ATOM 3541 N N . GLY B 1 47 ? 6.531 -26.031 -2.037 1 83.81 47 GLY B N 1
ATOM 3542 C CA . GLY B 1 47 ? 6.824 -26.141 -0.615 1 83.81 47 GLY B CA 1
ATOM 3543 C C . GLY B 1 47 ? 8.281 -25.891 -0.286 1 83.81 47 GLY B C 1
ATOM 3544 O O . GLY B 1 47 ? 8.969 -25.156 -0.998 1 83.81 47 GLY B O 1
ATOM 3545 N N . GLY B 1 48 ? 8.703 -26.422 0.792 1 80.81 48 GLY B N 1
ATOM 3546 C CA . GLY B 1 48 ? 10.07 -26.234 1.238 1 80.81 48 GLY B CA 1
ATOM 3547 C C . GLY B 1 48 ? 11.094 -26.906 0.346 1 80.81 48 GLY B C 1
ATOM 3548 O O . GLY B 1 48 ? 10.75 -27.844 -0.393 1 80.81 48 GLY B O 1
ATOM 3549 N N . PHE B 1 49 ? 12.227 -26.344 0.33 1 83 49 PHE B N 1
ATOM 3550 C CA . PHE B 1 49 ? 13.289 -26.938 -0.462 1 83 49 PHE B CA 1
ATOM 3551 C C . PHE B 1 49 ? 14.547 -27.125 0.381 1 83 49 PHE B C 1
ATOM 3553 O O . PHE B 1 49 ? 14.711 -26.484 1.416 1 83 49 PHE B O 1
ATOM 3560 N N . SER B 1 50 ? 15.328 -28.047 0.015 1 83.25 50 SER B N 1
ATOM 3561 C CA . SER B 1 50 ? 16.625 -28.344 0.621 1 83.25 50 SER B CA 1
ATOM 3562 C C . SER B 1 50 ? 17.688 -28.578 -0.443 1 83.25 50 SER B C 1
ATOM 3564 O O . SER B 1 50 ? 17.359 -28.812 -1.608 1 83.25 50 SER B O 1
ATOM 3566 N N . PHE B 1 51 ? 18.906 -28.422 0.019 1 86.75 51 PHE B N 1
ATOM 3567 C CA . PHE B 1 51 ? 20.031 -28.594 -0.876 1 86.75 51 PHE B CA 1
ATOM 3568 C C . PHE B 1 51 ? 20.969 -29.688 -0.362 1 86.75 51 PHE B C 1
ATOM 3570 O O . PHE B 1 51 ? 21.156 -29.828 0.848 1 86.75 51 PHE B O 1
ATOM 3577 N N . GLU B 1 52 ? 21.422 -30.469 -1.314 1 83.62 52 GLU B N 1
ATOM 3578 C CA . GLU B 1 52 ? 22.406 -31.5 -0.979 1 83.62 52 GLU B CA 1
ATOM 3579 C C . GLU B 1 52 ? 23.562 -31.484 -1.976 1 83.62 52 GLU B C 1
ATOM 3581 O O . GLU B 1 52 ? 23.375 -31.188 -3.154 1 83.62 52 GLU B O 1
ATOM 3586 N N . GLU B 1 53 ? 24.75 -31.75 -1.438 1 82 53 GLU B N 1
ATOM 3587 C CA . GLU B 1 53 ? 25.891 -31.906 -2.326 1 82 53 GLU B CA 1
ATOM 3588 C C . GLU B 1 53 ? 25.859 -33.219 -3.07 1 82 53 GLU B C 1
ATOM 3590 O O . GLU B 1 53 ? 25.484 -34.25 -2.494 1 82 53 GLU B O 1
ATOM 3595 N N . ASP B 1 54 ? 26.031 -33.125 -4.355 1 73 54 ASP B N 1
ATOM 3596 C CA . ASP B 1 54 ? 26.109 -34.344 -5.137 1 73 54 ASP B CA 1
ATOM 3597 C C . ASP B 1 54 ? 27.422 -35.094 -4.887 1 73 54 ASP B C 1
ATOM 3599 O O . ASP B 1 54 ? 28.469 -34.688 -5.391 1 73 54 ASP B O 1
ATOM 3603 N N . GLU B 1 55 ? 27.469 -36.094 -4.145 1 67.5 55 GLU B N 1
ATOM 3604 C CA . GLU B 1 55 ? 28.672 -36.844 -3.785 1 67.5 55 GLU B CA 1
ATOM 3605 C C . GLU B 1 55 ? 29.219 -37.625 -4.98 1 67.5 55 GLU B C 1
ATOM 3607 O O . GLU B 1 55 ? 30.375 -38.031 -4.98 1 67.5 55 GLU B O 1
ATOM 3612 N N . SER B 1 56 ? 28.359 -37.875 -5.914 1 64.31 56 SER B N 1
ATOM 3613 C CA . SER B 1 56 ? 28.781 -38.719 -7.031 1 64.31 56 SER B CA 1
ATOM 3614 C C . SER B 1 56 ? 29.641 -37.906 -8.008 1 64.31 56 SER B C 1
ATOM 3616 O O . SER B 1 56 ? 30.281 -38.5 -8.891 1 64.31 56 SER B O 1
ATOM 3618 N N . SER B 1 57 ? 29.5 -36.656 -7.879 1 60.72 57 SER B N 1
ATOM 3619 C CA . SER B 1 57 ? 30.281 -35.875 -8.828 1 60.72 57 SER B CA 1
ATOM 3620 C C . SER B 1 57 ? 31.516 -35.281 -8.18 1 60.72 57 SER B C 1
ATOM 3622 O O . SER B 1 57 ? 31.484 -34.875 -7.008 1 60.72 57 SER B O 1
ATOM 3624 N N . ASN B 1 58 ? 32.719 -35.531 -8.672 1 58.56 58 ASN B N 1
ATOM 3625 C CA . ASN B 1 58 ? 33.969 -34.938 -8.258 1 58.56 58 ASN B CA 1
ATOM 3626 C C . ASN B 1 58 ? 33.969 -33.438 -8.383 1 58.56 58 ASN B C 1
ATOM 3628 O O . ASN B 1 58 ? 34.938 -32.75 -8.055 1 58.56 58 ASN B O 1
ATOM 3632 N N . ASP B 1 59 ? 32.906 -33 -8.953 1 56.47 59 ASP B N 1
ATOM 3633 C CA . ASP B 1 59 ? 32.906 -31.562 -9.156 1 56.47 59 ASP B CA 1
ATOM 3634 C C . ASP B 1 59 ? 32.312 -30.844 -7.953 1 56.47 59 ASP B C 1
ATOM 3636 O O . ASP B 1 59 ? 31.203 -31.172 -7.512 1 56.47 59 ASP B O 1
ATOM 3640 N N . GLU B 1 60 ? 33.094 -30.25 -7.129 1 54.66 60 GLU B N 1
ATOM 3641 C CA . GLU B 1 60 ? 32.844 -29.516 -5.898 1 54.66 60 GLU B CA 1
ATOM 3642 C C . GLU B 1 60 ? 31.562 -28.672 -6.035 1 54.66 60 GLU B C 1
ATOM 3644 O O . GLU B 1 60 ? 31 -28.234 -5.031 1 54.66 60 GLU B O 1
ATOM 3649 N N . GLU B 1 61 ? 31.094 -28.547 -7.168 1 60.66 61 GLU B N 1
ATOM 3650 C CA . GLU B 1 61 ? 30.094 -27.484 -7.312 1 60.66 61 GLU B CA 1
ATOM 3651 C C . GLU B 1 61 ? 28.734 -28.062 -7.711 1 60.66 61 GLU B C 1
ATOM 3653 O O . GLU B 1 61 ? 27.828 -27.312 -8.086 1 60.66 61 GLU B O 1
ATOM 3658 N N . ASN B 1 62 ? 28.625 -29.391 -7.402 1 76.5 62 ASN B N 1
ATOM 3659 C CA . ASN B 1 62 ? 27.344 -29.938 -7.855 1 76.5 62 ASN B CA 1
ATOM 3660 C C . ASN B 1 62 ? 26.328 -30.016 -6.723 1 76.5 62 ASN B C 1
ATOM 3662 O O . ASN B 1 62 ? 26.484 -30.812 -5.797 1 76.5 62 ASN B O 1
ATOM 3666 N N . ILE B 1 63 ? 25.484 -29.156 -6.684 1 87.5 63 ILE B N 1
ATOM 3667 C CA . ILE B 1 63 ? 24.422 -29.078 -5.684 1 87.5 63 ILE B CA 1
ATOM 3668 C C . ILE B 1 63 ? 23.109 -29.609 -6.273 1 87.5 63 ILE B C 1
ATOM 3670 O O . ILE B 1 63 ? 22.75 -29.25 -7.395 1 87.5 63 ILE B O 1
ATOM 3674 N N . ILE B 1 64 ? 22.562 -30.547 -5.555 1 90 64 ILE B N 1
ATOM 3675 C CA . ILE B 1 64 ? 21.25 -31.078 -5.922 1 90 64 ILE B CA 1
ATOM 3676 C C . ILE B 1 64 ? 20.172 -30.438 -5.051 1 90 64 ILE B C 1
ATOM 3678 O O . ILE B 1 64 ? 20.359 -30.266 -3.844 1 90 64 ILE B O 1
ATOM 3682 N N . ILE B 1 65 ? 19.109 -30.062 -5.719 1 89.69 65 ILE B N 1
ATOM 3683 C CA . ILE B 1 65 ? 18 -29.469 -4.977 1 89.69 65 ILE B CA 1
ATOM 3684 C C . ILE B 1 65 ? 16.875 -30.484 -4.82 1 89.69 65 ILE B C 1
ATOM 3686 O O . ILE B 1 65 ? 16.578 -31.234 -5.754 1 89.69 65 ILE B O 1
ATOM 3690 N N . ASP B 1 66 ? 16.359 -30.531 -3.641 1 87.94 66 ASP B N 1
ATOM 3691 C CA . ASP B 1 66 ? 15.164 -31.297 -3.293 1 87.94 66 ASP B CA 1
ATOM 3692 C C . ASP B 1 66 ? 14.055 -30.391 -2.801 1 87.94 66 ASP B C 1
ATOM 3694 O O . ASP B 1 66 ? 14.289 -29.484 -1.989 1 87.94 66 ASP B O 1
ATOM 3698 N N . TYR B 1 67 ? 12.906 -30.594 -3.43 1 87.94 67 TYR B N 1
ATOM 3699 C CA . TYR B 1 67 ? 11.82 -29.75 -2.953 1 87.94 67 TYR B CA 1
ATOM 3700 C C . TYR B 1 67 ? 10.492 -30.484 -2.977 1 87.94 67 TYR B C 1
ATOM 3702 O O . TYR B 1 67 ? 10.344 -31.484 -3.693 1 87.94 67 TYR B O 1
ATOM 3710 N N . TRP B 1 68 ? 9.602 -30.016 -2.145 1 87.44 68 TRP B N 1
ATOM 3711 C CA . TRP B 1 68 ? 8.258 -30.578 -2.059 1 87.44 68 TRP B CA 1
ATOM 3712 C C . TRP B 1 68 ? 7.262 -29.734 -2.844 1 87.44 68 TRP B C 1
ATOM 3714 O O . TRP B 1 68 ? 7.391 -28.516 -2.904 1 87.44 68 TRP B O 1
ATOM 3724 N N . VAL B 1 69 ? 6.336 -30.438 -3.43 1 88.62 69 VAL B N 1
ATOM 3725 C CA . VAL B 1 69 ? 5.219 -29.734 -4.062 1 88.62 69 VAL B CA 1
ATOM 3726 C C . VAL B 1 69 ? 3.898 -30.359 -3.609 1 88.62 69 VAL B C 1
ATOM 3728 O O . VAL B 1 69 ? 3.826 -31.562 -3.355 1 88.62 69 VAL B O 1
ATOM 3731 N N . PHE B 1 70 ? 2.932 -29.531 -3.494 1 89.94 70 PHE B N 1
ATOM 3732 C CA . PHE B 1 70 ? 1.572 -29.984 -3.236 1 89.94 70 PHE B CA 1
ATOM 3733 C C . PHE B 1 70 ? 0.772 -30.062 -4.531 1 89.94 70 PHE B C 1
ATOM 3735 O O . PHE B 1 70 ? 0.75 -29.109 -5.312 1 89.94 70 PHE B O 1
ATOM 3742 N N . ASN B 1 71 ? 0.189 -31.172 -4.691 1 90.06 71 ASN B N 1
ATOM 3743 C CA . ASN B 1 71 ? -0.699 -31.375 -5.828 1 90.06 71 ASN B CA 1
ATOM 3744 C C . ASN B 1 71 ? -2.158 -31.141 -5.453 1 90.06 71 ASN B C 1
ATOM 3746 O O . ASN B 1 71 ? -2.777 -31.969 -4.785 1 90.06 71 ASN B O 1
ATOM 3750 N N . PRO B 1 72 ? -2.689 -30.109 -5.949 1 91 72 PRO B N 1
ATOM 3751 C CA . PRO B 1 72 ? -4.074 -29.812 -5.574 1 91 72 PRO B CA 1
ATOM 3752 C C . PRO B 1 72 ? -5.066 -30.828 -6.121 1 91 72 PRO B C 1
ATOM 3754 O O . PRO B 1 72 ? -6.188 -30.938 -5.617 1 91 72 PRO B O 1
ATOM 3757 N N . ARG B 1 73 ? -4.707 -31.562 -7.141 1 90.44 73 ARG B N 1
ATOM 3758 C CA . ARG B 1 73 ? -5.598 -32.562 -7.734 1 90.44 73 ARG B CA 1
ATOM 3759 C C . ARG B 1 73 ? -5.766 -33.75 -6.816 1 90.44 73 ARG B C 1
ATOM 3761 O O . ARG B 1 73 ? -6.887 -34.219 -6.574 1 90.44 73 ARG B O 1
ATOM 3768 N N . SER B 1 74 ? -4.656 -34.188 -6.344 1 89.12 74 SER B N 1
ATOM 3769 C CA . SER B 1 74 ? -4.684 -35.375 -5.496 1 89.12 74 SER B CA 1
ATOM 3770 C C . SER B 1 74 ? -4.641 -35 -4.02 1 89.12 74 SER B C 1
ATOM 3772 O O . SER B 1 74 ? -4.871 -35.844 -3.15 1 89.12 74 SER B O 1
ATOM 3774 N N . GLU B 1 75 ? -4.289 -33.75 -3.746 1 89.19 75 GLU B N 1
ATOM 3775 C CA . GLU B 1 75 ? -4.16 -33.219 -2.393 1 89.19 75 GLU B CA 1
ATOM 3776 C C . GLU B 1 75 ? -3.078 -33.969 -1.609 1 89.19 75 GLU B C 1
ATOM 3778 O O . GLU B 1 75 ? -3.291 -34.344 -0.457 1 89.19 75 GLU B O 1
ATOM 3783 N N . LYS B 1 76 ? -2.02 -34.156 -2.318 1 86.5 76 LYS B N 1
ATOM 3784 C CA . LYS B 1 76 ? -0.866 -34.812 -1.725 1 86.5 76 LYS B CA 1
ATOM 3785 C C . LYS B 1 76 ? 0.42 -34.031 -1.993 1 86.5 76 LYS B C 1
ATOM 3787 O O . LYS B 1 76 ? 0.517 -33.312 -2.984 1 86.5 76 LYS B O 1
ATOM 3792 N N . PHE B 1 77 ? 1.317 -34.312 -1.128 1 87 77 PHE B N 1
ATOM 3793 C CA . PHE B 1 77 ? 2.65 -33.75 -1.336 1 87 77 PHE B CA 1
ATOM 3794 C C . PHE B 1 77 ? 3.527 -34.75 -2.109 1 87 77 PHE B C 1
ATOM 3796 O O . PHE B 1 77 ? 3.457 -35.938 -1.893 1 87 77 PHE B O 1
ATOM 3803 N N . ILE B 1 78 ? 4.266 -34.156 -2.959 1 87.31 78 ILE B N 1
ATOM 3804 C CA . ILE B 1 78 ? 5.215 -34.906 -3.771 1 87.31 78 ILE B CA 1
ATOM 3805 C C . ILE B 1 78 ? 6.621 -34.344 -3.584 1 87.31 78 ILE B C 1
ATOM 3807 O O . ILE B 1 78 ? 6.809 -33.125 -3.57 1 87.31 78 ILE B O 1
ATOM 3811 N N . ASN B 1 79 ? 7.535 -35.188 -3.41 1 88.81 79 ASN B N 1
ATOM 3812 C CA . ASN B 1 79 ? 8.93 -34.781 -3.297 1 88.81 79 ASN B CA 1
ATOM 3813 C C . ASN B 1 79 ? 9.648 -34.875 -4.641 1 88.81 79 ASN B C 1
ATOM 3815 O O . ASN B 1 79 ? 9.641 -35.906 -5.281 1 88.81 79 ASN B O 1
ATOM 3819 N N . ILE B 1 80 ? 10.164 -33.812 -5.07 1 88.38 80 ILE B N 1
ATOM 3820 C CA . ILE B 1 80 ? 10.945 -33.75 -6.305 1 88.38 80 ILE B CA 1
ATOM 3821 C C . ILE B 1 80 ? 12.438 -33.719 -5.973 1 88.38 80 ILE B C 1
ATOM 3823 O O . ILE B 1 80 ? 12.891 -32.875 -5.219 1 88.38 80 ILE B O 1
ATOM 3827 N N . THR B 1 81 ? 13.18 -34.656 -6.512 1 87.94 81 THR B N 1
ATOM 3828 C CA . THR B 1 81 ? 14.602 -34.781 -6.215 1 87.94 81 THR B CA 1
ATOM 3829 C C . THR B 1 81 ? 15.414 -34.906 -7.496 1 87.94 81 THR B C 1
ATOM 3831 O O . THR B 1 81 ? 14.844 -35.062 -8.578 1 87.94 81 THR B O 1
ATOM 3834 N N . GLY B 1 82 ? 16.672 -34.75 -7.332 1 86.19 82 GLY B N 1
ATOM 3835 C CA . GLY B 1 82 ? 17.594 -35.156 -8.383 1 86.19 82 GLY B CA 1
ATOM 3836 C C . GLY B 1 82 ? 17.891 -34.031 -9.375 1 86.19 82 GLY B C 1
ATOM 3837 O O . GLY B 1 82 ? 18.484 -34.281 -10.422 1 86.19 82 GLY B O 1
ATOM 3838 N N . LYS B 1 83 ? 17.453 -32.875 -9.141 1 89.81 83 LYS B N 1
ATOM 3839 C CA . LYS B 1 83 ? 17.75 -31.766 -10.047 1 89.81 83 LYS B CA 1
ATOM 3840 C C . LYS B 1 83 ? 19.016 -31.016 -9.609 1 89.81 83 LYS B C 1
ATOM 3842 O O . LYS B 1 83 ? 19.188 -30.719 -8.422 1 89.81 83 LYS B O 1
ATOM 3847 N N . LYS B 1 84 ? 19.797 -30.781 -10.547 1 90.88 84 LYS B N 1
ATOM 3848 C CA . LYS B 1 84 ? 21.016 -30.016 -10.266 1 90.88 84 LYS B CA 1
ATOM 3849 C C . LYS B 1 84 ? 20.719 -28.531 -10.125 1 90.88 84 LYS B C 1
ATOM 3851 O O . LYS B 1 84 ? 20.031 -27.953 -10.977 1 90.88 84 LYS B O 1
ATOM 3856 N N . PHE B 1 85 ? 21.188 -28.078 -9.062 1 92.69 85 PHE B N 1
ATOM 3857 C CA . PHE B 1 85 ? 21.031 -26.641 -8.867 1 92.69 85 PHE B CA 1
ATOM 3858 C C . PHE B 1 85 ? 22.031 -25.859 -9.719 1 92.69 85 PHE B C 1
ATOM 3860 O O . PHE B 1 85 ? 23.219 -26.219 -9.773 1 92.69 85 PHE B O 1
ATOM 3867 N N . PRO B 1 86 ? 21.547 -24.859 -10.414 1 91.62 86 PRO B N 1
ATOM 3868 C CA . PRO B 1 86 ? 22.453 -24.125 -11.297 1 91.62 86 PRO B CA 1
ATOM 3869 C C . PRO B 1 86 ? 23.656 -23.562 -10.547 1 91.62 86 PRO B C 1
ATOM 3871 O O . PRO B 1 86 ? 23.5 -22.906 -9.516 1 91.62 86 PRO B O 1
ATOM 3874 N N . LYS B 1 87 ? 24.797 -23.609 -11.109 1 89.31 87 LYS B N 1
ATOM 3875 C CA . LYS B 1 87 ? 26.047 -23.141 -10.5 1 89.31 87 LYS B CA 1
ATOM 3876 C C . LYS B 1 87 ? 26.047 -21.641 -10.312 1 89.31 87 LYS B C 1
ATOM 3878 O O . LYS B 1 87 ? 26.547 -21.125 -9.305 1 89.31 87 LYS B O 1
ATOM 3883 N N . VAL B 1 88 ? 25.469 -20.984 -11.18 1 91.12 88 VAL B N 1
ATOM 3884 C CA . VAL B 1 88 ? 25.469 -19.516 -11.164 1 91.12 88 VAL B CA 1
ATOM 3885 C C . VAL B 1 88 ? 24.734 -19 -9.93 1 91.12 88 VAL B C 1
ATOM 3887 O O . VAL B 1 88 ? 24.906 -17.844 -9.539 1 91.12 88 VAL B O 1
ATOM 3890 N N . LEU B 1 89 ? 23.922 -19.844 -9.32 1 90.44 89 LEU B N 1
ATOM 3891 C CA . LEU B 1 89 ? 23.125 -19.438 -8.172 1 90.44 89 LEU B CA 1
ATOM 3892 C C . LEU B 1 89 ? 23.734 -19.969 -6.875 1 90.44 89 LEU B C 1
ATOM 3894 O O . LEU B 1 89 ? 23.219 -19.703 -5.785 1 90.44 89 LEU B O 1
ATOM 3898 N N . SER B 1 90 ? 24.75 -20.578 -6.941 1 85.62 90 SER B N 1
ATOM 3899 C CA . SER B 1 90 ? 25.297 -21.312 -5.805 1 85.62 90 SER B CA 1
ATOM 3900 C C . SER B 1 90 ? 25.875 -20.375 -4.758 1 85.62 90 SER B C 1
ATOM 3902 O O . SER B 1 90 ? 25.969 -20.719 -3.58 1 85.62 90 SER B O 1
ATOM 3904 N N . GLU B 1 91 ? 26.312 -19.172 -5.18 1 85.25 91 GLU B N 1
ATOM 3905 C CA . GLU B 1 91 ? 26.922 -18.219 -4.246 1 85.25 91 GLU B CA 1
ATOM 3906 C C . GLU B 1 91 ? 25.875 -17.453 -3.467 1 85.25 91 GLU B C 1
ATOM 3908 O O . GLU B 1 91 ? 26.188 -16.5 -2.754 1 85.25 91 GLU B O 1
ATOM 3913 N N . GLY B 1 92 ? 24.672 -17.859 -3.594 1 86.38 92 GLY B N 1
ATOM 3914 C CA . GLY B 1 92 ? 23.594 -17.172 -2.895 1 86.38 92 GLY B CA 1
ATOM 3915 C C . GLY B 1 92 ? 22.609 -16.516 -3.832 1 86.38 92 GLY B C 1
ATOM 3916 O O . GLY B 1 92 ? 22.984 -15.906 -4.832 1 86.38 92 GLY B O 1
ATOM 3917 N N . CYS B 1 93 ? 21.391 -16.734 -3.521 1 87.19 93 CYS B N 1
ATOM 3918 C CA . CYS B 1 93 ? 20.344 -16.188 -4.363 1 87.19 93 CYS B CA 1
ATOM 3919 C C . CYS B 1 93 ? 19.031 -16.031 -3.584 1 87.19 93 CYS B C 1
ATOM 3921 O O . CYS B 1 93 ? 18.891 -16.594 -2.494 1 87.19 93 CYS B O 1
ATOM 3923 N N . SER B 1 94 ? 18.203 -15.172 -4.117 1 87.06 94 SER B N 1
ATOM 3924 C CA . SER B 1 94 ? 16.844 -15.023 -3.623 1 87.06 94 SER B CA 1
ATOM 3925 C C . SER B 1 94 ? 15.82 -15.398 -4.695 1 87.06 94 SER B C 1
ATOM 3927 O O . SER B 1 94 ? 15.961 -15.008 -5.855 1 87.06 94 SER B O 1
ATOM 3929 N N . LEU B 1 95 ? 14.875 -16.203 -4.277 1 88.81 95 LEU B N 1
ATOM 3930 C CA . LEU B 1 95 ? 13.758 -16.5 -5.168 1 88.81 95 LEU B CA 1
ATOM 3931 C C . LEU B 1 95 ? 12.789 -15.32 -5.223 1 88.81 95 LEU B C 1
ATOM 3933 O O . LEU B 1 95 ? 12.18 -14.969 -4.211 1 88.81 95 LEU B O 1
ATOM 3937 N N . LEU B 1 96 ? 12.633 -14.75 -6.395 1 87.19 96 LEU B N 1
ATOM 3938 C CA . LEU B 1 96 ? 11.742 -13.609 -6.555 1 87.19 96 LEU B CA 1
ATOM 3939 C C . LEU B 1 96 ? 10.312 -14.07 -6.824 1 87.19 96 LEU B C 1
ATOM 3941 O O . LEU B 1 96 ? 9.359 -13.383 -6.457 1 87.19 96 LEU B O 1
ATOM 3945 N N . GLY B 1 97 ? 10.18 -15.18 -7.477 1 87.81 97 GLY B N 1
ATOM 3946 C CA . GLY B 1 97 ? 8.875 -15.719 -7.84 1 87.81 97 GLY B CA 1
ATOM 3947 C C . GLY B 1 97 ? 8.945 -16.75 -8.953 1 87.81 97 GLY B C 1
ATOM 3948 O O . GLY B 1 97 ? 10.031 -17.234 -9.289 1 87.81 97 GLY B O 1
ATOM 3949 N N . THR B 1 98 ? 7.77 -17.141 -9.375 1 88 98 THR B N 1
ATOM 3950 C CA . THR B 1 98 ? 7.66 -18.094 -10.469 1 88 98 THR B CA 1
ATOM 3951 C C . THR B 1 98 ? 6.617 -17.641 -11.484 1 88 98 THR B C 1
ATOM 3953 O O . THR B 1 98 ? 5.668 -16.922 -11.133 1 88 98 THR B O 1
ATOM 3956 N N . SER B 1 99 ? 6.902 -18 -12.672 1 87.69 99 SER B N 1
ATOM 3957 C CA . SER B 1 99 ? 5.949 -17.703 -13.734 1 87.69 99 SER B CA 1
ATOM 3958 C C . SER B 1 99 ? 6.07 -18.719 -14.875 1 87.69 99 SER B C 1
ATOM 3960 O O . SER B 1 99 ? 7.176 -19 -15.344 1 87.69 99 SER B O 1
ATOM 3962 N N . ARG B 1 100 ? 5.008 -19.344 -15.141 1 85.94 100 ARG B N 1
ATOM 3963 C CA . ARG B 1 100 ? 4.883 -20.188 -16.328 1 85.94 100 ARG B CA 1
ATOM 3964 C C . ARG B 1 100 ? 5.965 -21.266 -16.359 1 85.94 100 ARG B C 1
ATOM 3966 O O . ARG B 1 100 ? 6.613 -21.469 -17.391 1 85.94 100 ARG B O 1
ATOM 3973 N N . GLY B 1 101 ? 6.242 -21.781 -15.273 1 83.81 101 GLY B N 1
ATOM 3974 C CA . GLY B 1 101 ? 7.152 -22.922 -15.172 1 83.81 101 GLY B CA 1
ATOM 3975 C C . GLY B 1 101 ? 8.586 -22.5 -14.898 1 83.81 101 GLY B C 1
ATOM 3976 O O . GLY B 1 101 ? 9.461 -23.359 -14.734 1 83.81 101 GLY B O 1
ATOM 3977 N N . TRP B 1 102 ? 8.805 -21.281 -14.859 1 89.56 102 TRP B N 1
ATOM 3978 C CA . TRP B 1 102 ? 10.148 -20.766 -14.602 1 89.56 102 TRP B CA 1
ATOM 3979 C C . TRP B 1 102 ? 10.227 -20.109 -13.227 1 89.56 102 TRP B C 1
ATOM 3981 O O . TRP B 1 102 ? 9.297 -19.422 -12.805 1 89.56 102 TRP B O 1
ATOM 3991 N N . ALA B 1 103 ? 11.312 -20.344 -12.602 1 90.69 103 ALA B N 1
ATOM 3992 C CA . ALA B 1 103 ? 11.633 -19.625 -11.375 1 90.69 103 ALA B CA 1
ATOM 3993 C C . ALA B 1 103 ? 12.586 -18.469 -11.664 1 90.69 103 ALA B C 1
ATOM 3995 O O . ALA B 1 103 ? 13.508 -18.594 -12.477 1 90.69 103 ALA B O 1
ATOM 3996 N N . VAL B 1 104 ? 12.359 -17.406 -11.008 1 91.62 104 VAL B N 1
ATOM 3997 C CA . VAL B 1 104 ? 13.203 -16.219 -11.164 1 91.62 104 VAL B CA 1
ATOM 3998 C C . VAL B 1 104 ? 14 -15.984 -9.883 1 91.62 104 VAL B C 1
ATOM 4000 O O . VAL B 1 104 ? 13.422 -15.789 -8.812 1 91.62 104 VAL B O 1
ATOM 4003 N N . PHE B 1 105 ? 15.352 -15.961 -10.07 1 92 105 PHE B N 1
ATOM 4004 C CA . PHE B 1 105 ? 16.25 -15.742 -8.945 1 92 105 PHE B CA 1
ATOM 4005 C C . PHE B 1 105 ? 17.094 -14.492 -9.156 1 92 105 PHE B C 1
ATOM 4007 O O . PHE B 1 105 ? 17.422 -14.141 -10.297 1 92 105 PHE B O 1
ATOM 4014 N N . MET B 1 106 ? 17.375 -13.914 -8.055 1 91.94 106 MET B N 1
ATOM 4015 C CA . MET B 1 106 ? 18.359 -12.844 -8.055 1 91.94 106 MET B CA 1
ATOM 4016 C C . MET B 1 106 ? 19.609 -13.258 -7.289 1 91.94 106 MET B C 1
ATOM 4018 O O . MET B 1 106 ? 19.531 -13.648 -6.125 1 91.94 106 MET B O 1
ATOM 4022 N N . SER B 1 107 ? 20.703 -13.078 -7.949 1 91.06 107 SER B N 1
ATOM 4023 C CA . SER B 1 107 ? 21.969 -13.375 -7.301 1 91.06 107 SER B CA 1
ATOM 4024 C C . SER B 1 107 ? 22.344 -12.297 -6.281 1 91.06 107 SER B C 1
ATOM 4026 O O . SER B 1 107 ? 22.172 -11.102 -6.543 1 91.06 107 SER B O 1
ATOM 4028 N N . HIS B 1 108 ? 22.875 -12.766 -5.219 1 87.5 108 HIS B N 1
ATOM 4029 C CA . HIS B 1 108 ? 23.266 -11.828 -4.172 1 87.5 108 HIS B CA 1
ATOM 4030 C C . HIS B 1 108 ? 24.578 -11.133 -4.516 1 87.5 108 HIS B C 1
ATOM 4032 O O . HIS B 1 108 ? 24.844 -10.023 -4.047 1 87.5 108 HIS B O 1
ATOM 4038 N N . THR B 1 109 ? 25.328 -11.75 -5.254 1 86.38 109 THR B N 1
ATOM 4039 C CA . THR B 1 109 ? 26.672 -11.258 -5.543 1 86.38 109 THR B CA 1
ATOM 4040 C C . THR B 1 109 ? 26.609 -10.008 -6.422 1 86.38 109 THR B C 1
ATOM 4042 O O . THR B 1 109 ? 27.312 -9.031 -6.156 1 86.38 109 THR B O 1
ATOM 4045 N N . ASP B 1 110 ? 25.766 -10.039 -7.398 1 88.62 110 ASP B N 1
ATOM 4046 C CA . ASP B 1 110 ? 25.812 -8.945 -8.359 1 88.62 110 ASP B CA 1
ATOM 4047 C C . ASP B 1 110 ? 24.406 -8.531 -8.789 1 88.62 110 ASP B C 1
ATOM 4049 O O . ASP B 1 110 ? 24.25 -7.766 -9.742 1 88.62 110 ASP B O 1
ATOM 4053 N N . SER B 1 111 ? 23.406 -9.117 -8.234 1 90 111 SER B N 1
ATOM 4054 C CA . SER B 1 111 ? 22 -8.797 -8.484 1 90 111 SER B CA 1
ATOM 4055 C C . SER B 1 111 ? 21.594 -9.195 -9.898 1 90 111 SER B C 1
ATOM 4057 O O . SER B 1 111 ? 20.656 -8.633 -10.453 1 90 111 SER B O 1
ATOM 4059 N N . THR B 1 112 ? 22.375 -10.086 -10.414 1 92.69 112 THR B N 1
ATOM 4060 C CA . THR B 1 112 ? 21.969 -10.633 -11.711 1 92.69 112 THR B CA 1
ATOM 4061 C C . THR B 1 112 ? 20.719 -11.492 -11.57 1 92.69 112 THR B C 1
ATOM 4063 O O . THR B 1 112 ? 20.594 -12.266 -10.617 1 92.69 112 THR B O 1
ATOM 4066 N N . ILE B 1 113 ? 19.844 -11.336 -12.57 1 93.44 113 ILE B N 1
ATOM 4067 C CA . ILE B 1 113 ? 18.609 -12.109 -12.555 1 93.44 113 ILE B CA 1
ATOM 4068 C C . ILE B 1 113 ? 18.766 -13.352 -13.422 1 93.44 113 ILE B C 1
ATOM 4070 O O . ILE B 1 113 ? 19.328 -13.289 -14.516 1 93.44 113 ILE B O 1
ATOM 4074 N N . HIS B 1 114 ? 18.266 -14.445 -12.891 1 94.94 114 HIS B N 1
ATOM 4075 C CA . HIS B 1 114 ? 18.328 -15.711 -13.617 1 94.94 114 HIS B CA 1
ATOM 4076 C C . HIS B 1 114 ? 16.953 -16.375 -13.703 1 94.94 114 HIS B C 1
ATOM 4078 O O . HIS B 1 114 ? 16.234 -16.438 -12.703 1 94.94 114 HIS B O 1
ATOM 4084 N N . LEU B 1 115 ? 16.688 -16.844 -14.898 1 94.31 115 LEU B N 1
ATOM 4085 C CA . LEU B 1 115 ? 15.539 -17.719 -15.125 1 94.31 115 LEU B CA 1
ATOM 4086 C C . LEU B 1 115 ? 15.969 -19.172 -15.141 1 94.31 115 LEU B C 1
ATOM 4088 O O . LEU B 1 115 ? 16.922 -19.547 -15.836 1 94.31 115 LEU B O 1
ATOM 4092 N N . THR B 1 116 ? 15.219 -19.953 -14.359 1 93.5 116 THR B N 1
ATOM 4093 C CA . THR B 1 116 ? 15.617 -21.359 -14.359 1 93.5 116 THR B CA 1
ATOM 4094 C C . THR B 1 116 ? 14.398 -22.266 -14.227 1 93.5 116 THR B C 1
ATOM 4096 O O . THR B 1 116 ? 13.398 -21.891 -13.633 1 93.5 116 THR B O 1
ATOM 4099 N N . GLN B 1 117 ? 14.547 -23.453 -14.742 1 91.94 117 GLN B N 1
ATOM 4100 C CA . GLN B 1 117 ? 13.5 -24.469 -14.656 1 91.94 117 GLN B CA 1
ATOM 4101 C C . GLN B 1 117 ? 13.766 -25.438 -13.508 1 91.94 117 GLN B C 1
ATOM 4103 O O . GLN B 1 117 ? 13.133 -26.5 -13.422 1 91.94 117 GLN B O 1
ATOM 4108 N N . VAL B 1 118 ? 14.594 -25.078 -12.641 1 91.31 118 VAL B N 1
ATOM 4109 C CA . VAL B 1 118 ? 15.055 -25.969 -11.586 1 91.31 118 VAL B CA 1
ATOM 4110 C C . VAL B 1 118 ? 13.883 -26.359 -10.688 1 91.31 118 VAL B C 1
ATOM 4112 O O . VAL B 1 118 ? 13.867 -27.453 -10.125 1 91.31 118 VAL B O 1
ATOM 4115 N N . LEU B 1 119 ? 12.883 -25.5 -10.602 1 90.12 119 LEU B N 1
ATOM 4116 C CA . LEU B 1 119 ? 11.734 -25.766 -9.742 1 90.12 119 LEU B CA 1
ATOM 4117 C C . LEU B 1 119 ? 10.555 -26.281 -10.562 1 90.12 119 LEU B C 1
ATOM 4119 O O . LEU B 1 119 ? 9.438 -26.406 -10.047 1 90.12 119 LEU B O 1
ATOM 4123 N N . ASN B 1 120 ? 10.844 -26.484 -11.812 1 89.19 120 ASN B N 1
ATOM 4124 C CA . ASN B 1 120 ? 9.812 -27.062 -12.672 1 89.19 120 ASN B CA 1
ATOM 4125 C C . ASN B 1 120 ? 9.625 -28.547 -12.406 1 89.19 120 ASN B C 1
ATOM 4127 O O . ASN B 1 120 ? 10.469 -29.359 -12.789 1 89.19 120 ASN B O 1
ATOM 4131 N N . PRO B 1 121 ? 8.539 -28.859 -11.844 1 87.56 121 PRO B N 1
ATOM 4132 C CA . PRO B 1 121 ? 8.359 -30.266 -11.461 1 87.56 121 PRO B CA 1
ATOM 4133 C C . PRO B 1 121 ? 8.125 -31.172 -12.664 1 87.56 121 PRO B C 1
ATOM 4135 O O . PRO B 1 121 ? 8.25 -32.406 -12.555 1 87.56 121 PRO B O 1
ATOM 4138 N N . TRP B 1 122 ? 7.828 -30.625 -13.75 1 85.5 122 TRP B N 1
ATOM 4139 C CA . TRP B 1 122 ? 7.473 -31.422 -14.922 1 85.5 122 TRP B CA 1
ATOM 4140 C C . TRP B 1 122 ? 8.703 -31.719 -15.766 1 85.5 122 TRP B C 1
ATOM 4142 O O . TRP B 1 122 ? 8.672 -32.594 -16.641 1 85.5 122 TRP B O 1
ATOM 4152 N N . SER B 1 123 ? 9.648 -30.984 -15.492 1 79.94 123 SER B N 1
ATOM 4153 C CA . SER B 1 123 ? 10.867 -31.234 -16.25 1 79.94 123 SER B CA 1
ATOM 4154 C C . SER B 1 123 ? 11.609 -32.469 -15.75 1 79.94 123 SER B C 1
ATOM 4156 O O . SER B 1 123 ? 11.898 -32.562 -14.555 1 79.94 123 SER B O 1
ATOM 4158 N N . SER B 1 124 ? 11.883 -33.375 -16.609 1 75.75 124 SER B N 1
ATOM 4159 C CA . SER B 1 124 ? 12.609 -34.594 -16.25 1 75.75 124 SER B CA 1
ATOM 4160 C C . SER B 1 124 ? 14.117 -34.375 -16.391 1 75.75 124 SER B C 1
ATOM 4162 O O . SER B 1 124 ? 14.898 -35.281 -16.047 1 75.75 124 SER B O 1
ATOM 4164 N N . GLU B 1 125 ? 14.391 -33.219 -16.797 1 81.62 125 GLU B N 1
ATOM 4165 C CA . GLU B 1 125 ? 15.812 -32.969 -17.016 1 81.62 125 GLU B CA 1
ATOM 4166 C C . GLU B 1 125 ? 16.562 -32.812 -15.688 1 81.62 125 GLU B C 1
ATOM 4168 O O . GLU B 1 125 ? 16.094 -32.125 -14.789 1 81.62 125 GLU B O 1
ATOM 4173 N N . SER B 1 126 ? 17.625 -33.5 -15.586 1 82.19 126 SER B N 1
ATOM 4174 C CA . SER B 1 126 ? 18.469 -33.438 -14.391 1 82.19 126 SER B CA 1
ATOM 4175 C C . SER B 1 126 ? 19.219 -32.094 -14.344 1 82.19 126 SER B C 1
ATOM 4177 O O . SER B 1 126 ? 19.578 -31.625 -13.266 1 82.19 126 SER B O 1
ATOM 4179 N N . SER B 1 127 ? 19.516 -31.594 -15.469 1 84.5 127 SER B N 1
ATOM 4180 C CA . SER B 1 127 ? 20.156 -30.281 -15.562 1 84.5 127 SER B CA 1
ATOM 4181 C C . SER B 1 127 ? 19.219 -29.266 -16.203 1 84.5 127 SER B C 1
ATOM 4183 O O . SER B 1 127 ? 19.25 -29.047 -17.422 1 84.5 127 SER B O 1
ATOM 4185 N N . PRO B 1 128 ? 18.469 -28.672 -15.383 1 88 128 PRO B N 1
ATOM 4186 C CA . PRO B 1 128 ? 17.469 -27.734 -15.906 1 88 128 PRO B CA 1
ATOM 4187 C C . PRO B 1 128 ? 18.094 -26.516 -16.578 1 88 128 PRO B C 1
ATOM 4189 O O . PRO B 1 128 ? 19.188 -26.094 -16.203 1 88 128 PRO B O 1
ATOM 4192 N N . LYS B 1 129 ? 17.375 -26.031 -17.531 1 90.81 129 LYS B N 1
ATOM 4193 C CA . LYS B 1 129 ? 17.828 -24.844 -18.281 1 90.81 129 LYS B CA 1
ATOM 4194 C C . LYS B 1 129 ? 17.859 -23.609 -17.375 1 90.81 129 LYS B C 1
ATOM 4196 O O . LYS B 1 129 ? 16.984 -23.438 -16.531 1 90.81 129 LYS B O 1
ATOM 4201 N N . THR B 1 130 ? 18.891 -22.844 -17.594 1 93.62 130 THR B N 1
ATOM 4202 C CA . THR B 1 130 ? 19.031 -21.578 -16.906 1 93.62 130 THR B CA 1
ATOM 4203 C C . THR B 1 130 ? 19.406 -20.469 -17.875 1 93.62 130 THR B C 1
ATOM 4205 O O . THR B 1 130 ? 20.297 -20.641 -18.719 1 93.6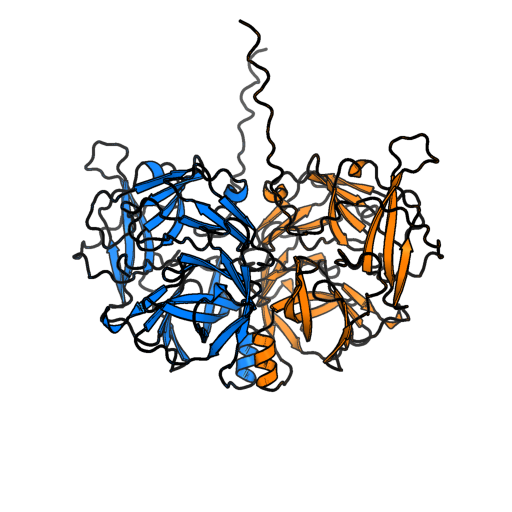2 130 THR B O 1
ATOM 4208 N N . ILE B 1 131 ? 18.656 -19.359 -17.844 1 94.5 131 ILE B N 1
ATOM 4209 C CA . ILE B 1 131 ? 18.922 -18.188 -18.672 1 94.5 131 ILE B CA 1
ATOM 4210 C C . ILE B 1 131 ? 19.359 -17.031 -17.781 1 94.5 131 ILE B C 1
ATOM 4212 O O . ILE B 1 131 ? 18.719 -16.719 -16.781 1 94.5 131 ILE B O 1
ATOM 4216 N N . THR B 1 132 ? 20.438 -16.438 -18.156 1 94.5 132 THR B N 1
ATOM 4217 C CA . THR B 1 132 ? 20.953 -15.281 -17.406 1 94.5 132 THR B CA 1
ATOM 4218 C C . THR B 1 132 ? 20.5 -13.977 -18.062 1 94.5 132 THR B C 1
ATOM 4220 O O . THR B 1 132 ? 20.641 -13.797 -19.266 1 94.5 132 THR B O 1
ATOM 4223 N N . LEU B 1 133 ? 19.922 -13.203 -17.234 1 94.44 133 LEU B N 1
ATOM 4224 C CA . LEU B 1 133 ? 19.469 -11.883 -17.672 1 94.44 133 LEU B CA 1
ATOM 4225 C C . LEU B 1 133 ? 20.453 -10.805 -17.234 1 94.44 133 LEU B C 1
ATOM 4227 O O . LEU B 1 133 ? 21.391 -11.07 -16.484 1 94.44 133 LEU B O 1
ATOM 4231 N N . PRO B 1 134 ? 20.266 -9.586 -17.75 1 91.62 134 PRO B N 1
ATOM 4232 C CA . PRO B 1 134 ? 21.125 -8.5 -17.297 1 91.62 134 PRO B CA 1
ATOM 4233 C C . PRO B 1 134 ? 21.016 -8.258 -15.789 1 91.62 134 PRO B C 1
ATOM 4235 O O . PRO B 1 134 ? 19.984 -8.531 -15.188 1 91.62 134 PRO B O 1
ATOM 4238 N N . PRO B 1 135 ? 22.078 -7.797 -15.234 1 91.12 135 PRO B N 1
ATOM 4239 C CA . PRO B 1 135 ? 22 -7.457 -13.812 1 91.12 135 PRO B CA 1
ATOM 4240 C C . PRO B 1 135 ? 21.016 -6.324 -13.531 1 91.12 135 PRO B C 1
ATOM 4242 O O . PRO B 1 135 ? 20.844 -5.422 -14.359 1 91.12 135 PRO B O 1
ATOM 4245 N N . PHE B 1 136 ? 20.438 -6.465 -12.422 1 91.44 136 PHE B N 1
ATOM 4246 C CA . PHE B 1 136 ? 19.578 -5.383 -11.953 1 91.44 136 PHE B CA 1
ATOM 4247 C C . PHE B 1 136 ? 20.391 -4.336 -11.195 1 91.44 136 PHE B C 1
ATOM 4249 O O . PHE B 1 136 ? 20.703 -4.523 -10.016 1 91.44 136 PHE B O 1
ATOM 4256 N N . THR B 1 137 ? 20.656 -3.182 -11.727 1 82.44 137 THR B N 1
ATOM 4257 C CA . THR B 1 137 ? 21.609 -2.221 -11.195 1 82.44 137 THR B CA 1
ATOM 4258 C C . THR B 1 137 ? 20.891 -1.059 -10.516 1 82.44 137 THR B C 1
ATOM 4260 O O . THR B 1 137 ? 21.531 -0.132 -10.016 1 82.44 137 THR B O 1
ATOM 4263 N N . ASP B 1 138 ? 19.734 -1.138 -10.344 1 80.94 138 ASP B N 1
ATOM 4264 C CA . ASP B 1 138 ? 19 -0.055 -9.703 1 80.94 138 ASP B CA 1
ATOM 4265 C C . ASP B 1 138 ? 19.094 -0.155 -8.18 1 80.94 138 ASP B C 1
ATOM 4267 O O . ASP B 1 138 ? 19.297 -1.243 -7.637 1 80.94 138 ASP B O 1
ATOM 4271 N N . HIS B 1 139 ? 18.984 0.996 -7.547 1 78.38 139 HIS B N 1
ATOM 4272 C CA . HIS B 1 139 ? 19.062 1.058 -6.09 1 78.38 139 HIS B CA 1
ATOM 4273 C C . HIS B 1 139 ? 17.953 0.23 -5.449 1 78.38 139 HIS B C 1
ATOM 4275 O O . HIS B 1 139 ? 18.031 -0.108 -4.266 1 78.38 139 HIS B O 1
ATOM 4281 N N . LEU B 1 140 ? 17.062 -0.127 -6.23 1 76.69 140 LEU B N 1
ATOM 4282 C CA . LEU B 1 140 ? 15.961 -0.941 -5.738 1 76.69 140 LEU B CA 1
ATOM 4283 C C . LEU B 1 140 ? 16.453 -2.322 -5.309 1 76.69 140 LEU B C 1
ATOM 4285 O O . LEU B 1 140 ? 15.789 -3.002 -4.523 1 76.69 140 LEU B O 1
ATOM 4289 N N . VAL B 1 141 ? 17.578 -2.623 -5.746 1 74.75 141 VAL B N 1
ATOM 4290 C CA . VAL B 1 141 ? 18.125 -3.945 -5.477 1 74.75 141 VAL B CA 1
ATOM 4291 C C . VAL B 1 141 ? 18.312 -4.129 -3.969 1 74.75 141 VAL B C 1
ATOM 4293 O O . VAL B 1 141 ? 18.203 -5.25 -3.459 1 74.75 141 VAL B O 1
ATOM 4296 N N . LEU B 1 142 ? 18.469 -3.082 -3.346 1 72.44 142 LEU B N 1
ATOM 4297 C CA . LEU B 1 142 ? 18.688 -3.131 -1.902 1 72.44 142 LEU B CA 1
ATOM 4298 C C . LEU B 1 142 ? 17.391 -3.52 -1.182 1 72.44 142 LEU B C 1
ATOM 4300 O O . LEU B 1 142 ? 17.422 -3.857 0.004 1 72.44 142 LEU B O 1
ATOM 4304 N N . HIS B 1 143 ? 16.422 -3.623 -2.029 1 73.88 143 HIS B N 1
ATOM 4305 C CA . HIS B 1 143 ? 15.109 -3.967 -1.473 1 73.88 143 HIS B CA 1
ATOM 4306 C C . HIS B 1 143 ? 14.516 -5.176 -2.182 1 73.88 143 HIS B C 1
ATOM 4308 O O . HIS B 1 143 ? 13.305 -5.219 -2.432 1 73.88 143 HIS B O 1
ATOM 4314 N N . ALA B 1 144 ? 15.266 -6.035 -2.465 1 71.62 144 ALA B N 1
ATOM 4315 C CA . ALA B 1 144 ? 14.852 -7.219 -3.213 1 71.62 144 ALA B CA 1
ATOM 4316 C C . ALA B 1 144 ? 13.727 -7.957 -2.496 1 71.62 144 ALA B C 1
ATOM 4318 O O . ALA B 1 144 ? 12.906 -8.625 -3.135 1 71.62 144 ALA B O 1
ATOM 4319 N N . GLU B 1 145 ? 13.633 -7.734 -1.223 1 70.44 145 GLU B N 1
ATOM 4320 C CA . GLU B 1 145 ? 12.602 -8.398 -0.438 1 70.44 145 GLU B CA 1
ATOM 4321 C C . GLU B 1 145 ? 11.227 -7.801 -0.721 1 70.44 145 GLU B C 1
ATOM 4323 O O . GLU B 1 145 ? 10.203 -8.406 -0.39 1 70.44 145 GLU B O 1
ATOM 4328 N N . MET B 1 146 ? 11.328 -6.738 -1.444 1 72.06 146 MET B N 1
ATOM 4329 C CA . MET B 1 146 ? 10.07 -6.047 -1.72 1 72.06 146 MET B CA 1
ATOM 4330 C C . MET B 1 146 ? 9.578 -6.359 -3.129 1 72.06 146 MET B C 1
ATOM 4332 O O . MET B 1 146 ? 8.648 -5.715 -3.621 1 72.06 146 MET B O 1
ATOM 4336 N N . VAL B 1 147 ? 10.234 -7.285 -3.715 1 74.31 147 VAL B N 1
ATOM 4337 C CA . VAL B 1 147 ? 9.805 -7.684 -5.051 1 74.31 147 VAL B CA 1
ATOM 4338 C C . VAL B 1 147 ? 8.562 -8.562 -4.953 1 74.31 147 VAL B C 1
ATOM 4340 O O . VAL B 1 147 ? 8.484 -9.445 -4.094 1 74.31 147 VAL B O 1
ATOM 4343 N N . GLU B 1 148 ? 7.68 -8.203 -5.809 1 74.75 148 GLU B N 1
ATOM 4344 C CA . GLU B 1 148 ? 6.48 -9.023 -5.938 1 74.75 148 GLU B CA 1
ATOM 4345 C C . GLU B 1 148 ? 6.113 -9.242 -7.406 1 74.75 148 GLU B C 1
ATOM 4347 O O . GLU B 1 148 ? 6.531 -8.469 -8.273 1 74.75 148 GLU B O 1
ATOM 4352 N N . ASN B 1 149 ? 5.504 -10.344 -7.609 1 80.88 149 ASN B N 1
ATOM 4353 C CA . ASN B 1 149 ? 4.723 -10.547 -8.82 1 80.88 149 ASN B CA 1
ATOM 4354 C C . ASN B 1 149 ? 5.617 -10.648 -10.055 1 80.88 149 ASN B C 1
ATOM 4356 O O . ASN B 1 149 ? 5.516 -9.828 -10.969 1 80.88 149 ASN B O 1
ATOM 4360 N N . VAL B 1 150 ? 6.305 -11.68 -10.211 1 86.31 150 VAL B N 1
ATOM 4361 C CA . VAL B 1 150 ? 7.094 -11.938 -11.406 1 86.31 150 VAL B CA 1
ATOM 4362 C C . VAL B 1 150 ? 6.191 -12.461 -12.523 1 86.31 150 VAL B C 1
ATOM 4364 O O . VAL B 1 150 ? 5.301 -13.273 -12.281 1 86.31 150 VAL B O 1
ATOM 4367 N N . SER B 1 151 ? 6.445 -11.93 -13.75 1 89.19 151 SER B N 1
ATOM 4368 C CA . SER B 1 151 ? 5.645 -12.336 -14.898 1 89.19 151 SER B CA 1
ATOM 4369 C C . SER B 1 151 ? 6.5 -12.469 -16.156 1 89.19 151 SER B C 1
ATOM 4371 O O . SER B 1 151 ? 7.352 -11.617 -16.422 1 89.19 151 SER B O 1
ATOM 4373 N N . LEU B 1 152 ? 6.23 -13.547 -16.828 1 89.75 152 LEU B N 1
ATOM 4374 C CA . LEU B 1 152 ? 6.84 -13.789 -18.125 1 89.75 152 LEU B CA 1
ATOM 4375 C C . LEU B 1 152 ? 5.809 -13.664 -19.25 1 89.75 152 LEU B C 1
ATOM 4377 O O . LEU B 1 152 ? 4.668 -14.109 -19.094 1 89.75 152 LEU B O 1
ATOM 4381 N N . SER B 1 153 ? 6.301 -13.211 -20.359 1 88.25 153 SER B N 1
ATOM 4382 C CA . SER B 1 153 ? 5.383 -13.031 -21.484 1 88.25 153 SER B CA 1
ATOM 4383 C C . SER B 1 153 ? 5.156 -14.344 -22.219 1 88.25 153 SER B C 1
ATOM 4385 O O . SER B 1 153 ? 4.219 -14.461 -23.016 1 88.25 153 SER B O 1
ATOM 4387 N N . THR B 1 154 ? 6.051 -15.273 -21.969 1 86.12 154 THR B N 1
ATOM 4388 C CA . THR B 1 154 ? 5.961 -16.547 -22.688 1 86.12 154 THR B CA 1
ATOM 4389 C C . THR B 1 154 ? 6.359 -17.703 -21.781 1 86.12 154 THR B C 1
ATOM 4391 O O . THR B 1 154 ? 7.07 -17.516 -20.797 1 86.12 154 THR B O 1
ATOM 4394 N N . TYR B 1 155 ? 5.871 -18.891 -22.188 1 82.94 155 TYR B N 1
ATOM 4395 C CA . TYR B 1 155 ? 6.238 -20.125 -21.484 1 82.94 155 TYR B CA 1
ATOM 4396 C C . TYR B 1 155 ? 7.582 -20.641 -21.984 1 82.94 155 TYR B C 1
ATOM 4398 O O . TYR B 1 155 ? 8.18 -21.516 -21.344 1 82.94 155 TYR B O 1
ATOM 4406 N N . LEU B 1 156 ? 7.988 -20.078 -23.141 1 86 156 LEU B N 1
ATOM 4407 C CA . LEU B 1 156 ? 9.195 -20.594 -23.766 1 86 156 LEU B CA 1
ATOM 4408 C C . LEU B 1 156 ? 10.188 -19.469 -24.047 1 86 156 LEU B C 1
ATOM 4410 O O . LEU B 1 156 ? 10.516 -19.203 -25.203 1 86 156 LEU B O 1
ATOM 4414 N N . PRO B 1 157 ? 10.688 -19.016 -23.016 1 86.94 157 PRO B N 1
ATOM 4415 C CA . PRO B 1 157 ? 11.625 -17.922 -23.234 1 86.94 157 PRO B CA 1
ATOM 4416 C C . PRO B 1 157 ? 12.852 -18.328 -24.047 1 86.94 157 PRO B C 1
ATOM 4418 O O . PRO B 1 157 ? 13.453 -17.5 -24.734 1 86.94 157 PRO B O 1
ATOM 4421 N N . ASN B 1 158 ? 13.164 -19.562 -24.078 1 82.44 158 ASN B N 1
ATOM 4422 C CA . ASN B 1 158 ? 14.305 -20.062 -24.844 1 82.44 158 ASN B CA 1
ATOM 4423 C C . ASN B 1 158 ? 14.016 -20.094 -26.344 1 82.44 158 ASN B C 1
ATOM 4425 O O . ASN B 1 158 ? 14.93 -20.219 -27.156 1 82.44 158 ASN B O 1
ATOM 4429 N N . GLN B 1 159 ? 12.773 -19.922 -26.641 1 83.44 159 GLN B N 1
ATOM 4430 C CA . GLN B 1 159 ? 12.398 -20.047 -28.047 1 83.44 159 GLN B CA 1
ATOM 4431 C C . GLN B 1 159 ? 11.805 -18.734 -28.562 1 83.44 159 GLN B C 1
ATOM 4433 O O . GLN B 1 159 ? 11.367 -18.656 -29.719 1 83.44 159 GLN B O 1
ATOM 4438 N N . ASP B 1 160 ? 11.672 -17.812 -27.734 1 83.06 160 ASP B N 1
ATOM 4439 C CA . ASP B 1 160 ? 11.109 -16.516 -28.078 1 83.06 160 ASP B CA 1
ATOM 4440 C C . ASP B 1 160 ? 12.148 -15.406 -27.938 1 83.06 160 ASP B C 1
ATOM 4442 O O . ASP B 1 160 ? 12.523 -15.055 -26.812 1 83.06 160 ASP B O 1
ATOM 4446 N N . ASP B 1 161 ? 12.461 -14.82 -28.984 1 81.25 161 ASP B N 1
ATOM 4447 C CA . ASP B 1 161 ? 13.5 -13.797 -28.984 1 81.25 161 ASP B CA 1
ATOM 4448 C C . ASP B 1 161 ? 12.984 -12.484 -28.391 1 81.25 161 ASP B C 1
ATOM 4450 O O . ASP B 1 161 ? 13.766 -11.602 -28.031 1 81.25 161 ASP B O 1
ATOM 4454 N N . ASP B 1 162 ? 11.656 -12.422 -28.297 1 84.12 162 ASP B N 1
ATOM 4455 C CA . ASP B 1 162 ? 11.094 -11.148 -27.859 1 84.12 162 ASP B CA 1
ATOM 4456 C C . ASP B 1 162 ? 10.328 -11.297 -26.547 1 84.12 162 ASP B C 1
ATOM 4458 O O . ASP B 1 162 ? 9.375 -10.562 -26.297 1 84.12 162 ASP B O 1
ATOM 4462 N N . TYR B 1 163 ? 10.836 -12.25 -25.766 1 88.62 163 TYR B N 1
ATOM 4463 C CA . TYR B 1 163 ? 10.102 -12.43 -24.516 1 88.62 163 TYR B CA 1
ATOM 4464 C C . TYR B 1 163 ? 10.445 -11.336 -23.516 1 88.62 163 TYR B C 1
ATOM 4466 O O . TYR B 1 163 ? 11.492 -10.688 -23.625 1 88.62 163 TYR B O 1
ATOM 4474 N N . ILE B 1 164 ? 9.516 -11.164 -22.641 1 89.44 164 ILE B N 1
ATOM 4475 C CA . ILE B 1 164 ? 9.633 -10.109 -21.625 1 89.44 164 ILE B CA 1
ATOM 4476 C C . ILE B 1 164 ? 9.555 -10.719 -20.234 1 89.44 164 ILE B C 1
ATOM 4478 O O . ILE B 1 164 ? 8.75 -11.617 -19.984 1 89.44 164 ILE B O 1
ATOM 4482 N N . VAL B 1 165 ? 10.43 -10.258 -19.406 1 90 165 VAL B N 1
ATOM 4483 C CA . VAL B 1 165 ? 10.367 -10.555 -17.984 1 90 165 VAL B CA 1
ATOM 4484 C C . VAL B 1 165 ? 10.039 -9.289 -17.203 1 90 165 VAL B C 1
ATOM 4486 O O . VAL B 1 165 ? 10.57 -8.219 -17.484 1 90 165 VAL B O 1
ATOM 4489 N N . SER B 1 166 ? 9.148 -9.469 -16.234 1 90.12 166 SER B N 1
ATOM 4490 C CA . SER B 1 166 ? 8.797 -8.297 -15.445 1 90.12 166 SER B CA 1
ATOM 4491 C C . SER B 1 166 ? 8.57 -8.664 -13.984 1 90.12 166 SER B C 1
ATOM 4493 O O . SER B 1 166 ? 8.258 -9.812 -13.672 1 90.12 166 SER B O 1
ATOM 4495 N N . PHE B 1 167 ? 8.781 -7.723 -13.094 1 88 167 PHE B N 1
ATOM 4496 C CA . PHE B 1 167 ? 8.406 -7.805 -11.688 1 88 167 PHE B CA 1
ATOM 4497 C C . PHE B 1 167 ? 8.195 -6.41 -11.102 1 88 167 PHE B C 1
ATOM 4499 O O . PHE B 1 167 ? 8.523 -5.41 -11.742 1 88 167 PHE B O 1
ATOM 4506 N N . THR B 1 168 ? 7.594 -6.367 -9.961 1 85.38 168 THR B N 1
ATOM 4507 C CA . THR B 1 168 ? 7.273 -5.082 -9.359 1 85.38 168 THR B CA 1
ATOM 4508 C C . THR B 1 168 ? 7.98 -4.922 -8.016 1 85.38 168 THR B C 1
ATOM 4510 O O . THR B 1 168 ? 8.125 -5.887 -7.266 1 85.38 168 THR B O 1
ATOM 4513 N N . PHE B 1 169 ? 8.453 -3.619 -7.82 1 79 169 PHE B N 1
ATOM 4514 C CA . PHE B 1 169 ? 8.93 -3.217 -6.504 1 79 169 PHE B CA 1
ATOM 4515 C C . PHE B 1 169 ? 7.906 -2.338 -5.801 1 79 169 PHE B C 1
ATOM 4517 O O . PHE B 1 169 ? 7.332 -1.436 -6.41 1 79 169 PHE B O 1
ATOM 4524 N N . PHE B 1 170 ? 7.645 -2.666 -4.629 1 74.5 170 PHE B N 1
ATOM 4525 C CA . PHE B 1 170 ? 6.82 -1.834 -3.758 1 74.5 170 PHE B CA 1
ATOM 4526 C C . PHE B 1 170 ? 5.445 -1.603 -4.371 1 74.5 170 PHE B C 1
ATOM 4528 O O . PHE B 1 170 ? 4.809 -0.581 -4.109 1 74.5 170 PHE B O 1
ATOM 4535 N N . GLY B 1 171 ? 5.137 -2.402 -5.367 1 75.5 171 GLY B N 1
ATOM 4536 C CA . GLY B 1 171 ? 3.828 -2.297 -5.992 1 75.5 171 GLY B CA 1
ATOM 4537 C C . GLY B 1 171 ? 3.717 -1.121 -6.945 1 75.5 171 GLY B C 1
ATOM 4538 O O . GLY B 1 171 ? 2.721 -0.986 -7.66 1 75.5 171 GLY B O 1
ATOM 4539 N N . SER B 1 172 ? 4.762 -0.276 -7.027 1 77.62 172 SER B N 1
ATOM 4540 C CA . SER B 1 172 ? 4.621 0.942 -7.816 1 77.62 172 SER B CA 1
ATOM 4541 C C . SER B 1 172 ? 5.719 1.049 -8.875 1 77.62 172 SER B C 1
ATOM 4543 O O . SER B 1 172 ? 5.691 1.947 -9.719 1 77.62 172 SER B O 1
ATOM 4545 N N . LYS B 1 173 ? 6.645 0.205 -8.758 1 83.25 173 LYS B N 1
ATOM 4546 C CA . LYS B 1 173 ? 7.723 0.208 -9.742 1 83.25 173 LYS B CA 1
ATOM 4547 C C . LYS B 1 173 ? 7.711 -1.069 -10.578 1 83.25 173 LYS B C 1
ATOM 4549 O O . LYS B 1 173 ? 8.055 -2.145 -10.078 1 83.25 173 LYS B O 1
ATOM 4554 N N . LEU B 1 174 ? 7.375 -0.871 -11.758 1 88 174 LEU B N 1
ATOM 4555 C CA . LEU B 1 174 ? 7.391 -2.002 -12.68 1 88 174 LEU B CA 1
ATOM 4556 C C . LEU B 1 174 ? 8.734 -2.104 -13.391 1 88 174 LEU B C 1
ATOM 4558 O O . LEU B 1 174 ? 9.156 -1.165 -14.078 1 88 174 LEU B O 1
ATOM 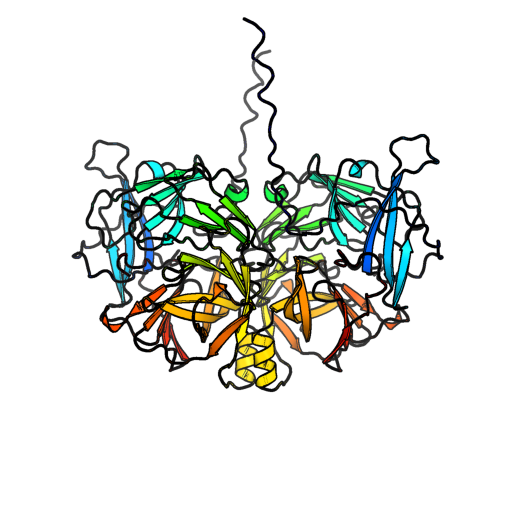4562 N N . CYS B 1 175 ? 9.352 -3.189 -13.211 1 89.94 175 CYS B N 1
ATOM 4563 C CA . CYS B 1 175 ? 10.625 -3.469 -13.859 1 89.94 175 CYS B CA 1
ATOM 4564 C C . CYS B 1 175 ? 10.461 -4.535 -14.938 1 89.94 175 CYS B C 1
ATOM 4566 O O . CYS B 1 175 ? 9.875 -5.586 -14.695 1 89.94 175 CYS B O 1
ATOM 4568 N N . TYR B 1 176 ? 10.984 -4.195 -16.109 1 91.06 176 TYR B N 1
ATOM 4569 C CA . TYR B 1 176 ? 10.898 -5.211 -17.141 1 91.06 176 TYR B CA 1
ATOM 4570 C C . TYR B 1 176 ? 12.148 -5.199 -18.031 1 91.06 176 TYR B C 1
ATOM 4572 O O . TYR B 1 176 ? 12.906 -4.227 -18.016 1 91.06 176 TYR B O 1
ATOM 4580 N N . CYS B 1 177 ? 12.328 -6.324 -18.719 1 91.81 177 CYS B N 1
ATOM 4581 C CA . CYS B 1 177 ? 13.469 -6.508 -19.609 1 91.81 177 CYS B CA 1
ATOM 4582 C C . CYS B 1 177 ? 13.125 -7.465 -20.75 1 91.81 177 CYS B C 1
ATOM 4584 O O . CYS B 1 177 ? 12.375 -8.43 -20.547 1 91.81 177 CYS B O 1
ATOM 4586 N N . MET B 1 178 ? 13.57 -7 -21.844 1 89.88 178 MET B N 1
ATOM 4587 C CA . MET B 1 178 ? 13.664 -7.926 -22.969 1 89.88 178 MET B CA 1
ATOM 4588 C C . MET B 1 178 ? 15.102 -8.398 -23.172 1 89.88 178 MET B C 1
ATOM 4590 O O . MET B 1 178 ? 15.875 -7.77 -23.875 1 89.88 178 MET B O 1
ATOM 4594 N N . PRO B 1 179 ? 15.352 -9.508 -22.641 1 87.69 179 PRO B N 1
ATOM 4595 C CA . PRO B 1 179 ? 16.734 -9.906 -22.438 1 87.69 179 PRO B CA 1
ATOM 4596 C C . PRO B 1 179 ? 17.531 -9.977 -23.734 1 87.69 179 PRO B C 1
ATOM 4598 O O . PRO B 1 179 ? 18.75 -9.75 -23.734 1 87.69 179 PRO B O 1
ATOM 4601 N N . ASN B 1 180 ? 16.969 -10.32 -24.844 1 87.06 180 ASN B N 1
ATOM 4602 C CA . ASN B 1 180 ? 17.719 -10.43 -26.094 1 87.06 180 ASN B CA 1
ATOM 4603 C C . ASN B 1 180 ? 17.891 -9.062 -26.75 1 87.06 180 ASN B C 1
ATOM 4605 O O . ASN B 1 180 ? 18.672 -8.93 -27.703 1 87.06 180 ASN B O 1
ATOM 4609 N N . ARG B 1 181 ? 17.297 -8.094 -26.172 1 86.12 181 ARG B N 1
ATOM 4610 C CA . ARG B 1 181 ? 17.344 -6.777 -26.797 1 86.12 181 ARG B CA 1
ATOM 4611 C C . ARG B 1 181 ? 17.906 -5.734 -25.844 1 86.12 181 ARG B C 1
ATOM 4613 O O . ARG B 1 181 ? 18.562 -4.773 -26.266 1 86.12 181 ARG B O 1
ATOM 4620 N N . ASP B 1 182 ? 17.641 -5.965 -24.641 1 88.5 182 ASP B N 1
ATOM 4621 C CA . ASP B 1 182 ? 17.969 -4.945 -23.656 1 88.5 182 ASP B CA 1
ATOM 4622 C C . ASP B 1 182 ? 19.203 -5.348 -22.844 1 88.5 182 ASP B C 1
ATOM 4624 O O . ASP B 1 182 ? 19.359 -6.516 -22.484 1 88.5 182 ASP B O 1
ATOM 4628 N N . SER B 1 183 ? 19.984 -4.34 -22.578 1 90.44 183 SER B N 1
ATOM 4629 C CA . SER B 1 183 ? 21.141 -4.578 -21.734 1 90.44 183 SER B CA 1
ATOM 4630 C C . SER B 1 183 ? 20.859 -4.211 -20.281 1 90.44 183 SER B C 1
ATOM 4632 O O . SER B 1 183 ? 21.609 -4.574 -19.375 1 90.44 183 SER B O 1
ATOM 4634 N N . ASN B 1 184 ? 19.781 -3.484 -20.172 1 92.25 184 ASN B N 1
ATOM 4635 C CA . ASN B 1 184 ? 19.406 -3.039 -18.828 1 92.25 184 ASN B CA 1
ATOM 4636 C C . ASN B 1 184 ? 17.906 -3.178 -18.594 1 92.25 184 ASN B C 1
ATOM 4638 O O . ASN B 1 184 ? 17.125 -3.273 -19.547 1 92.25 184 ASN B O 1
ATOM 4642 N N . TRP B 1 185 ? 17.641 -3.127 -17.375 1 92 185 TRP B N 1
ATOM 4643 C CA . TRP B 1 185 ? 16.234 -3.148 -16.984 1 92 185 TRP B CA 1
ATOM 4644 C C . TRP B 1 185 ? 15.617 -1.762 -17.109 1 92 185 TRP B C 1
ATOM 4646 O O . TRP B 1 185 ? 16.266 -0.757 -16.797 1 92 185 TRP B O 1
ATOM 4656 N N . THR B 1 186 ? 14.414 -1.827 -17.578 1 91.12 186 THR B N 1
ATOM 4657 C CA . THR B 1 186 ? 13.625 -0.601 -17.578 1 91.12 186 THR B CA 1
ATOM 4658 C C . THR B 1 186 ? 12.727 -0.525 -16.359 1 91.12 186 THR B C 1
ATOM 4660 O O . THR B 1 186 ? 12.078 -1.51 -15.992 1 91.12 186 THR B O 1
ATOM 4663 N N . ILE B 1 187 ? 12.703 0.609 -15.734 1 89.5 187 ILE B N 1
ATOM 4664 C CA . ILE B 1 187 ? 11.859 0.833 -14.562 1 89.5 187 ILE B CA 1
ATOM 4665 C C . ILE B 1 187 ? 10.797 1.876 -14.891 1 89.5 187 ILE B C 1
ATOM 4667 O O . ILE B 1 187 ? 11.117 2.977 -15.344 1 89.5 187 ILE B O 1
ATOM 4671 N N . VAL B 1 188 ? 9.602 1.45 -14.703 1 88.19 188 VAL B N 1
ATOM 4672 C CA . VAL B 1 188 ? 8.469 2.338 -14.938 1 88.19 188 VAL B CA 1
ATOM 4673 C C . VAL B 1 188 ? 7.777 2.658 -13.617 1 88.19 188 VAL B C 1
ATOM 4675 O O . VAL B 1 188 ? 7.41 1.75 -12.867 1 88.19 188 VAL B O 1
ATOM 4678 N N . ASP B 1 189 ? 7.574 3.912 -13.383 1 81.62 189 ASP B N 1
ATOM 4679 C CA . ASP B 1 189 ? 6.828 4.332 -12.203 1 81.62 189 ASP B CA 1
ATOM 4680 C C . ASP B 1 189 ? 5.324 4.297 -12.461 1 81.62 189 ASP B C 1
ATOM 4682 O O . ASP B 1 189 ? 4.832 4.934 -13.391 1 81.62 189 ASP B O 1
ATOM 4686 N N . ILE B 1 190 ? 4.73 3.51 -11.703 1 82.12 190 ILE B N 1
ATOM 4687 C CA . ILE B 1 190 ? 3.273 3.479 -11.773 1 82.12 190 ILE B CA 1
ATOM 4688 C C . ILE B 1 190 ? 2.684 4.488 -10.797 1 82.12 190 ILE B C 1
ATOM 4690 O O . ILE B 1 190 ? 2.629 4.23 -9.586 1 82.12 190 ILE B O 1
ATOM 4694 N N . SER B 1 191 ? 2.152 5.41 -11.375 1 75.56 191 SER B N 1
ATOM 4695 C CA . SER B 1 191 ? 1.613 6.484 -10.547 1 75.56 191 SER B CA 1
ATOM 4696 C C . SER B 1 191 ? 0.403 6.016 -9.75 1 75.56 191 SER B C 1
ATOM 4698 O O . SER B 1 191 ? -0.323 5.117 -10.18 1 75.56 191 SER B O 1
ATOM 4700 N N . PHE B 1 192 ? 0.228 6.48 -8.625 1 70.06 192 PHE B N 1
ATOM 4701 C CA . PHE B 1 192 ? -0.948 6.336 -7.777 1 70.06 192 PHE B CA 1
ATOM 4702 C C . PHE B 1 192 ? -1.081 4.902 -7.277 1 70.06 192 PHE B C 1
ATOM 4704 O O . PHE B 1 192 ? -2.176 4.461 -6.922 1 70.06 192 PHE B O 1
ATOM 4711 N N . SER B 1 193 ? -0.08 4.129 -7.562 1 66.38 193 SER B N 1
ATOM 4712 C CA . SER B 1 193 ? -0.13 2.801 -6.953 1 66.38 193 SER B CA 1
ATOM 4713 C C . SER B 1 193 ? 0.306 2.846 -5.492 1 66.38 193 SER B C 1
ATOM 4715 O O . SER B 1 193 ? 1.398 3.326 -5.18 1 66.38 193 SER B O 1
ATOM 4717 N N . TYR B 1 194 ? -0.66 2.457 -4.641 1 63 194 TYR B N 1
ATOM 4718 C CA . TYR B 1 194 ? -0.426 2.588 -3.207 1 63 194 TYR B CA 1
ATOM 4719 C C . TYR B 1 194 ? -0.429 1.224 -2.527 1 63 194 TYR B C 1
ATOM 4721 O O . TYR B 1 194 ? -0.44 1.136 -1.298 1 63 194 TYR B O 1
ATOM 4729 N N . GLU B 1 195 ? -0.438 0.25 -3.342 1 69.31 195 GLU B N 1
ATOM 4730 C CA . GLU B 1 195 ? -0.54 -1.072 -2.73 1 69.31 195 GLU B CA 1
ATOM 4731 C C . GLU B 1 195 ? 0.691 -1.92 -3.041 1 69.31 195 GLU B C 1
ATOM 4733 O O . GLU B 1 195 ? 1.104 -2.025 -4.195 1 69.31 195 GLU B O 1
ATOM 4738 N N . ILE B 1 196 ? 1.17 -2.484 -2.035 1 65.19 196 ILE B N 1
ATOM 4739 C CA . ILE B 1 196 ? 2.375 -3.289 -2.195 1 65.19 196 ILE B CA 1
ATOM 4740 C C . ILE B 1 196 ? 2.037 -4.586 -2.932 1 65.19 196 ILE B C 1
ATOM 4742 O O . ILE B 1 196 ? 2.854 -5.105 -3.693 1 65.19 196 ILE B O 1
ATOM 4746 N N . HIS B 1 197 ? 0.793 -5.027 -2.703 1 65.56 197 HIS B N 1
ATOM 4747 C CA . HIS B 1 197 ? 0.441 -6.324 -3.271 1 65.56 197 HIS B CA 1
ATOM 4748 C C . HIS B 1 197 ? -0.28 -6.164 -4.605 1 65.56 197 HIS B C 1
ATOM 4750 O O . HIS B 1 197 ? -1.062 -7.031 -5.004 1 65.56 197 HIS B O 1
ATOM 4756 N N . SER B 1 198 ? 0.166 -5.148 -5.309 1 67.06 198 SER B N 1
ATOM 4757 C CA . SER B 1 198 ? -0.443 -5.016 -6.629 1 67.06 198 SER B CA 1
ATOM 4758 C C . SER B 1 198 ? 0.149 -6.016 -7.617 1 67.06 198 SER B C 1
ATOM 4760 O O . SER B 1 198 ? 1.368 -6.082 -7.785 1 67.06 198 SER B O 1
ATOM 4762 N N . GLY B 1 199 ? -0.673 -6.879 -8.078 1 73.38 199 GLY B N 1
ATOM 4763 C CA . GLY B 1 199 ? -0.203 -7.922 -8.977 1 73.38 199 GLY B CA 1
ATOM 4764 C C . GLY B 1 199 ? -0.179 -7.492 -10.43 1 73.38 199 GLY B C 1
ATOM 4765 O O . GLY B 1 199 ? -1.051 -6.742 -10.875 1 73.38 199 GLY B O 1
ATOM 4766 N N . ILE B 1 200 ? 0.917 -7.805 -11.078 1 81.06 200 ILE B N 1
ATOM 4767 C CA . ILE B 1 200 ? 1.06 -7.578 -12.516 1 81.06 200 ILE B CA 1
ATOM 4768 C C . ILE B 1 200 ? 0.646 -8.836 -13.273 1 81.06 200 ILE B C 1
ATOM 4770 O O . ILE B 1 200 ? 0.885 -9.953 -12.812 1 81.06 200 ILE B O 1
ATOM 4774 N N . THR B 1 201 ? -0.077 -8.609 -14.328 1 84.06 201 THR B N 1
ATOM 4775 C CA . THR B 1 201 ? -0.45 -9.703 -15.227 1 84.06 201 THR B CA 1
ATOM 4776 C C . THR B 1 201 ? -0.132 -9.344 -16.672 1 84.06 201 THR B C 1
ATOM 4778 O O . THR B 1 201 ? -0.424 -8.234 -17.125 1 84.06 201 THR B O 1
ATOM 4781 N N . TYR B 1 202 ? 0.48 -10.273 -17.328 1 87.38 202 TYR B N 1
ATOM 4782 C CA . TYR B 1 202 ? 0.654 -10.125 -18.766 1 87.38 202 TYR B CA 1
ATOM 4783 C C . TYR B 1 202 ? -0.499 -10.766 -19.531 1 87.38 202 TYR B C 1
ATOM 4785 O O . TYR B 1 202 ? -0.757 -11.969 -19.375 1 87.38 202 TYR B O 1
ATOM 4793 N N . SER B 1 203 ? -1.1 -9.922 -20.266 1 88.19 203 SER B N 1
ATOM 4794 C CA . SER B 1 203 ? -2.164 -10.445 -21.125 1 88.19 203 SER B CA 1
ATOM 4795 C C . SER B 1 203 ? -1.608 -10.992 -22.438 1 88.19 203 SER B C 1
ATOM 4797 O O . SER B 1 203 ? -1.036 -10.242 -23.234 1 88.19 203 SER B O 1
ATOM 4799 N N . ARG B 1 204 ? -1.88 -12.164 -22.641 1 81.19 204 ARG B N 1
ATOM 4800 C CA . ARG B 1 204 ? -1.438 -12.766 -23.891 1 81.19 204 ARG B CA 1
ATOM 4801 C C . ARG B 1 204 ? -2.299 -12.297 -25.062 1 81.19 204 ARG B C 1
ATOM 4803 O O . ARG B 1 204 ? -1.81 -12.156 -26.188 1 81.19 204 ARG B O 1
ATOM 4810 N N . LYS B 1 205 ? -3.461 -12.086 -24.75 1 83.5 205 LYS B N 1
ATOM 4811 C CA . LYS B 1 205 ? -4.402 -11.641 -25.781 1 83.5 205 LYS B CA 1
ATOM 4812 C C . LYS B 1 205 ? -4.012 -10.266 -26.328 1 83.5 205 LYS B C 1
ATOM 4814 O O . LYS B 1 205 ? -3.945 -10.07 -27.531 1 83.5 205 LYS B O 1
ATOM 4819 N N . ASP B 1 206 ? -3.719 -9.406 -25.391 1 83.88 206 ASP B N 1
ATOM 4820 C CA . ASP B 1 206 ? -3.443 -8.031 -25.797 1 83.88 206 ASP B CA 1
ATOM 4821 C C . ASP B 1 206 ? -1.941 -7.789 -25.938 1 83.88 206 ASP B C 1
ATOM 4823 O O . ASP B 1 206 ? -1.521 -6.793 -26.531 1 83.88 206 ASP B O 1
ATOM 4827 N N . GLN B 1 207 ? -1.156 -8.68 -25.297 1 84.06 207 GLN B N 1
ATOM 4828 C CA . GLN B 1 207 ? 0.29 -8.5 -25.219 1 84.06 207 GLN B CA 1
ATOM 4829 C C . GLN B 1 207 ? 0.647 -7.23 -24.453 1 84.06 207 GLN B C 1
ATOM 4831 O O . GLN B 1 207 ? 1.496 -6.453 -24.891 1 84.06 207 GLN B O 1
ATOM 4836 N N . ILE B 1 208 ? -0.114 -7.039 -23.453 1 87.5 208 ILE B N 1
ATOM 4837 C CA . ILE B 1 208 ? 0.006 -5.863 -22.594 1 87.5 208 ILE B CA 1
ATOM 4838 C C . ILE B 1 208 ? 0.095 -6.289 -21.141 1 87.5 208 ILE B C 1
ATOM 4840 O O . ILE B 1 208 ? -0.503 -7.293 -20.734 1 87.5 208 ILE B O 1
ATOM 4844 N N . PHE B 1 209 ? 0.858 -5.496 -20.359 1 86.5 209 PHE B N 1
ATOM 4845 C CA . PHE B 1 209 ? 0.869 -5.695 -18.922 1 86.5 209 PHE B CA 1
ATOM 4846 C C . PHE B 1 209 ? -0.242 -4.895 -18.25 1 86.5 209 PHE B C 1
ATOM 4848 O O . PHE B 1 209 ? -0.429 -3.715 -18.547 1 86.5 209 PHE B O 1
ATOM 4855 N N . TYR B 1 210 ? -0.881 -5.594 -17.375 1 87.56 210 TYR B N 1
ATOM 4856 C CA . TYR B 1 210 ? -1.912 -4.941 -16.578 1 87.56 210 TYR B CA 1
ATOM 4857 C C . TYR B 1 210 ? -1.552 -4.969 -15.102 1 87.56 210 TYR B C 1
ATOM 4859 O O . TYR B 1 210 ? -1.04 -5.973 -14.602 1 87.56 210 TYR B O 1
ATOM 4867 N N . LEU B 1 211 ? -1.805 -3.881 -14.445 1 88.44 211 LEU B N 1
ATOM 4868 C CA . LEU B 1 211 ? -1.604 -3.764 -13.008 1 88.44 211 LEU B CA 1
ATOM 4869 C C . LEU B 1 211 ? -2.791 -3.07 -12.344 1 88.44 211 LEU B C 1
ATOM 4871 O O . LEU B 1 211 ? -3.254 -2.033 -12.82 1 88.44 211 LEU B O 1
ATOM 4875 N N . LEU B 1 212 ? -3.266 -3.676 -11.305 1 88.44 212 LEU B N 1
ATOM 4876 C CA . LEU B 1 212 ? -4.305 -3.021 -10.516 1 88.44 212 LEU B CA 1
ATOM 4877 C C . LEU B 1 212 ? -3.703 -1.973 -9.586 1 88.44 212 LEU B C 1
ATOM 4879 O O . LEU B 1 212 ? -2.686 -2.223 -8.938 1 88.44 212 LEU B O 1
ATOM 4883 N N . THR B 1 213 ? -4.367 -0.805 -9.586 1 84.31 213 THR B N 1
ATOM 4884 C CA . THR B 1 213 ? -3.842 0.27 -8.75 1 84.31 213 THR B CA 1
ATOM 4885 C C . THR B 1 213 ? -4.965 0.964 -7.988 1 84.31 213 THR B C 1
ATOM 4887 O O . THR B 1 213 ? -6.145 0.755 -8.281 1 84.31 213 THR B O 1
ATOM 4890 N N . THR B 1 214 ? -4.617 1.715 -7.027 1 81.88 214 THR B N 1
ATOM 4891 C CA . THR B 1 214 ? -5.523 2.568 -6.266 1 81.88 214 THR B CA 1
ATOM 4892 C C . THR B 1 214 ? -6.664 1.75 -5.664 1 81.88 214 THR B C 1
ATOM 4894 O O . THR B 1 214 ? -7.836 2.092 -5.836 1 81.88 214 THR B O 1
ATOM 4897 N N . GLY B 1 215 ? -6.285 0.611 -5.027 1 79.31 215 GLY B N 1
ATOM 4898 C CA . GLY B 1 215 ? -7.289 -0.228 -4.395 1 79.31 215 GLY B CA 1
ATOM 4899 C C . GLY B 1 215 ? -8.242 -0.864 -5.383 1 79.31 215 GLY B C 1
ATOM 4900 O O . GLY B 1 215 ? -9.438 -0.997 -5.102 1 79.31 215 GLY B O 1
ATOM 4901 N N . CYS B 1 216 ? -7.785 -1.029 -6.578 1 87.81 216 CYS B N 1
ATOM 4902 C CA . CYS B 1 216 ? -8.555 -1.67 -7.641 1 87.81 216 CYS B CA 1
ATOM 4903 C C . CYS B 1 216 ? -9.555 -0.696 -8.25 1 87.81 216 CYS B C 1
ATOM 4905 O O . CYS B 1 216 ? -10.539 -1.114 -8.859 1 87.81 216 CYS B O 1
ATOM 4907 N N . SER B 1 217 ? -9.328 0.553 -8.094 1 87.19 217 SER B N 1
ATOM 4908 C CA . SER B 1 217 ? -10.156 1.54 -8.781 1 87.19 217 SER B CA 1
ATOM 4909 C C . SER B 1 217 ? -9.711 1.742 -10.219 1 87.19 217 SER B C 1
ATOM 4911 O O . SER B 1 217 ? -10.508 2.133 -11.078 1 87.19 217 SER B O 1
ATOM 4913 N N . TYR B 1 218 ? -8.438 1.448 -10.375 1 87.56 218 TYR B N 1
ATOM 4914 C CA . TYR B 1 218 ? -7.875 1.633 -11.703 1 87.56 218 TYR B CA 1
ATOM 4915 C C . TYR B 1 218 ? -7.074 0.409 -12.133 1 87.56 218 TYR B C 1
ATOM 4917 O O . TYR B 1 218 ? -6.609 -0.362 -11.289 1 87.56 218 TYR B O 1
ATOM 4925 N N . MET B 1 219 ? -6.965 0.361 -13.422 1 89.06 219 MET B N 1
ATOM 4926 C CA . MET B 1 219 ? -6.027 -0.559 -14.055 1 89.06 219 MET B CA 1
ATOM 4927 C C . MET B 1 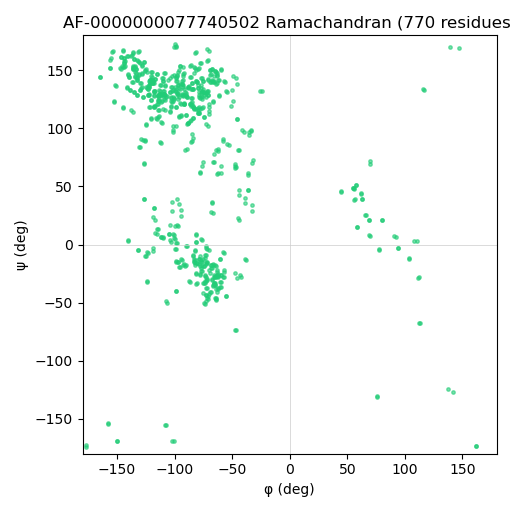219 ? -5.004 0.201 -14.898 1 89.06 219 MET B C 1
ATOM 4929 O O . MET B 1 219 ? -5.371 1.035 -15.727 1 89.06 219 MET B O 1
ATOM 4933 N N . ALA B 1 220 ? -3.789 -0.02 -14.602 1 88.19 220 ALA B N 1
ATOM 4934 C CA . ALA B 1 220 ? -2.717 0.509 -15.445 1 88.19 220 ALA B CA 1
ATOM 4935 C C . ALA B 1 220 ? -2.344 -0.479 -16.547 1 88.19 220 ALA B C 1
ATOM 4937 O O . ALA B 1 220 ? -2.148 -1.668 -16.281 1 88.19 220 ALA B O 1
ATOM 4938 N N . ALA B 1 221 ? -2.336 0.006 -17.719 1 89 221 ALA B N 1
ATOM 4939 C CA . ALA B 1 221 ? -1.946 -0.808 -18.875 1 89 221 ALA B CA 1
ATOM 4940 C C . ALA B 1 221 ? -0.65 -0.296 -19.484 1 89 221 ALA B C 1
ATOM 4942 O O . ALA B 1 221 ? -0.532 0.891 -19.797 1 89 221 ALA B O 1
ATOM 4943 N N . LEU B 1 222 ? 0.225 -1.188 -19.656 1 87.12 222 LEU B N 1
ATOM 4944 C CA . LEU B 1 222 ? 1.499 -0.835 -20.266 1 87.12 222 LEU B CA 1
ATOM 4945 C C . LEU B 1 222 ? 1.726 -1.638 -21.547 1 87.12 222 LEU B C 1
ATOM 4947 O O . LEU B 1 222 ? 1.976 -2.844 -21.484 1 87.12 222 LEU B O 1
ATOM 4951 N N . ASP B 1 223 ? 1.611 -0.923 -22.516 1 84.25 223 ASP B N 1
ATOM 4952 C CA . ASP B 1 223 ? 1.934 -1.502 -23.812 1 84.25 223 ASP B CA 1
ATOM 4953 C C . ASP B 1 223 ? 3.418 -1.343 -24.141 1 84.25 223 ASP B C 1
ATOM 4955 O O . ASP B 1 223 ? 3.869 -0.25 -24.484 1 84.25 223 ASP B O 1
ATOM 4959 N N . LEU B 1 224 ? 4.156 -2.342 -24.047 1 76.25 224 LEU B N 1
ATOM 4960 C CA . LEU B 1 224 ? 5.605 -2.258 -24.172 1 76.25 224 LEU B CA 1
ATOM 4961 C C . LEU B 1 224 ? 6.008 -2.059 -25.625 1 76.25 224 LEU B C 1
ATOM 4963 O O . LEU B 1 224 ? 7.133 -1.652 -25.922 1 76.25 224 LEU B O 1
ATOM 4967 N N . LYS B 1 225 ? 5.133 -2.359 -26.531 1 71.69 225 LYS B N 1
ATOM 4968 C CA . LYS B 1 225 ? 5.43 -2.137 -27.938 1 71.69 225 LYS B CA 1
ATOM 4969 C C . LYS B 1 225 ? 5.215 -0.677 -28.328 1 71.69 225 LYS B C 1
ATOM 4971 O O . LYS B 1 225 ? 5.934 -0.138 -29.172 1 71.69 225 LYS B O 1
ATOM 4976 N N . LYS B 1 226 ? 4.277 -0.039 -27.719 1 68.75 226 LYS B N 1
ATOM 4977 C CA . LYS B 1 226 ? 3.893 1.306 -28.141 1 68.75 226 LYS B CA 1
ATOM 4978 C C . LYS B 1 226 ? 4.367 2.352 -27.125 1 68.75 226 LYS B C 1
ATOM 4980 O O . LYS B 1 226 ? 4.832 3.426 -27.516 1 68.75 226 LYS B O 1
ATOM 4985 N N . ASN B 1 227 ? 4.074 2.072 -25.891 1 64.12 227 ASN B N 1
ATOM 4986 C CA . ASN B 1 227 ? 4.328 3.047 -24.844 1 64.12 227 ASN B CA 1
ATOM 4987 C C . ASN B 1 227 ? 5.117 2.434 -23.688 1 64.12 227 ASN B C 1
ATOM 4989 O O . ASN B 1 227 ? 4.539 2.061 -22.672 1 64.12 227 ASN B O 1
ATOM 4993 N N . LYS B 1 228 ? 6.387 2.545 -23.828 1 69.81 228 LYS B N 1
ATOM 4994 C CA . LYS B 1 228 ? 7.258 1.764 -22.953 1 69.81 228 LYS B CA 1
ATOM 4995 C C . LYS B 1 228 ? 7.379 2.41 -21.578 1 69.81 228 LYS B C 1
ATOM 4997 O O . LYS B 1 228 ? 7.742 1.746 -20.594 1 69.81 228 LYS B O 1
ATOM 5002 N N . LYS B 1 229 ? 6.914 3.639 -21.5 1 76 229 LYS B N 1
ATOM 5003 C CA . LYS B 1 229 ? 7.242 4.254 -20.219 1 76 229 LYS B CA 1
ATOM 5004 C C . LYS B 1 229 ? 6.012 4.902 -19.594 1 76 229 LYS B C 1
ATOM 5006 O O . LYS B 1 229 ? 6.031 5.277 -18.422 1 76 229 LYS B O 1
ATOM 5011 N N . ASN B 1 230 ? 4.93 4.863 -20.391 1 81.69 230 ASN B N 1
ATOM 5012 C CA . ASN B 1 230 ? 3.768 5.574 -19.875 1 81.69 230 ASN B CA 1
ATOM 5013 C C . ASN B 1 230 ? 2.541 4.668 -19.812 1 81.69 230 ASN B C 1
ATOM 5015 O O . ASN B 1 230 ? 1.878 4.445 -20.828 1 81.69 230 ASN B O 1
ATOM 5019 N N . PRO B 1 231 ? 2.264 4.273 -18.688 1 85.69 231 PRO B N 1
ATOM 5020 C CA . PRO B 1 231 ? 1.072 3.428 -18.578 1 85.69 231 PRO B CA 1
ATOM 5021 C C . PRO B 1 231 ? -0.225 4.207 -18.781 1 85.69 231 PRO B C 1
ATOM 5023 O O . PRO B 1 231 ? -0.316 5.375 -18.406 1 85.69 231 PRO B O 1
ATOM 5026 N N . LYS B 1 232 ? -1.106 3.586 -19.422 1 85.81 232 LYS B N 1
ATOM 5027 C CA . LYS B 1 232 ? -2.465 4.113 -19.531 1 85.81 232 LYS B CA 1
ATOM 5028 C C . LYS B 1 232 ? -3.32 3.658 -18.344 1 85.81 232 LYS B C 1
ATOM 5030 O O . LYS B 1 232 ? -3.285 2.488 -17.969 1 85.81 232 LYS B O 1
ATOM 5035 N N . PHE B 1 233 ? -4.051 4.582 -17.859 1 87.44 233 PHE B N 1
ATOM 5036 C CA . PHE B 1 233 ? -4.883 4.254 -16.719 1 87.44 233 PHE B CA 1
ATOM 5037 C C . PHE B 1 233 ? -6.355 4.215 -17.109 1 87.44 233 PHE B C 1
ATOM 5039 O O . PHE B 1 233 ? -6.852 5.121 -17.766 1 87.44 233 PHE B O 1
ATOM 5046 N N . MET B 1 234 ? -6.965 3.15 -16.734 1 88.75 234 MET B N 1
ATOM 5047 C CA . MET B 1 234 ? -8.398 2.988 -16.953 1 88.75 234 MET B CA 1
ATOM 5048 C C . MET B 1 234 ? -9.125 2.795 -15.617 1 88.75 234 MET B C 1
ATOM 5050 O O . MET B 1 234 ? -8.633 2.092 -14.734 1 88.75 234 MET B O 1
ATOM 5054 N N . ARG B 1 235 ? -10.328 3.334 -15.539 1 89.56 235 ARG B N 1
ATOM 5055 C CA . ARG B 1 235 ? -11.086 3.258 -14.297 1 89.56 235 ARG B CA 1
ATOM 5056 C C . ARG B 1 235 ? -12.039 2.074 -14.305 1 89.56 235 ARG B C 1
ATOM 5058 O O . ARG B 1 235 ? -12.742 1.846 -15.297 1 89.56 235 ARG B O 1
ATOM 5065 N N . PHE B 1 236 ? -12.086 1.433 -13.203 1 89.94 236 PHE B N 1
ATOM 5066 C CA . PHE B 1 236 ? -13.047 0.344 -13.055 1 89.94 236 PHE B CA 1
ATOM 5067 C C . PHE B 1 236 ? -14.414 0.877 -12.648 1 89.94 236 PHE B C 1
ATOM 5069 O O . PHE B 1 236 ? -14.508 1.769 -11.805 1 89.94 236 PHE B O 1
ATOM 5076 N N . GLN B 1 237 ? -15.367 0.373 -13.336 1 89.56 237 GLN B N 1
ATOM 5077 C CA . GLN B 1 237 ? -16.766 0.532 -12.945 1 89.56 237 GLN B CA 1
ATOM 5078 C C . GLN B 1 237 ? -17.391 -0.814 -12.594 1 89.56 237 GLN B C 1
ATOM 5080 O O . GLN B 1 237 ? -17.672 -1.624 -13.484 1 89.56 237 GLN B O 1
ATOM 5085 N N . PHE B 1 238 ? -17.609 -0.962 -11.352 1 91.88 238 PHE B N 1
ATOM 5086 C CA . PHE B 1 238 ? -18.25 -2.197 -10.914 1 91.88 238 PHE B CA 1
ATOM 5087 C C . PHE B 1 238 ? -19.766 -2.102 -11.039 1 91.88 238 PHE B C 1
ATOM 5089 O O . PHE B 1 238 ? -20.422 -1.376 -10.289 1 91.88 238 PHE B O 1
ATOM 5096 N N . GLY B 1 239 ? -20.297 -2.805 -11.977 1 87.31 239 GLY B N 1
ATOM 5097 C CA . GLY B 1 239 ? -21.719 -2.693 -12.32 1 87.31 239 GLY B CA 1
ATOM 5098 C C . GLY B 1 239 ? -22.625 -3.391 -11.336 1 87.31 239 GLY B C 1
ATOM 5099 O O . GLY B 1 239 ? -23.812 -3.082 -11.258 1 87.31 239 GLY B O 1
ATOM 5100 N N . SER B 1 240 ? -22.109 -4.332 -10.625 1 91.56 240 SER B N 1
ATOM 5101 C CA . SER B 1 240 ? -22.922 -5.055 -9.664 1 91.56 240 SER B CA 1
ATOM 5102 C C . SER B 1 240 ? -22.078 -5.684 -8.562 1 91.56 240 SER B C 1
ATOM 5104 O O . SER B 1 240 ? -20.891 -5.938 -8.766 1 91.56 240 SER B O 1
ATOM 5106 N N . PHE B 1 241 ? -22.734 -5.82 -7.383 1 95.19 241 PHE B N 1
ATOM 5107 C CA . PHE B 1 241 ? -22.172 -6.523 -6.234 1 95.19 241 PHE B CA 1
ATOM 5108 C C . PHE B 1 241 ? -23.141 -7.598 -5.734 1 95.19 241 PHE B C 1
ATOM 5110 O O . PHE B 1 241 ? -24.312 -7.586 -6.074 1 95.19 241 PHE B O 1
ATOM 5117 N N . PRO B 1 242 ? -22.547 -8.547 -5.055 1 95.06 242 PRO B N 1
ATOM 5118 C CA . PRO B 1 242 ? -23.469 -9.5 -4.449 1 95.06 242 PRO B CA 1
ATOM 5119 C C . PRO B 1 242 ? -24.391 -8.859 -3.41 1 95.06 242 PRO B C 1
ATOM 5121 O O . PRO B 1 242 ? -23.984 -7.906 -2.732 1 95.06 242 PRO B O 1
ATOM 5124 N N . LEU B 1 243 ? -25.578 -9.406 -3.33 1 94 243 LEU B N 1
ATOM 5125 C CA . LEU B 1 243 ? -26.469 -8.977 -2.254 1 94 243 LEU B CA 1
ATOM 5126 C C . LEU B 1 243 ? -26.094 -9.656 -0.939 1 94 243 LEU B C 1
ATOM 5128 O O . LEU B 1 243 ? -26.172 -10.883 -0.821 1 94 243 LEU B O 1
ATOM 5132 N N . ILE B 1 244 ? -25.641 -8.852 -0.027 1 93.81 244 ILE B N 1
ATOM 5133 C CA . ILE B 1 244 ? -25.297 -9.43 1.266 1 93.81 244 ILE B CA 1
ATOM 5134 C C . ILE B 1 244 ? -25.812 -8.539 2.389 1 93.81 244 ILE B C 1
ATOM 5136 O O . ILE B 1 244 ? -26 -7.332 2.195 1 93.81 244 ILE B O 1
ATOM 5140 N N . PRO B 1 245 ? -26.062 -9.172 3.518 1 94.06 245 PRO B N 1
ATOM 5141 C CA . PRO B 1 245 ? -26.625 -8.391 4.629 1 94.06 245 PRO B CA 1
ATOM 5142 C C . PRO B 1 245 ? -25.594 -7.445 5.25 1 94.06 245 PRO B C 1
ATOM 5144 O O . PRO B 1 245 ? -24.391 -7.59 5.016 1 94.06 245 PRO B O 1
ATOM 5147 N N . GLN B 1 246 ? -26.125 -6.555 6.074 1 93.88 246 GLN B N 1
ATOM 5148 C CA . GLN B 1 246 ? -25.344 -5.52 6.738 1 93.88 246 GLN B CA 1
ATOM 5149 C C . GLN B 1 246 ? -24.188 -6.133 7.535 1 93.88 246 GLN B C 1
ATOM 5151 O O . GLN B 1 246 ? -23.047 -5.668 7.445 1 93.88 246 GLN B O 1
ATOM 5156 N N . TYR B 1 247 ? -24.453 -7.141 8.219 1 93.88 247 TYR B N 1
ATOM 5157 C CA . TYR B 1 247 ? -23.453 -7.723 9.102 1 93.88 247 TYR B CA 1
ATOM 5158 C C . TYR B 1 247 ? -22.297 -8.297 8.289 1 93.88 247 TYR B C 1
ATOM 5160 O O . TYR B 1 247 ? -21.141 -8.258 8.734 1 93.88 247 TYR B O 1
ATOM 5168 N N . GLU B 1 248 ? -22.562 -8.797 7.129 1 94.62 248 GLU B N 1
ATOM 5169 C CA . GLU B 1 248 ? -21.5 -9.336 6.277 1 94.62 248 GLU B CA 1
ATOM 5170 C C . GLU B 1 248 ? -20.641 -8.211 5.695 1 94.62 248 GLU B C 1
ATOM 5172 O O . GLU B 1 248 ? -19.422 -8.344 5.594 1 94.62 248 GLU B O 1
ATOM 5177 N N . TRP B 1 249 ? -21.281 -7.133 5.355 1 94.62 249 TRP B N 1
ATOM 5178 C CA . TRP B 1 249 ? -20.531 -5.973 4.879 1 94.62 249 TRP B CA 1
ATOM 5179 C C . TRP B 1 249 ? -19.609 -5.449 5.961 1 94.62 249 TRP B C 1
ATOM 5181 O O . TRP B 1 249 ? -18.469 -5.047 5.676 1 94.62 249 TRP B O 1
ATOM 5191 N N . GLU B 1 250 ? -20.047 -5.48 7.164 1 93.31 250 GLU B N 1
ATOM 5192 C CA . GLU B 1 250 ? -19.219 -5.027 8.281 1 93.31 250 GLU B CA 1
ATOM 5193 C C . GLU B 1 250 ? -17.984 -5.902 8.453 1 93.31 250 GLU B C 1
ATOM 5195 O O . GLU B 1 250 ? -16.891 -5.395 8.695 1 93.31 250 GLU B O 1
ATOM 5200 N N . ILE B 1 251 ? -18.156 -7.137 8.266 1 93.19 251 ILE B N 1
ATOM 5201 C CA . ILE B 1 251 ? -17.047 -8.07 8.352 1 93.19 251 ILE B CA 1
ATOM 5202 C C . ILE B 1 251 ? -16.047 -7.777 7.23 1 93.19 251 ILE B C 1
ATOM 5204 O O . ILE B 1 251 ? -14.844 -7.68 7.473 1 93.19 251 ILE B O 1
ATOM 5208 N N . LEU B 1 252 ? -16.562 -7.598 6.043 1 93.62 252 LEU B N 1
ATOM 5209 C CA . LEU B 1 252 ? -15.695 -7.359 4.895 1 93.62 252 LEU B CA 1
ATOM 5210 C C . LEU B 1 252 ? -14.945 -6.039 5.051 1 93.62 252 LEU B C 1
ATOM 5212 O O . LEU B 1 252 ? -13.773 -5.945 4.688 1 93.62 252 LEU B O 1
ATOM 5216 N N . ALA B 1 253 ? -15.594 -5.062 5.656 1 90.38 253 ALA B N 1
ATOM 5217 C CA . ALA B 1 253 ? -14.984 -3.754 5.867 1 90.38 253 ALA B CA 1
ATOM 5218 C C . ALA B 1 253 ? -13.844 -3.834 6.879 1 90.38 253 ALA B C 1
ATOM 5220 O O . ALA B 1 253 ? -12.984 -2.951 6.926 1 90.38 253 ALA B O 1
ATOM 5221 N N . SER B 1 254 ? -13.82 -4.879 7.629 1 89.06 254 SER B N 1
ATOM 5222 C CA . SER B 1 254 ? -12.773 -5.066 8.633 1 89.06 254 SER B CA 1
ATOM 5223 C C . SER B 1 254 ? -11.672 -5.988 8.117 1 89.06 254 SER B C 1
ATOM 5225 O O . SER B 1 254 ? -10.688 -6.234 8.82 1 89.06 254 SER B O 1
ATOM 5227 N N . CYS B 1 255 ? -11.812 -6.438 6.883 1 90.69 255 CYS B N 1
ATOM 5228 C CA . CYS B 1 255 ? -10.859 -7.379 6.301 1 90.69 255 CYS B CA 1
ATOM 5229 C C . CYS B 1 255 ? -9.805 -6.645 5.484 1 90.69 255 CYS B C 1
ATOM 5231 O O . CYS B 1 255 ? -10.031 -5.52 5.035 1 90.69 255 CYS B O 1
ATOM 5233 N N . LEU B 1 256 ? -8.695 -7.34 5.434 1 87.38 256 LEU B N 1
ATOM 5234 C CA . LEU B 1 256 ? -7.758 -6.996 4.371 1 87.38 256 LEU B CA 1
ATOM 5235 C C . LEU B 1 256 ? -8.297 -7.43 3.01 1 87.38 256 LEU B C 1
ATOM 5237 O O . LEU B 1 256 ? -8.758 -8.562 2.852 1 87.38 256 LEU B O 1
ATOM 5241 N N . ARG B 1 257 ? -8.289 -6.488 2.129 1 89.88 257 ARG B N 1
ATOM 5242 C CA . ARG B 1 257 ? -8.727 -6.809 0.773 1 89.88 257 ARG B CA 1
ATOM 5243 C C . ARG B 1 257 ? -7.539 -6.852 -0.186 1 89.88 257 ARG B C 1
ATOM 5245 O O . ARG B 1 257 ? -6.75 -5.906 -0.253 1 89.88 257 ARG B O 1
ATOM 5252 N N . ILE B 1 258 ? -7.414 -7.918 -0.896 1 89.31 258 ILE B N 1
ATOM 5253 C CA . ILE B 1 258 ? -6.387 -8.062 -1.922 1 89.31 258 ILE B CA 1
ATOM 5254 C C . ILE B 1 258 ? -7.047 -8.289 -3.281 1 89.31 258 ILE B C 1
ATOM 5256 O O . ILE B 1 258 ? -8.016 -9.047 -3.389 1 89.31 258 ILE B O 1
ATOM 5260 N N . ASN B 1 259 ? -6.512 -7.664 -4.23 1 90.69 259 ASN B N 1
ATOM 5261 C CA . ASN B 1 259 ? -7.117 -7.707 -5.559 1 90.69 259 ASN B CA 1
ATOM 5262 C C . ASN B 1 259 ? -6.195 -8.367 -6.574 1 90.69 259 ASN B C 1
ATOM 5264 O O . ASN B 1 259 ? -4.984 -8.148 -6.555 1 90.69 259 ASN B O 1
ATOM 5268 N N . TYR B 1 260 ? -6.836 -9.133 -7.461 1 92.19 260 TYR B N 1
ATOM 5269 C CA . TYR B 1 260 ? -6.117 -9.797 -8.547 1 92.19 260 TYR B CA 1
ATOM 5270 C C . TYR B 1 260 ? -6.852 -9.633 -9.867 1 92.19 260 TYR B C 1
ATOM 5272 O O . TYR B 1 260 ? -8.07 -9.438 -9.891 1 92.19 260 TYR B O 1
ATOM 5280 N N . ILE B 1 261 ? -6.047 -9.68 -10.891 1 91.94 261 ILE B N 1
ATOM 5281 C CA . ILE B 1 261 ? -6.598 -9.844 -12.234 1 91.94 261 ILE B CA 1
ATOM 5282 C C . ILE B 1 261 ? -6.164 -11.195 -12.805 1 91.94 261 ILE B C 1
ATOM 5284 O O . ILE B 1 261 ? -4.992 -11.57 -12.711 1 91.94 261 ILE B O 1
ATOM 5288 N N . ALA B 1 262 ? -7.102 -11.922 -13.242 1 92.38 262 ALA B N 1
ATOM 5289 C CA . ALA B 1 262 ? -6.828 -13.219 -13.859 1 92.38 262 ALA B CA 1
ATOM 5290 C C . ALA B 1 262 ? -7.375 -13.273 -15.281 1 92.38 262 ALA B C 1
ATOM 5292 O O . ALA B 1 262 ? -8.477 -12.781 -15.547 1 92.38 262 ALA B O 1
ATOM 5293 N N . GLU B 1 263 ? -6.582 -13.906 -16.125 1 90.81 263 GLU B N 1
ATOM 5294 C CA . GLU B 1 263 ? -6.996 -14.055 -17.516 1 90.81 263 GLU B CA 1
ATOM 5295 C C . GLU B 1 263 ? -7.051 -15.523 -17.922 1 90.81 263 GLU B C 1
ATOM 5297 O O . GLU B 1 263 ? -6.082 -16.266 -17.734 1 90.81 263 GLU B O 1
ATOM 5302 N N . ALA B 1 264 ? -8.195 -15.852 -18.484 1 91.5 264 ALA B N 1
ATOM 5303 C CA . ALA B 1 264 ? -8.359 -17.203 -19.016 1 91.5 264 ALA B CA 1
ATOM 5304 C C . ALA B 1 264 ? -7.746 -17.312 -20.406 1 91.5 264 ALA B C 1
ATOM 5306 O O . ALA B 1 264 ? -7.477 -16.312 -21.062 1 91.5 264 ALA B O 1
ATOM 5307 N N . SER B 1 265 ? -7.574 -18.516 -20.828 1 86.75 265 SER B N 1
ATOM 5308 C CA . SER B 1 265 ? -7.023 -18.766 -22.156 1 86.75 265 SER B CA 1
ATOM 5309 C C . SER B 1 265 ? -7.957 -18.25 -23.234 1 86.75 265 SER B C 1
ATOM 5311 O O . SER B 1 265 ? -7.504 -17.891 -24.328 1 86.75 265 SER B O 1
ATOM 5313 N N . SER B 1 266 ? -9.219 -18.219 -22.938 1 86.31 266 SER B N 1
ATOM 5314 C CA . SER B 1 266 ? -10.211 -17.734 -23.906 1 86.31 266 SER B CA 1
ATOM 5315 C C . SER B 1 266 ? -10.109 -16.219 -24.062 1 86.31 266 SER B C 1
ATOM 5317 O O . SER B 1 266 ? -10.688 -15.656 -25 1 86.31 266 SER B O 1
ATOM 5319 N N . GLY B 1 267 ? -9.438 -15.602 -23.125 1 86.25 267 GLY B N 1
ATOM 5320 C CA . GLY B 1 267 ? -9.352 -14.148 -23.141 1 86.25 267 GLY B CA 1
ATOM 5321 C C . GLY B 1 267 ? -10.258 -13.477 -22.125 1 86.25 267 GLY B C 1
ATOM 5322 O O . GLY B 1 267 ? -10.156 -12.273 -21.891 1 86.25 267 GLY B O 1
ATOM 5323 N N . GLU B 1 268 ? -11.156 -14.312 -21.594 1 91.25 268 GLU B N 1
ATOM 5324 C CA . GLU B 1 268 ? -11.984 -13.758 -20.531 1 91.25 268 GLU B CA 1
ATOM 5325 C C . GLU B 1 268 ? -11.133 -13.32 -19.344 1 91.25 268 GLU B C 1
ATOM 5327 O O . GLU B 1 268 ? -10.18 -14.008 -18.969 1 91.25 268 GLU B O 1
ATOM 5332 N N . ARG B 1 269 ? -11.555 -12.219 -18.797 1 92.56 269 ARG B N 1
ATOM 5333 C CA . ARG B 1 269 ? -10.797 -11.688 -17.656 1 92.56 269 ARG B CA 1
ATOM 5334 C C . ARG B 1 269 ? -11.703 -11.477 -16.453 1 92.56 269 ARG B C 1
ATOM 5336 O O . ARG B 1 269 ? -12.883 -11.148 -16.594 1 92.56 269 ARG B O 1
ATOM 5343 N N . PHE B 1 270 ? -11.008 -11.617 -15.312 1 95.06 270 PHE B N 1
ATOM 5344 C CA . PHE B 1 270 ? -11.742 -11.508 -14.062 1 95.06 270 PHE B CA 1
ATOM 5345 C C . PHE B 1 270 ? -10.969 -10.68 -13.047 1 95.06 270 PHE B C 1
ATOM 5347 O O . PHE B 1 270 ? -9.734 -10.758 -12.984 1 95.06 270 PHE B O 1
ATOM 5354 N N . ILE B 1 271 ? -11.672 -9.867 -12.336 1 94.75 271 ILE B N 1
ATOM 5355 C CA . ILE B 1 271 ? -11.141 -9.281 -11.109 1 94.75 271 ILE B CA 1
ATOM 5356 C C . ILE B 1 271 ? -11.555 -10.133 -9.914 1 94.75 271 ILE B C 1
ATOM 5358 O O . ILE B 1 271 ? -12.719 -10.508 -9.781 1 94.75 271 ILE B O 1
ATOM 5362 N N . VAL B 1 272 ? -10.594 -10.453 -9.141 1 95.81 272 VAL B N 1
ATOM 5363 C CA . VAL B 1 272 ? -10.859 -11.211 -7.922 1 95.81 272 VAL B CA 1
ATOM 5364 C C . VAL B 1 272 ? -10.516 -10.367 -6.699 1 95.81 272 VAL B C 1
ATOM 5366 O O . VAL B 1 272 ? -9.391 -9.891 -6.559 1 95.81 272 VAL B O 1
ATOM 5369 N N . GLN B 1 273 ? -11.5 -10.156 -5.871 1 94.75 273 GLN B N 1
ATOM 5370 C CA . GLN B 1 273 ? -11.281 -9.5 -4.586 1 94.75 273 GLN B CA 1
ATOM 5371 C C . GLN B 1 273 ? -11.289 -10.508 -3.445 1 94.75 273 GLN B C 1
ATOM 5373 O O . GLN B 1 273 ? -12.289 -11.211 -3.236 1 94.75 273 GLN B O 1
ATOM 5378 N N . TRP B 1 274 ? -10.18 -10.562 -2.768 1 94.94 274 TRP B N 1
ATOM 5379 C CA . TRP B 1 274 ? -10 -11.492 -1.658 1 94.94 274 TRP B CA 1
ATOM 5380 C C . TRP B 1 274 ? -10.094 -10.773 -0.319 1 94.94 274 TRP B C 1
ATOM 5382 O O . TRP B 1 274 ? -9.242 -9.938 0.002 1 94.94 274 TRP B O 1
ATOM 5392 N N . TYR B 1 275 ? -11.141 -11.102 0.468 1 94.62 275 TYR B N 1
ATOM 5393 C CA . TYR B 1 275 ? -11.32 -10.547 1.806 1 94.62 275 TYR B CA 1
ATOM 5394 C C . TYR B 1 275 ? -10.828 -11.523 2.869 1 94.62 275 TYR B C 1
ATOM 5396 O O . TYR B 1 275 ? -11.414 -12.602 3.053 1 94.62 275 TYR B O 1
ATOM 5404 N N . VAL B 1 276 ? -9.82 -11.062 3.617 1 93 276 VAL B N 1
ATOM 5405 C CA . VAL B 1 276 ? -9.156 -11.961 4.555 1 93 276 VAL B CA 1
ATOM 5406 C C . VAL B 1 276 ? -9.133 -11.328 5.945 1 93 276 VAL B C 1
ATOM 5408 O O . VAL B 1 276 ? -8.719 -10.18 6.105 1 93 276 VAL B O 1
ATOM 5411 N N . LYS B 1 277 ? -9.617 -12.094 6.863 1 92 277 LYS B N 1
ATOM 5412 C CA . LYS B 1 277 ? -9.406 -11.711 8.258 1 92 277 LYS B CA 1
ATOM 5413 C C . LYS B 1 277 ? -8.039 -12.172 8.75 1 92 277 LYS B C 1
ATOM 5415 O O . LYS B 1 277 ? -7.746 -13.367 8.758 1 92 277 LYS B O 1
ATOM 5420 N N . THR B 1 278 ? -7.219 -11.234 9.102 1 87.38 278 THR B N 1
ATOM 5421 C CA . THR B 1 278 ? -5.848 -11.57 9.477 1 87.38 278 THR B CA 1
ATOM 5422 C C . THR B 1 278 ? -5.707 -11.656 10.992 1 87.38 278 THR B C 1
ATOM 5424 O O . THR B 1 278 ? -6.406 -10.961 11.727 1 87.38 278 THR B O 1
ATOM 5427 N N . SER B 1 279 ? -4.836 -12.578 11.383 1 84.31 279 SER B N 1
ATOM 5428 C CA . SER B 1 279 ? -4.445 -12.711 12.781 1 84.31 279 SER B CA 1
ATOM 5429 C C . SER B 1 279 ? -2.953 -12.992 12.914 1 84.31 279 SER B C 1
ATOM 5431 O O . SER B 1 279 ? -2.352 -13.609 12.031 1 84.31 279 SER B O 1
ATOM 5433 N N . ARG B 1 280 ? -2.434 -12.453 13.898 1 79.69 280 ARG B N 1
ATOM 5434 C CA . ARG B 1 280 ? -1.008 -12.68 14.117 1 79.69 280 ARG B CA 1
ATOM 5435 C C . ARG B 1 280 ? -0.747 -14.109 14.578 1 79.69 280 ARG B C 1
ATOM 5437 O O . ARG B 1 280 ? -1.497 -14.648 15.391 1 79.69 280 ARG B O 1
ATOM 5444 N N . ASP B 1 281 ? 0.204 -14.664 13.914 1 74.06 281 ASP B N 1
ATOM 5445 C CA . ASP B 1 281 ? 0.679 -15.992 14.289 1 74.06 281 ASP B CA 1
ATOM 5446 C C . ASP B 1 281 ? 2.09 -15.93 14.875 1 74.06 281 ASP B C 1
ATOM 5448 O O . ASP B 1 281 ? 3.061 -15.727 14.141 1 74.06 281 ASP B O 1
ATOM 5452 N N . LEU B 1 282 ? 2.195 -16.047 16.109 1 67.94 282 LEU B N 1
ATOM 5453 C CA . LEU B 1 282 ? 3.469 -15.922 16.797 1 67.94 282 LEU B CA 1
ATOM 5454 C C . LEU B 1 282 ? 4.422 -17.047 16.406 1 67.94 282 LEU B C 1
ATOM 5456 O O . LEU B 1 282 ? 5.641 -16.875 16.453 1 67.94 282 LEU B O 1
ATOM 5460 N N . ASN B 1 283 ? 3.873 -18.203 16 1 65.5 283 ASN B N 1
ATOM 5461 C CA . ASN B 1 283 ? 4.711 -19.344 15.617 1 65.5 283 ASN B CA 1
ATOM 5462 C C . ASN B 1 283 ? 5.516 -19.031 14.359 1 65.5 283 ASN B C 1
ATOM 5464 O O . ASN B 1 283 ? 6.66 -19.469 14.227 1 65.5 283 ASN B O 1
ATOM 5468 N N . ILE B 1 284 ? 4.949 -18.297 13.539 1 62.5 284 ILE B N 1
ATOM 5469 C CA . ILE B 1 284 ? 5.629 -18 12.281 1 62.5 284 ILE B CA 1
ATOM 5470 C C . ILE B 1 284 ? 6.023 -16.531 12.242 1 62.5 284 ILE B C 1
ATOM 5472 O O . ILE B 1 284 ? 6.516 -16.047 11.219 1 62.5 284 ILE B O 1
ATOM 5476 N N . ASP B 1 285 ? 5.832 -15.852 13.328 1 63.91 285 ASP B N 1
ATOM 5477 C CA . ASP B 1 285 ? 6.082 -14.414 13.383 1 63.91 285 ASP B CA 1
ATOM 5478 C C . ASP B 1 285 ? 5.512 -13.711 12.148 1 63.91 285 ASP B C 1
ATOM 5480 O O . ASP B 1 285 ? 6.223 -12.961 11.477 1 63.91 285 ASP B O 1
ATOM 5484 N N . GLY B 1 286 ? 4.273 -14.141 11.891 1 72.62 286 GLY B N 1
ATOM 5485 C CA . GLY B 1 286 ? 3.604 -13.602 10.719 1 72.62 286 GLY B CA 1
ATOM 5486 C C . GLY B 1 286 ? 2.096 -13.531 10.867 1 72.62 286 GLY B C 1
ATOM 5487 O O . GLY B 1 286 ? 1.579 -13.516 11.984 1 72.62 286 GLY B O 1
ATOM 5488 N N . LEU B 1 287 ? 1.521 -13.273 9.734 1 77.75 287 LEU B N 1
ATOM 5489 C CA . LEU B 1 287 ? 0.066 -13.156 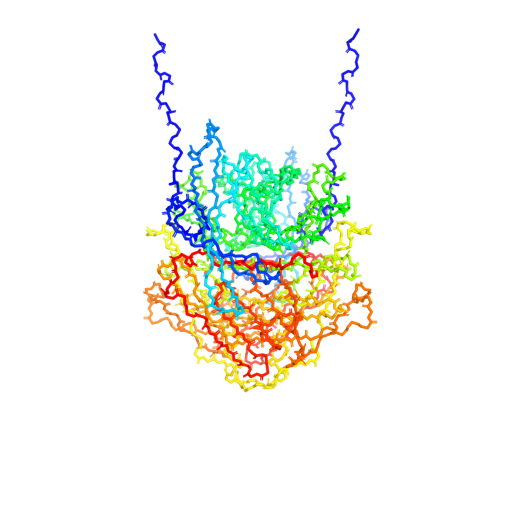9.727 1 77.75 287 LEU B CA 1
ATOM 5490 C C . LEU B 1 287 ? -0.574 -14.422 9.172 1 77.75 287 LEU B C 1
ATOM 5492 O O . LEU B 1 287 ? -0.066 -15.016 8.211 1 77.75 287 LEU B O 1
ATOM 5496 N N . ARG B 1 288 ? -1.523 -14.844 9.914 1 81.81 288 ARG B N 1
ATOM 5497 C CA . ARG B 1 288 ? -2.422 -15.859 9.375 1 81.81 288 ARG B CA 1
ATOM 5498 C C . ARG B 1 288 ? -3.73 -15.234 8.898 1 81.81 288 ARG B C 1
ATOM 5500 O O . ARG B 1 288 ? -4.207 -14.258 9.477 1 81.81 288 ARG B O 1
ATOM 5507 N N . GLY B 1 289 ? -4.188 -15.859 7.855 1 87.19 289 GLY B N 1
ATOM 5508 C CA . GLY B 1 289 ? -5.418 -15.32 7.309 1 87.19 289 GLY B CA 1
ATOM 5509 C C . GLY B 1 289 ? -6.559 -16.328 7.301 1 87.19 289 GLY B C 1
ATOM 5510 O O . GLY B 1 289 ? -6.336 -17.516 7.137 1 87.19 289 GLY B O 1
ATOM 5511 N N . GLU B 1 290 ? -7.734 -15.859 7.586 1 92 290 GLU B N 1
ATOM 5512 C CA . GLU B 1 290 ? -8.984 -16.578 7.363 1 92 290 GLU B CA 1
ATOM 5513 C C . GLU B 1 290 ? -9.789 -15.945 6.227 1 92 290 GLU B C 1
ATOM 5515 O O . GLU B 1 290 ? -10.219 -14.797 6.324 1 92 290 GLU B O 1
ATOM 5520 N N . THR B 1 291 ? -9.945 -16.734 5.219 1 95.25 291 THR B N 1
ATOM 5521 C CA . THR B 1 291 ? -10.711 -16.234 4.082 1 95.25 291 THR B CA 1
ATOM 5522 C C . THR B 1 291 ? -12.18 -16.031 4.465 1 95.25 291 THR B C 1
ATOM 5524 O O . THR B 1 291 ? -12.852 -16.984 4.875 1 95.25 291 THR B O 1
ATOM 5527 N N . LYS B 1 292 ? -12.641 -14.852 4.289 1 95.5 292 LYS B N 1
ATOM 5528 C CA . LYS B 1 292 ? -14.039 -14.562 4.582 1 95.5 292 LYS B CA 1
ATOM 5529 C C . LYS B 1 292 ? -14.883 -14.586 3.309 1 95.5 292 LYS B C 1
ATOM 5531 O O . LYS B 1 292 ? -16.016 -15.078 3.314 1 95.5 292 LYS B O 1
ATOM 5536 N N . ARG B 1 293 ? -14.297 -14.047 2.268 1 96.44 293 ARG B N 1
ATOM 5537 C CA . ARG B 1 293 ? -15.055 -14.016 1.022 1 96.44 293 ARG B CA 1
ATOM 5538 C C . ARG B 1 293 ? -14.148 -13.727 -0.169 1 96.44 293 ARG B C 1
ATOM 5540 O O . ARG B 1 293 ? -13.211 -12.938 -0.061 1 96.44 293 ARG B O 1
ATOM 5547 N N . PHE B 1 294 ? -14.5 -14.359 -1.248 1 97.31 294 PHE B N 1
ATOM 5548 C CA . PHE B 1 294 ? -14.031 -13.93 -2.561 1 97.31 294 PHE B CA 1
ATOM 5549 C C . PHE B 1 294 ? -15.18 -13.328 -3.369 1 97.31 294 PHE B C 1
ATOM 5551 O O . PHE B 1 294 ? -16.281 -13.883 -3.404 1 97.31 294 PHE B O 1
ATOM 5558 N N . MET B 1 295 ? -14.945 -12.203 -3.938 1 97.19 295 MET B N 1
ATOM 5559 C CA . MET B 1 295 ? -15.836 -11.664 -4.965 1 97.19 295 MET B CA 1
ATOM 5560 C C . MET B 1 295 ? -15.164 -11.703 -6.336 1 97.19 295 MET B C 1
ATOM 5562 O O . MET B 1 295 ? -14.031 -11.25 -6.488 1 97.19 295 MET B O 1
ATOM 5566 N N . VAL B 1 296 ? -15.836 -12.25 -7.246 1 97.88 296 VAL B N 1
ATOM 5567 C CA . VAL B 1 296 ? -15.305 -12.352 -8.602 1 97.88 296 VAL B CA 1
ATOM 5568 C C . VAL B 1 296 ? -16.125 -11.477 -9.547 1 97.88 296 VAL B C 1
ATOM 5570 O O . VAL B 1 296 ? -17.359 -11.523 -9.523 1 97.88 296 VAL B O 1
ATOM 5573 N N . PHE B 1 297 ? -15.461 -10.703 -10.336 1 96.88 297 PHE B N 1
ATOM 5574 C CA . PHE B 1 297 ? -16.094 -9.82 -11.312 1 96.88 297 PHE B CA 1
ATOM 5575 C C . PHE B 1 297 ? -15.602 -10.133 -12.719 1 96.88 297 PHE B C 1
ATOM 5577 O O . PHE B 1 297 ? -14.391 -10.188 -12.961 1 96.88 297 PHE B O 1
ATOM 5584 N N . ARG B 1 298 ? -16.516 -10.297 -13.562 1 95.88 298 ARG B N 1
ATOM 5585 C CA . ARG B 1 298 ? -16.188 -10.5 -14.977 1 95.88 298 ARG B CA 1
ATOM 5586 C C . ARG B 1 298 ? -16.016 -9.164 -15.695 1 95.88 298 ARG B C 1
ATOM 5588 O O . ARG B 1 298 ? -16.891 -8.289 -15.602 1 95.88 298 ARG B O 1
ATOM 5595 N N . ILE B 1 299 ? -14.883 -9.023 -16.328 1 92.94 299 ILE B N 1
ATOM 5596 C CA . ILE B 1 299 ? -14.641 -7.809 -17.094 1 92.94 299 ILE B CA 1
ATOM 5597 C C . ILE B 1 299 ? -15.367 -7.902 -18.438 1 92.94 299 ILE B C 1
ATOM 5599 O O . ILE B 1 299 ? -15.227 -8.891 -19.156 1 92.94 299 ILE B O 1
ATOM 5603 N N . GLU B 1 300 ? -16.156 -6.836 -18.656 1 87 300 GLU B N 1
ATOM 5604 C CA . GLU B 1 300 ? -16.875 -6.809 -19.938 1 87 300 GLU B CA 1
ATOM 5605 C C . GLU B 1 300 ? -16.016 -6.211 -21.031 1 87 300 GLU B C 1
ATOM 5607 O O . GLU B 1 300 ? -15.711 -5.016 -21.016 1 87 300 GLU B O 1
ATOM 5612 N N . ASP B 1 301 ? -15.32 -7.02 -21.609 1 71.31 301 ASP B N 1
ATOM 5613 C CA . ASP B 1 301 ? -14.383 -6.574 -22.625 1 71.31 301 ASP B CA 1
ATOM 5614 C C . ASP B 1 301 ? -15.023 -6.586 -24.016 1 71.31 301 ASP B C 1
ATOM 5616 O O . ASP B 1 301 ? -15.344 -7.652 -24.547 1 71.31 301 ASP B O 1
ATOM 5620 N N . GLU B 1 302 ? -15.773 -5.535 -24.281 1 57.62 302 GLU B N 1
ATOM 5621 C CA . GLU B 1 302 ? -16.266 -5.52 -25.656 1 57.62 302 GLU B CA 1
ATOM 5622 C C . GLU B 1 302 ? -15.109 -5.336 -26.656 1 57.62 302 GLU B C 1
ATOM 5624 O O . GLU B 1 302 ? -15.297 -4.773 -27.734 1 57.62 302 GLU B O 1
ATOM 5629 N N . GLY B 1 303 ? -13.938 -5.734 -26.312 1 58.59 303 GLY B N 1
ATOM 5630 C CA . GLY B 1 303 ? -12.805 -5.551 -27.203 1 58.59 303 GLY B CA 1
ATOM 5631 C C . GLY B 1 303 ? -11.523 -5.188 -26.453 1 58.59 303 GLY B C 1
ATOM 5632 O O . GLY B 1 303 ? -11.141 -5.859 -25.5 1 58.59 303 GLY B O 1
ATOM 5633 N N . LYS B 1 304 ? -10.953 -4.008 -27 1 59.88 304 LYS B N 1
ATOM 5634 C CA . LYS B 1 304 ? -9.633 -3.646 -26.5 1 59.88 304 LYS B CA 1
ATOM 5635 C C . LYS B 1 304 ? -9.75 -2.846 -25.203 1 59.88 304 LYS B C 1
ATOM 5637 O O . LYS B 1 304 ? -9.977 -1.635 -25.234 1 59.88 304 LYS B O 1
ATOM 5642 N N . LEU B 1 305 ? -9.656 -3.529 -24.047 1 58.81 305 LEU B N 1
ATOM 5643 C CA . LEU B 1 305 ? -9.711 -2.936 -22.719 1 58.81 305 LEU B CA 1
ATOM 5644 C C . LEU B 1 305 ? -8.883 -1.655 -22.656 1 58.81 305 LEU B C 1
ATOM 5646 O O . LEU B 1 305 ? -9.297 -0.673 -22.031 1 58.81 305 LEU B O 1
ATOM 5650 N N . TYR B 1 306 ? -7.91 -1.624 -23.516 1 61.78 306 TYR B N 1
ATOM 5651 C CA . TYR B 1 306 ? -6.906 -0.575 -23.406 1 61.78 306 TYR B CA 1
ATOM 5652 C C . TYR B 1 306 ? -7.375 0.704 -24.094 1 61.78 306 TYR B C 1
ATOM 5654 O O . TYR B 1 306 ? -6.785 1.771 -23.906 1 61.78 306 TYR B O 1
ATOM 5662 N N . GLN B 1 307 ? -8.43 0.585 -24.797 1 60.09 307 GLN B N 1
ATOM 5663 C CA . GLN B 1 307 ? -8.797 1.764 -25.578 1 60.09 307 GLN B CA 1
ATOM 5664 C C . GLN B 1 307 ? -9.734 2.676 -24.781 1 60.09 307 GLN B C 1
ATOM 5666 O O . GLN B 1 307 ? -9.781 3.883 -25.031 1 60.09 307 GLN B O 1
ATOM 5671 N N . GLY B 1 308 ? -10.328 2.115 -23.781 1 63.66 308 GLY B N 1
ATOM 5672 C CA . GLY B 1 308 ? -11.289 2.957 -23.094 1 63.66 308 GLY B CA 1
ATOM 5673 C C . GLY B 1 308 ? -10.727 3.6 -21.828 1 63.66 308 GLY B C 1
ATOM 5674 O O . GLY B 1 308 ? -9.531 3.512 -21.562 1 63.66 308 GLY B O 1
ATOM 5675 N N . THR B 1 309 ? -11.562 4.523 -21.312 1 75.62 309 THR B N 1
ATOM 5676 C CA . THR B 1 309 ? -11.219 5.195 -20.062 1 75.62 309 THR B CA 1
ATOM 5677 C C . THR B 1 309 ? -11.836 4.473 -18.875 1 75.62 309 THR B C 1
ATOM 5679 O O . THR B 1 309 ? -11.422 4.688 -17.734 1 75.62 309 THR B O 1
ATOM 5682 N N . ARG B 1 310 ? -12.789 3.562 -19.391 1 86.62 310 ARG B N 1
ATOM 5683 C CA . ARG B 1 310 ? -13.492 2.854 -18.328 1 86.62 310 ARG B CA 1
ATOM 5684 C C . ARG B 1 310 ? -13.578 1.361 -18.625 1 86.62 310 ARG B C 1
ATOM 5686 O O . ARG B 1 310 ? -13.688 0.963 -19.781 1 86.62 310 ARG B O 1
ATOM 5693 N N . ILE B 1 311 ? -13.477 0.568 -17.594 1 90.06 311 ILE B N 1
ATOM 5694 C CA . ILE B 1 311 ? -13.625 -0.881 -17.656 1 90.06 311 ILE B CA 1
ATOM 5695 C C . ILE B 1 311 ? -14.828 -1.317 -16.828 1 90.06 311 ILE B C 1
ATOM 5697 O O . ILE B 1 311 ? -14.875 -1.067 -15.617 1 90.06 311 ILE B O 1
ATOM 5701 N N . ILE B 1 312 ? -15.742 -1.911 -17.516 1 90.94 312 ILE B N 1
ATOM 5702 C CA . ILE B 1 312 ? -16.938 -2.371 -16.812 1 90.94 312 ILE B CA 1
ATOM 5703 C C . ILE B 1 312 ? -16.719 -3.803 -16.328 1 90.94 312 ILE B C 1
ATOM 5705 O O . ILE B 1 312 ? -16.25 -4.66 -17.078 1 90.94 312 ILE B O 1
ATOM 5709 N N . SER B 1 313 ? -17 -4.016 -15.086 1 93.38 313 SER B N 1
ATOM 5710 C CA . SER B 1 313 ? -16.922 -5.344 -14.5 1 93.38 313 SER B CA 1
ATOM 5711 C C . SER B 1 313 ? -18.203 -5.695 -13.75 1 93.38 313 SER B C 1
ATOM 5713 O O . SER B 1 313 ? -18.812 -4.836 -13.094 1 93.38 313 SER B O 1
ATOM 5715 N N . LYS B 1 314 ? -18.625 -6.926 -13.914 1 95.31 314 LYS B N 1
ATOM 5716 C CA . LYS B 1 314 ? -19.859 -7.383 -13.281 1 95.31 314 LYS B CA 1
ATOM 5717 C C . LYS B 1 314 ? -19.594 -8.57 -12.359 1 95.31 314 LYS B C 1
ATOM 5719 O O . LYS B 1 314 ? -18.844 -9.484 -12.711 1 95.31 314 LYS B O 1
ATOM 5724 N N . TYR B 1 315 ? -20.312 -8.516 -11.273 1 96.88 315 TYR B N 1
ATOM 5725 C CA . TYR B 1 315 ? -20.203 -9.617 -10.312 1 96.88 315 TYR B CA 1
ATOM 5726 C C . TYR B 1 315 ? -20.703 -10.922 -10.922 1 96.88 315 TYR B C 1
ATOM 5728 O O . TYR B 1 315 ? -21.719 -10.93 -11.625 1 96.88 315 TYR B O 1
ATOM 5736 N N .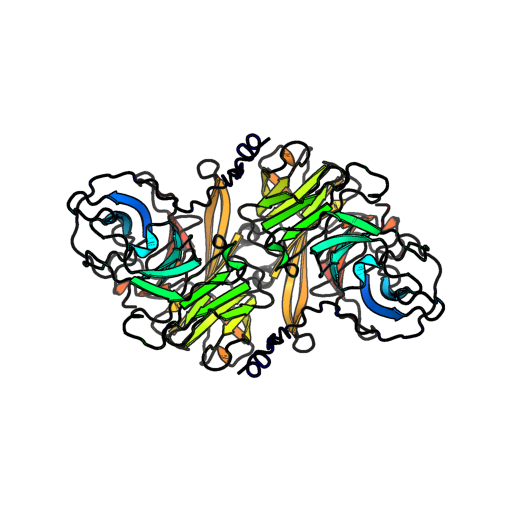 THR B 1 316 ? -19.953 -12 -10.633 1 97.75 316 THR B N 1
ATOM 5737 C CA . THR B 1 316 ? -20.375 -13.305 -11.125 1 97.75 316 THR B CA 1
ATOM 5738 C C . THR B 1 316 ? -20.141 -14.383 -10.07 1 97.75 316 THR B C 1
ATO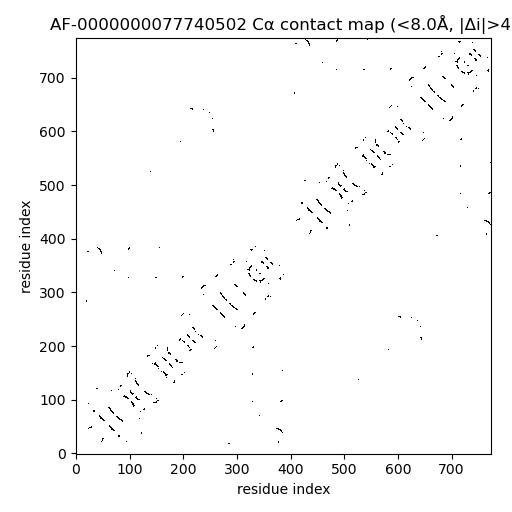M 5740 O O . THR B 1 316 ? -19.172 -14.312 -9.305 1 97.75 316 THR B O 1
ATOM 5743 N N . GLU B 1 317 ? -21 -15.352 -10.039 1 97.88 317 GLU B N 1
ATOM 5744 C CA . GLU B 1 317 ? -20.859 -16.5 -9.148 1 97.88 317 GLU B CA 1
ATOM 5745 C C . GLU B 1 317 ? -20.531 -17.766 -9.938 1 97.88 317 GLU B C 1
ATOM 5747 O O . GLU B 1 317 ? -20.531 -18.875 -9.383 1 97.88 317 GLU B O 1
ATOM 5752 N N . ASP B 1 318 ? -20.328 -17.484 -11.188 1 97.94 318 ASP B N 1
ATOM 5753 C CA . ASP B 1 318 ? -20.094 -18.625 -12.062 1 97.94 318 ASP B CA 1
ATOM 5754 C C . ASP B 1 318 ? -19.078 -18.281 -13.156 1 97.94 318 ASP B C 1
ATOM 5756 O O . ASP B 1 318 ? -19.375 -17.5 -14.055 1 97.94 318 ASP B O 1
ATOM 5760 N N . ILE B 1 319 ? -18.016 -18.984 -13.094 1 97.69 319 ILE B N 1
ATOM 5761 C CA . ILE B 1 319 ? -17.016 -18.781 -14.133 1 97.69 319 ILE B CA 1
ATOM 5762 C C . ILE B 1 319 ? -16.875 -20.031 -14.984 1 97.69 319 ILE B C 1
ATOM 5764 O O . ILE B 1 319 ? -15.883 -20.203 -15.688 1 97.69 319 ILE B O 1
ATOM 5768 N N . GLY B 1 320 ? -17.812 -20.906 -14.82 1 97.19 320 GLY B N 1
ATOM 5769 C CA . GLY B 1 320 ? -17.891 -22.109 -15.656 1 97.19 320 GLY B CA 1
ATOM 5770 C C . GLY B 1 320 ? -16.859 -23.156 -15.266 1 97.19 320 GLY B C 1
ATOM 5771 O O . GLY B 1 320 ? -16.766 -23.531 -14.094 1 97.19 320 GLY B O 1
ATOM 5772 N N . ASP B 1 321 ? -16.156 -23.641 -16.234 1 97.12 321 ASP B N 1
ATOM 5773 C CA . ASP B 1 321 ? -15.195 -24.719 -16.062 1 97.12 321 ASP B CA 1
ATOM 5774 C C . ASP B 1 321 ? -13.867 -24.203 -15.539 1 97.12 321 ASP B C 1
ATOM 5776 O O . ASP B 1 321 ? -12.945 -24.969 -15.273 1 97.12 321 ASP B O 1
ATOM 5780 N N . LEU B 1 322 ? -13.789 -22.984 -15.289 1 97.38 322 LEU B N 1
ATOM 5781 C CA . LEU B 1 322 ? -12.508 -22.391 -14.938 1 97.38 322 LEU B CA 1
ATOM 5782 C C . LEU B 1 322 ? -12.234 -22.531 -13.445 1 97.38 322 LEU B C 1
ATOM 5784 O O . LEU B 1 322 ? -13.164 -22.672 -12.648 1 97.38 322 LEU B O 1
ATOM 5788 N N . CYS B 1 323 ? -10.977 -22.531 -13.109 1 97.44 323 CYS B N 1
ATOM 5789 C CA . CYS B 1 323 ? -10.484 -22.297 -11.758 1 97.44 323 CYS B CA 1
ATOM 5790 C C . CYS B 1 323 ? -9.344 -21.297 -11.758 1 97.44 323 CYS B C 1
ATOM 5792 O O . CYS B 1 323 ? -8.539 -21.266 -12.695 1 97.44 323 CYS B O 1
ATOM 5794 N N . ILE B 1 324 ? -9.328 -20.484 -10.789 1 96.81 324 ILE B N 1
ATOM 5795 C CA . ILE B 1 324 ? -8.336 -19.422 -10.688 1 96.81 324 ILE B CA 1
ATOM 5796 C C . ILE B 1 324 ? -7.34 -19.75 -9.57 1 96.81 324 ILE B C 1
ATOM 5798 O O . ILE B 1 324 ? -7.73 -20.203 -8.492 1 96.81 324 ILE B O 1
ATOM 5802 N N . PHE B 1 325 ? -6.074 -19.547 -9.82 1 95.12 325 PHE B N 1
ATOM 5803 C CA . PHE B 1 325 ? -5.02 -19.719 -8.828 1 95.12 325 PHE B CA 1
ATOM 5804 C C . PHE B 1 325 ? -4.453 -18.375 -8.391 1 95.12 325 PHE B C 1
ATOM 5806 O O . PHE B 1 325 ? -4.035 -17.578 -9.227 1 95.12 325 PHE B O 1
ATOM 5813 N N . ILE B 1 326 ? -4.516 -18.203 -7.078 1 93.19 326 ILE B N 1
ATOM 5814 C CA . ILE B 1 326 ? -4.055 -16.938 -6.516 1 93.19 326 ILE B CA 1
ATOM 5815 C C . ILE B 1 326 ? -2.957 -17.203 -5.488 1 93.19 326 ILE B C 1
ATOM 5817 O O . ILE B 1 326 ? -3.094 -18.078 -4.633 1 93.19 326 ILE B O 1
ATOM 5821 N N . ASP B 1 327 ? -1.899 -16.438 -5.582 1 90.06 327 ASP B N 1
ATOM 5822 C CA . ASP B 1 327 ? -0.777 -16.469 -4.648 1 90.06 327 ASP B CA 1
ATOM 5823 C C . ASP B 1 327 ? 0 -15.148 -4.684 1 90.06 327 ASP B C 1
ATOM 5825 O O . ASP B 1 327 ? -0.575 -14.086 -4.934 1 90.06 327 ASP B O 1
ATOM 5829 N N . LYS B 1 328 ? 1.243 -15.156 -4.352 1 80.62 328 LYS B N 1
ATOM 5830 C CA . LYS B 1 328 ? 2.072 -13.953 -4.355 1 80.62 328 LYS B CA 1
ATOM 5831 C C . LYS B 1 328 ? 2.506 -13.594 -5.773 1 80.62 328 LYS B C 1
ATOM 5833 O O . LYS B 1 328 ? 2.98 -12.484 -6.016 1 80.62 328 LYS B O 1
ATOM 5838 N N . ASN B 1 329 ? 2.258 -14.484 -6.637 1 82.19 329 ASN B N 1
ATOM 5839 C CA . ASN B 1 329 ? 2.629 -14.25 -8.031 1 82.19 329 ASN B CA 1
ATOM 5840 C C . ASN B 1 329 ? 1.418 -13.859 -8.875 1 82.19 329 ASN B C 1
ATOM 5842 O O . ASN B 1 329 ? 0.379 -13.469 -8.336 1 82.19 329 ASN B O 1
ATOM 5846 N N . GLU B 1 330 ? 1.732 -13.883 -10.125 1 86.06 330 GLU B N 1
ATOM 5847 C CA . GLU B 1 330 ? 0.674 -13.625 -11.102 1 86.06 330 GLU B CA 1
ATOM 5848 C C . GLU B 1 330 ? -0.432 -14.672 -11 1 86.06 330 GLU B C 1
ATOM 5850 O O . GLU B 1 330 ? -0.157 -15.867 -10.992 1 86.06 330 GLU B O 1
ATOM 5855 N N . ALA B 1 331 ? -1.646 -14.164 -10.883 1 90.44 331 ALA B N 1
ATOM 5856 C CA . ALA B 1 331 ? -2.783 -15.078 -10.891 1 90.44 331 ALA B CA 1
ATOM 5857 C C . ALA B 1 331 ? -2.98 -15.695 -12.281 1 90.44 331 ALA B C 1
ATOM 5859 O O . ALA B 1 331 ? -2.695 -15.055 -13.289 1 90.44 331 ALA B O 1
ATOM 5860 N N . PHE B 1 332 ? -3.512 -16.922 -12.297 1 90.62 332 PHE B N 1
ATOM 5861 C CA . PHE B 1 332 ? -3.768 -17.547 -13.586 1 90.62 332 PHE B CA 1
ATOM 5862 C C . PHE B 1 332 ? -5.004 -18.438 -13.523 1 90.62 332 PHE B C 1
ATOM 5864 O O . PHE B 1 332 ? -5.445 -18.828 -12.445 1 90.62 332 PHE B O 1
ATOM 5871 N N . CYS B 1 333 ? -5.492 -18.703 -14.727 1 93 333 CYS B N 1
ATOM 5872 C CA . CYS B 1 333 ? -6.691 -19.516 -14.883 1 93 333 CYS B CA 1
ATOM 5873 C C . CYS B 1 333 ? -6.371 -20.828 -15.609 1 93 333 CYS B C 1
ATOM 5875 O O . CYS B 1 333 ? -5.523 -20.859 -16.5 1 93 333 CYS B O 1
ATOM 5877 N N . LEU B 1 334 ? -7.148 -21.828 -15.164 1 93.31 334 LEU B N 1
ATOM 5878 C CA . LEU B 1 334 ? -7.109 -23.109 -15.852 1 93.31 334 LEU B CA 1
ATOM 5879 C C . LEU B 1 334 ? -8.516 -23.656 -16.062 1 93.31 334 LEU B C 1
ATOM 5881 O O . LEU B 1 334 ? -9.43 -23.328 -15.297 1 93.31 334 LEU B O 1
ATOM 5885 N N . GLU B 1 335 ? -8.594 -24.406 -17.094 1 94.62 335 GLU B N 1
ATOM 5886 C CA . GLU B 1 335 ? -9.812 -25.188 -17.266 1 94.62 335 GLU B CA 1
ATOM 5887 C C . GLU B 1 335 ? -9.766 -26.484 -16.453 1 94.62 335 GLU B C 1
ATOM 5889 O O . GLU B 1 335 ? -8.938 -27.359 -16.703 1 94.62 335 GLU B O 1
ATOM 5894 N N . ALA B 1 336 ? -10.656 -26.562 -15.539 1 94.81 336 ALA B N 1
ATOM 5895 C CA . ALA B 1 336 ? -10.641 -27.688 -14.609 1 94.81 336 ALA B CA 1
ATOM 5896 C C . ALA B 1 336 ? -10.797 -29.016 -15.359 1 94.81 336 ALA B C 1
ATOM 5898 O O . ALA B 1 336 ? -10.195 -30.016 -14.984 1 94.81 336 ALA B O 1
ATOM 5899 N N . SER B 1 337 ? -11.578 -29.016 -16.375 1 93.69 337 SER B N 1
ATOM 5900 C CA . SER B 1 337 ? -11.852 -30.234 -17.141 1 93.69 337 SER B CA 1
ATOM 5901 C C . SER B 1 337 ? -10.578 -30.812 -17.734 1 93.69 337 SER B C 1
ATOM 5903 O O . SER B 1 337 ? -10.484 -32.031 -17.953 1 93.69 337 SER B O 1
ATOM 5905 N N . LYS B 1 338 ? -9.625 -30.016 -17.953 1 89.56 338 LYS B N 1
ATOM 5906 C CA . LYS B 1 338 ? -8.359 -30.453 -18.531 1 89.56 338 LYS B CA 1
ATOM 5907 C C . LYS B 1 338 ? -7.441 -31.031 -17.453 1 89.56 338 LYS B C 1
ATOM 5909 O O . LYS B 1 338 ? -6.438 -31.672 -17.766 1 89.56 338 LYS B O 1
ATOM 5914 N N . PHE B 1 339 ? -7.82 -30.797 -16.219 1 91.56 339 PHE B N 1
ATOM 5915 C CA . PHE B 1 339 ? -7.02 -31.266 -15.094 1 91.56 339 PHE B CA 1
ATOM 5916 C C . PHE B 1 339 ? -7.887 -32 -14.078 1 91.56 339 PHE B C 1
ATOM 5918 O O . PHE B 1 339 ? -8.195 -31.469 -13.016 1 91.56 339 PHE B O 1
ATOM 5925 N N . PRO B 1 340 ? -8.086 -33.281 -14.391 1 91 340 PRO B N 1
ATOM 5926 C CA . PRO B 1 340 ? -8.953 -34.031 -13.469 1 91 340 PRO B CA 1
ATOM 5927 C C . PRO B 1 340 ? -8.469 -33.969 -12.023 1 91 340 PRO B C 1
ATOM 5929 O O . PRO B 1 340 ? -7.293 -34.188 -11.75 1 91 340 PRO B O 1
ATOM 5932 N N . GLY B 1 341 ? -9.375 -33.688 -11.133 1 93.19 341 GLY B N 1
ATOM 5933 C CA . GLY B 1 341 ? -9.055 -33.469 -9.734 1 93.19 341 GLY B CA 1
ATOM 5934 C C . GLY B 1 341 ? -9.242 -32.031 -9.281 1 93.19 341 GLY B C 1
ATOM 5935 O O . GLY B 1 341 ? -9.453 -31.766 -8.102 1 93.19 341 GLY B O 1
ATOM 5936 N N . LEU B 1 342 ? -9.078 -31.172 -10.227 1 95.12 342 LEU B N 1
ATOM 5937 C CA . LEU B 1 342 ? -9.352 -29.766 -9.922 1 95.12 342 LEU B CA 1
ATOM 5938 C C . LEU B 1 342 ? -10.852 -29.484 -9.938 1 95.12 342 LEU B C 1
ATOM 5940 O O . LEU B 1 342 ? -11.594 -30.141 -10.68 1 95.12 342 LEU B O 1
ATOM 5944 N N . ARG B 1 343 ? -11.227 -28.562 -9.211 1 96.75 343 ARG B N 1
ATOM 5945 C CA . ARG B 1 343 ? -12.641 -28.203 -9.117 1 96.75 343 ARG B CA 1
ATOM 5946 C C . ARG B 1 343 ? -12.969 -27 -9.984 1 96.75 343 ARG B C 1
ATOM 5948 O O . ARG B 1 343 ? -12.266 -25.984 -9.938 1 96.75 343 ARG B O 1
ATOM 5955 N N . SER B 1 344 ? -14.039 -27.141 -10.758 1 97.5 344 SER B N 1
ATOM 5956 C CA . SER B 1 344 ? -14.508 -26.016 -11.547 1 97.5 344 SER B CA 1
ATOM 5957 C C . SER B 1 344 ? -15.141 -24.938 -10.664 1 97.5 344 SER B C 1
ATOM 5959 O O . SER B 1 344 ? -15.492 -25.219 -9.508 1 97.5 344 SER B O 1
ATOM 5961 N N . ASN B 1 345 ? -15.195 -23.672 -11.219 1 98.44 345 ASN B N 1
ATOM 5962 C CA . ASN B 1 345 ? -15.828 -22.547 -10.539 1 98.44 345 ASN B CA 1
ATOM 5963 C C . ASN B 1 345 ? -15.25 -22.344 -9.141 1 98.44 345 ASN B C 1
ATOM 5965 O O . ASN B 1 345 ? -16 -22.219 -8.172 1 98.44 345 ASN B O 1
ATOM 5969 N N . SER B 1 346 ? -13.922 -22.344 -9.203 1 98.62 346 SER B N 1
ATOM 5970 C CA . SER B 1 346 ? -13.25 -22.297 -7.902 1 98.62 346 SER B CA 1
ATOM 5971 C C . SER B 1 346 ? -12.016 -21.406 -7.949 1 98.62 346 SER B C 1
ATOM 5973 O O . SER B 1 346 ? -11.539 -21.062 -9.031 1 98.62 346 SER B O 1
ATOM 5975 N N . ILE B 1 347 ? -11.57 -21.016 -6.777 1 98.25 347 ILE B N 1
ATOM 5976 C CA . ILE B 1 347 ? -10.32 -20.266 -6.594 1 98.25 347 ILE B CA 1
ATOM 5977 C C . ILE B 1 347 ? -9.398 -21.047 -5.648 1 98.25 347 ILE B C 1
ATOM 5979 O O . ILE B 1 347 ? -9.773 -21.344 -4.512 1 98.25 347 ILE B O 1
ATOM 5983 N N . TYR B 1 348 ? -8.25 -21.438 -6.113 1 96.81 3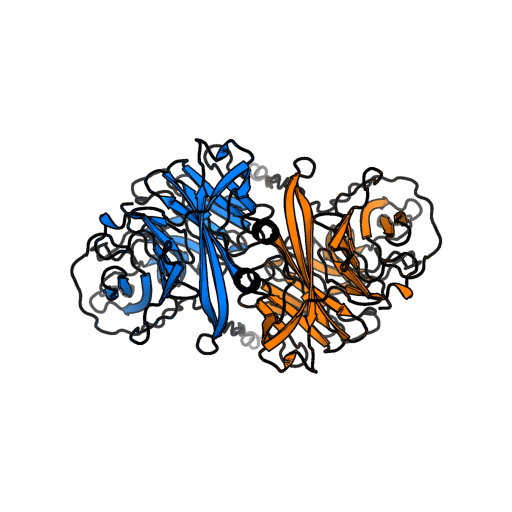48 TYR B N 1
ATOM 5984 C CA . TYR B 1 348 ? -7.191 -21.969 -5.27 1 96.81 348 TYR B CA 1
ATOM 5985 C C . TYR B 1 348 ? -6.289 -20.859 -4.754 1 96.81 348 TYR B C 1
ATOM 5987 O O . TYR B 1 348 ? -5.801 -20.031 -5.531 1 96.81 348 TYR B O 1
ATOM 5995 N N . TYR B 1 349 ? -6.148 -20.859 -3.455 1 95.12 349 TYR B N 1
ATOM 5996 C CA . TYR B 1 349 ? -5.41 -19.734 -2.893 1 95.12 349 TYR B CA 1
ATOM 5997 C C . TYR B 1 349 ? -4.383 -20.203 -1.872 1 95.12 349 TYR B C 1
ATOM 5999 O O . TYR B 1 349 ? -4.566 -21.25 -1.236 1 95.12 349 TYR B O 1
ATOM 6007 N N . VAL B 1 350 ? -3.305 -19.359 -1.81 1 90.81 350 VAL B N 1
ATOM 6008 C CA . VAL B 1 350 ? -2.307 -19.562 -0.765 1 90.81 350 VAL B CA 1
ATOM 6009 C C . VAL B 1 350 ? -1.761 -18.219 -0.3 1 90.81 350 VAL B C 1
ATOM 6011 O O . VAL B 1 350 ? -2.055 -17.188 -0.902 1 90.81 350 VAL B O 1
ATOM 6014 N N . PHE B 1 351 ? -1.01 -18.172 0.888 1 82.81 351 PHE B N 1
ATOM 6015 C CA . PHE B 1 351 ? -0.353 -17.016 1.489 1 82.81 351 PHE B CA 1
ATOM 6016 C C . PHE B 1 351 ? -1.019 -16.641 2.809 1 82.81 351 PHE B C 1
ATOM 6018 O O . PHE B 1 351 ? -0.423 -16.797 3.875 1 82.81 351 PHE B O 1
ATOM 6025 N N . TYR B 1 352 ? -2.295 -16.156 2.664 1 82.62 352 TYR B N 1
ATOM 6026 C CA . TYR B 1 352 ? -3.037 -15.898 3.895 1 82.62 352 TYR B CA 1
ATOM 6027 C C . TYR B 1 352 ? -3.898 -17.094 4.27 1 82.62 352 TYR B C 1
ATOM 6029 O O . TYR B 1 352 ? -4.883 -16.953 4.996 1 82.62 352 TYR B O 1
ATOM 6037 N N . GLY B 1 353 ? -3.43 -18.188 3.902 1 83.38 353 GLY B N 1
ATOM 6038 C CA . GLY B 1 353 ? -4.113 -19.469 4.016 1 83.38 353 GLY B CA 1
ATOM 6039 C C . GLY B 1 353 ? -3.92 -20.359 2.801 1 83.38 353 GLY B C 1
ATOM 6040 O O . GLY B 1 353 ? -3.359 -19.922 1.791 1 83.38 353 GLY B O 1
ATOM 6041 N N . PHE B 1 354 ? -4.32 -21.5 2.963 1 89.5 354 PHE B N 1
ATOM 6042 C CA . PHE B 1 354 ? -4.191 -22.438 1.86 1 89.5 354 PHE B CA 1
ATOM 6043 C C . PHE B 1 354 ? -5.453 -23.281 1.719 1 89.5 354 PHE B C 1
ATOM 6045 O O . PHE B 1 354 ? -5.809 -24.047 2.625 1 89.5 354 PHE B O 1
ATOM 6052 N N . GLY B 1 355 ? -6.082 -23.047 0.54 1 94.62 355 GLY B N 1
ATOM 6053 C CA . GLY B 1 355 ? -7.336 -23.766 0.35 1 94.62 355 GLY B CA 1
ATOM 6054 C C . GLY B 1 355 ? -7.961 -23.516 -1.011 1 94.62 355 GLY B C 1
ATOM 6055 O O . GLY B 1 355 ? -7.289 -23.047 -1.931 1 94.62 355 GLY B O 1
ATOM 6056 N N . VAL B 1 356 ? -9.117 -24.031 -1.073 1 97.06 356 VAL B N 1
ATOM 6057 C CA . VAL B 1 356 ? -9.922 -23.875 -2.279 1 97.06 356 VAL B CA 1
ATOM 6058 C C . VAL B 1 356 ? -11.266 -23.234 -1.925 1 97.06 356 VAL B C 1
ATOM 6060 O O . VAL B 1 356 ? -11.875 -23.578 -0.911 1 97.06 356 VAL B O 1
ATOM 6063 N N . TYR B 1 357 ? -11.68 -22.281 -2.74 1 98.19 357 TYR B N 1
ATOM 6064 C CA . TYR B 1 357 ? -12.93 -21.547 -2.562 1 98.19 357 TYR B CA 1
ATOM 6065 C C . TYR B 1 357 ? -13.914 -21.859 -3.688 1 98.19 357 TYR B C 1
ATOM 6067 O O . TYR B 1 357 ? -13.578 -21.719 -4.867 1 98.19 357 TYR B O 1
ATOM 6075 N N . ASN B 1 358 ? -15.047 -22.281 -3.271 1 98.25 358 ASN B N 1
ATOM 6076 C CA . ASN B 1 358 ? -16.125 -22.469 -4.242 1 98.25 358 ASN B CA 1
ATOM 6077 C C . ASN B 1 358 ? -16.891 -21.172 -4.477 1 98.25 358 ASN B C 1
ATOM 6079 O O . ASN B 1 358 ? -17.531 -20.641 -3.562 1 98.25 358 ASN B O 1
ATOM 6083 N N . ILE B 1 359 ? -16.906 -20.688 -5.66 1 98.12 359 ILE B N 1
ATOM 6084 C CA . ILE B 1 359 ? -17.438 -19.375 -5.965 1 98.12 359 ILE B CA 1
ATOM 6085 C C . ILE B 1 359 ? -18.938 -19.359 -5.773 1 98.12 359 ILE B C 1
ATOM 6087 O O . ILE B 1 359 ? -19.5 -18.406 -5.215 1 98.12 359 ILE B O 1
ATOM 6091 N N . SER B 1 360 ? -19.625 -20.375 -6.164 1 97.06 360 SER B N 1
ATOM 6092 C CA . SER B 1 360 ? -21.078 -20.453 -6.074 1 97.06 360 SER B CA 1
ATOM 6093 C C . SER B 1 360 ? -21.547 -20.641 -4.633 1 97.06 360 SER B C 1
ATOM 6095 O O . SER B 1 360 ? -22.516 -20.016 -4.191 1 97.06 360 SER B O 1
ATOM 6097 N N . LYS B 1 361 ? -20.828 -21.531 -3.961 1 95.81 361 LYS B N 1
ATOM 6098 C CA . LYS B 1 361 ? -21.219 -21.859 -2.59 1 95.81 361 LYS B CA 1
ATOM 6099 C C . LYS B 1 361 ? -20.719 -20.797 -1.612 1 95.81 361 LYS B C 1
ATOM 6101 O O . LYS B 1 361 ? -21.141 -20.766 -0.457 1 95.81 361 LYS B O 1
ATOM 6106 N N . LYS B 1 362 ? -19.812 -20.016 -2.061 1 95.62 362 LYS B N 1
ATOM 6107 C CA . LYS B 1 362 ? -19.234 -18.938 -1.261 1 95.62 362 LYS B CA 1
ATOM 6108 C C . LYS B 1 362 ? -18.625 -19.469 0.024 1 95.62 362 LYS B C 1
ATOM 6110 O O . LYS B 1 362 ? -18.859 -18.938 1.107 1 95.62 362 LYS B O 1
ATOM 6115 N N . SER B 1 363 ? -17.812 -20.469 -0.219 1 95.12 363 SER B N 1
ATOM 6116 C CA . SER B 1 363 ? -17.188 -21.094 0.947 1 95.12 363 SER B CA 1
ATOM 6117 C C . SER B 1 363 ? -15.797 -21.594 0.624 1 95.12 363 SER B C 1
ATOM 6119 O O . SER B 1 363 ? -15.523 -21.984 -0.512 1 95.12 363 SER B O 1
ATOM 6121 N N . SER B 1 364 ? -15.07 -21.578 1.68 1 95.5 364 SER B N 1
ATOM 6122 C CA . SER B 1 364 ? -13.688 -22.047 1.568 1 95.5 364 SER B CA 1
ATOM 6123 C C . SER B 1 364 ? -13.484 -23.375 2.289 1 95.5 364 SER B C 1
ATOM 6125 O O . SER B 1 364 ? -14.094 -23.625 3.328 1 95.5 364 SER B O 1
ATOM 6127 N N . ARG B 1 365 ? -12.695 -24.172 1.728 1 94.25 365 ARG B N 1
ATOM 6128 C CA . ARG B 1 365 ? -12.133 -25.359 2.383 1 94.25 365 ARG B CA 1
ATOM 6129 C C . ARG B 1 365 ? -10.617 -25.266 2.48 1 94.25 365 ARG B C 1
ATOM 6131 O O . ARG B 1 365 ? -9.922 -25.234 1.462 1 94.25 365 ARG B O 1
ATOM 6138 N N . GLU B 1 366 ? -10.148 -25.266 3.639 1 90.75 366 GLU B N 1
ATOM 6139 C CA . GLU B 1 366 ? -8.703 -25.203 3.832 1 90.75 366 GLU B CA 1
ATOM 6140 C C . GLU B 1 366 ? -8.078 -26.594 3.803 1 90.75 366 GLU B C 1
ATOM 6142 O O . GLU B 1 366 ? -8.688 -27.562 4.27 1 90.75 366 GLU B O 1
ATOM 6147 N N . TYR B 1 367 ? -6.906 -26.562 3.234 1 88.5 367 TYR B N 1
ATOM 6148 C CA . TYR B 1 367 ? -6.176 -27.828 3.225 1 88.5 367 TYR B CA 1
ATOM 6149 C C . TYR B 1 367 ? -5.492 -28.078 4.566 1 88.5 367 TYR B C 1
ATOM 6151 O O . TYR B 1 367 ? -5.062 -27.125 5.23 1 88.5 367 TYR B O 1
ATOM 6159 N N . ASP B 1 368 ? -5.484 -29.203 5.039 1 76.81 368 ASP B N 1
ATOM 6160 C CA . ASP B 1 368 ? -4.785 -29.594 6.258 1 76.81 368 ASP B CA 1
ATOM 6161 C C . ASP B 1 368 ? -3.299 -29.812 5.992 1 76.81 368 ASP B C 1
ATOM 6163 O O . ASP B 1 368 ? -2.924 -30.734 5.262 1 76.81 368 ASP B O 1
ATOM 6167 N N . LEU B 1 369 ? -2.523 -28.906 6.605 1 71.62 369 LEU B N 1
ATOM 6168 C CA . LEU B 1 369 ? -1.088 -28.984 6.355 1 71.62 369 LEU B CA 1
ATOM 6169 C C . LEU B 1 369 ? -0.376 -29.688 7.504 1 71.62 369 LEU B C 1
ATOM 6171 O O . LEU B 1 369 ? 0.856 -29.719 7.551 1 71.62 369 LEU B O 1
ATOM 6175 N N . SER B 1 370 ? -0.983 -30.062 8.547 1 66 370 SER B N 1
ATOM 6176 C CA . SER B 1 370 ? -0.394 -30.641 9.75 1 66 370 SER B CA 1
ATOM 6177 C C . SER B 1 370 ? 0.626 -31.719 9.414 1 66 370 SER B C 1
ATOM 6179 O O . SER B 1 370 ? 1.632 -31.875 10.109 1 66 370 SER B O 1
ATOM 6181 N N . GLY B 1 371 ? 0.544 -32.375 8.43 1 61.66 371 GLY B N 1
ATOM 6182 C CA . GLY B 1 371 ? 1.475 -33.438 8.102 1 61.66 371 GLY B CA 1
ATOM 6183 C C . GLY B 1 371 ? 2.537 -33.031 7.102 1 61.66 371 GLY B C 1
ATOM 6184 O O . GLY B 1 371 ? 3.344 -33.844 6.668 1 61.66 371 GLY B O 1
ATOM 6185 N N . TYR B 1 372 ? 2.559 -31.703 7.027 1 66.44 372 TYR B N 1
ATOM 6186 C CA . TYR B 1 372 ? 3.459 -31.266 5.969 1 66.44 372 TYR B CA 1
ATOM 6187 C C . TYR B 1 372 ? 4.781 -30.766 6.543 1 66.44 372 TYR B C 1
ATOM 6189 O O . TYR B 1 372 ? 4.809 -30.156 7.617 1 66.44 372 TYR B O 1
ATOM 6197 N N . PRO B 1 373 ? 5.832 -31.312 6.047 1 60.16 373 PRO B N 1
ATOM 6198 C CA . PRO B 1 373 ? 7.145 -31 6.621 1 60.16 373 PRO B CA 1
ATOM 6199 C C . PRO B 1 373 ? 7.344 -29.5 6.828 1 60.16 373 PRO B C 1
ATOM 6201 O O . PRO B 1 373 ? 7.871 -29.078 7.863 1 60.16 373 PRO B O 1
ATOM 6204 N N . ASP B 1 374 ? 7.547 -28.703 5.82 1 57.81 374 ASP B N 1
ATOM 6205 C CA . ASP B 1 374 ? 7.875 -27.281 5.934 1 57.81 374 ASP B CA 1
ATOM 6206 C C . ASP B 1 374 ? 6.906 -26.422 5.121 1 57.81 374 ASP B C 1
ATOM 6208 O O . ASP B 1 374 ? 6.941 -26.438 3.889 1 57.81 374 ASP B O 1
ATOM 6212 N N . THR B 1 375 ? 5.914 -26.141 5.895 1 58.31 375 THR B N 1
ATOM 6213 C CA . THR B 1 375 ? 4.914 -25.297 5.246 1 58.31 375 THR B CA 1
ATOM 6214 C C . THR B 1 375 ? 5.395 -23.844 5.176 1 58.31 375 THR B C 1
ATOM 6216 O O . THR B 1 375 ? 4.641 -22.953 4.77 1 58.31 375 THR B O 1
ATOM 6219 N N . GLU B 1 376 ? 6.648 -23.766 5.645 1 57.12 376 GLU B N 1
ATOM 6220 C CA . GLU B 1 376 ? 7.203 -22.422 5.543 1 57.12 376 GLU B CA 1
ATOM 6221 C C . GLU B 1 376 ? 7.473 -22.047 4.094 1 57.12 376 GLU B C 1
ATOM 6223 O O . GLU B 1 376 ? 8.047 -22.828 3.334 1 57.12 376 GLU B O 1
ATOM 6228 N N . GLY B 1 377 ? 6.773 -21.109 3.664 1 59.44 377 GLY B N 1
ATOM 6229 C CA . GLY B 1 377 ? 7.148 -20.594 2.357 1 59.44 377 GLY B CA 1
ATOM 6230 C C . GLY B 1 377 ? 6.164 -20.969 1.265 1 59.44 377 GLY B C 1
ATOM 6231 O O . GLY B 1 377 ? 6.496 -20.906 0.079 1 59.44 377 GLY B O 1
ATOM 6232 N N . LEU B 1 378 ? 5.125 -21.625 1.695 1 62.5 378 LEU B N 1
ATOM 6233 C CA . LEU B 1 378 ? 4.102 -21.953 0.708 1 62.5 378 LEU B CA 1
ATOM 6234 C C . LEU B 1 378 ? 3.494 -20.688 0.109 1 62.5 378 LEU B C 1
ATOM 6236 O O . LEU B 1 378 ? 2.41 -20.266 0.517 1 62.5 378 LEU B O 1
ATOM 6240 N N . ASP B 1 379 ? 4.281 -20.172 -0.863 1 75.94 379 ASP B N 1
ATOM 6241 C CA . ASP B 1 379 ? 3.844 -18.844 -1.268 1 75.94 379 ASP B CA 1
ATOM 6242 C C . ASP B 1 379 ? 3.547 -18.797 -2.764 1 75.94 379 ASP B C 1
ATOM 6244 O O . ASP B 1 379 ? 2.887 -17.875 -3.242 1 75.94 379 ASP B O 1
ATOM 6248 N N . PHE B 1 380 ? 3.922 -19.984 -3.426 1 86.12 380 PHE B N 1
ATOM 6249 C CA . PHE B 1 380 ? 3.84 -19.812 -4.871 1 86.12 380 PHE B CA 1
ATOM 6250 C C . PHE B 1 380 ? 3.248 -21.062 -5.527 1 86.12 380 PHE B C 1
ATOM 6252 O O . PHE B 1 380 ? 3.664 -22.188 -5.234 1 86.12 380 PHE B O 1
ATOM 6259 N N . PHE B 1 381 ? 2.348 -20.812 -6.375 1 89.69 381 PHE B N 1
ATOM 6260 C CA . PHE B 1 381 ? 1.947 -21.859 -7.312 1 89.69 381 PHE B CA 1
ATOM 6261 C C . PHE B 1 381 ? 2.869 -21.875 -8.523 1 89.69 381 PHE B C 1
ATOM 6263 O O . PHE B 1 381 ? 3.264 -20.812 -9.031 1 89.69 381 PHE B O 1
ATOM 6270 N N . ILE B 1 382 ? 3.166 -23.016 -8.906 1 88.94 382 ILE B N 1
ATOM 6271 C CA . ILE B 1 382 ? 3.852 -23.203 -10.18 1 88.94 382 ILE B CA 1
ATOM 6272 C C . ILE B 1 382 ? 2.834 -23.484 -11.281 1 88.94 382 ILE B C 1
ATOM 6274 O O . ILE B 1 382 ? 2.158 -24.516 -11.25 1 88.94 382 ILE B O 1
ATOM 6278 N N . SER B 1 383 ? 2.736 -22.516 -12.117 1 85.81 383 SER B N 1
ATOM 6279 C CA . SER B 1 383 ? 1.784 -22.688 -13.211 1 85.81 383 SER B CA 1
ATOM 6280 C C . SER B 1 383 ? 2.34 -23.609 -14.297 1 85.81 383 SER B C 1
ATOM 6282 O O . SER B 1 383 ? 3.531 -23.547 -14.609 1 85.81 383 SER B O 1
ATOM 6284 N N . PRO B 1 384 ? 1.397 -24.422 -14.859 1 77.12 384 PRO B N 1
ATOM 6285 C CA . PRO B 1 384 ? 1.868 -25.297 -15.938 1 77.12 384 PRO B CA 1
ATOM 6286 C C . PRO B 1 384 ? 2.307 -24.531 -17.172 1 77.12 384 PRO B C 1
ATOM 6288 O O . PRO B 1 384 ? 1.859 -23.406 -17.391 1 77.12 384 PRO B O 1
ATOM 6291 N N . SER B 1 385 ? 3.352 -24.953 -17.938 1 63.12 385 SER B N 1
ATOM 6292 C CA . SER B 1 385 ? 3.971 -24.312 -19.094 1 63.12 385 SER B CA 1
ATOM 6293 C C . SER B 1 385 ? 2.998 -24.234 -20.266 1 63.12 385 SER B C 1
ATOM 6295 O O . SER B 1 385 ? 3.18 -23.422 -21.172 1 63.12 385 SER B O 1
ATOM 6297 N N . LEU B 1 386 ? 2.049 -25.109 -20.391 1 55.97 386 LEU B N 1
ATOM 6298 C CA . LEU B 1 386 ? 1.28 -25.172 -21.625 1 55.97 386 LEU B CA 1
ATOM 6299 C C . LEU B 1 386 ? -0.081 -24.5 -21.453 1 55.97 386 LEU B C 1
ATOM 6301 O O . LEU B 1 386 ? -1.117 -25.172 -21.562 1 55.97 386 LEU B O 1
ATOM 6305 N N . HIS B 1 387 ? -0.14 -23.438 -20.703 1 49.94 387 HIS B N 1
ATOM 6306 C CA . HIS B 1 387 ? -1.477 -22.844 -20.734 1 49.94 387 HIS B CA 1
ATOM 6307 C C . HIS B 1 387 ? -1.455 -21.453 -21.344 1 49.94 387 HIS B C 1
ATOM 6309 O O . HIS B 1 387 ? -0.473 -20.719 -21.203 1 49.94 387 HIS B O 1
#

pLDDT: mean 79.11, std 20.42, range [18.14, 98.62]